Protein AF-0000000079781080 (afdb_homodimer)

Solvent-accessible surface area (backbone atoms only — not comparable to full-atom values): 24826 Å² total; per-residue (Å²): 107,71,68,55,52,48,49,44,49,48,30,52,50,50,26,52,52,24,54,78,58,66,37,38,74,61,17,39,56,26,42,51,50,39,54,51,52,29,52,76,69,72,44,72,78,51,72,66,55,50,49,50,44,52,53,24,48,47,55,54,48,49,51,46,52,55,42,41,53,50,41,64,65,45,41,84,66,42,90,42,70,68,54,30,51,50,46,48,52,53,40,52,51,41,44,52,49,47,43,52,54,32,48,50,52,49,58,70,48,65,81,53,81,76,47,95,44,72,66,15,30,50,53,28,36,52,48,14,50,37,25,43,56,41,24,74,73,38,71,86,46,59,63,34,46,50,52,16,50,50,28,37,50,52,21,50,55,50,29,68,72,66,48,58,66,57,34,56,67,50,45,51,41,48,48,53,45,21,48,41,26,38,75,71,67,66,34,52,66,63,14,51,49,48,40,50,52,50,50,52,50,20,62,76,41,37,77,68,37,61,74,65,65,52,73,61,41,60,52,52,52,49,49,41,52,50,48,51,54,52,54,53,52,52,56,56,68,74,105,107,72,67,55,52,48,47,44,51,48,30,50,49,50,26,53,52,22,54,77,59,67,37,40,75,62,17,40,57,26,42,51,51,39,52,51,52,28,52,76,69,72,45,74,80,50,72,66,53,50,49,49,44,51,55,25,49,47,54,55,49,49,51,45,51,54,42,41,52,50,41,64,64,45,42,85,67,42,90,43,71,68,53,29,51,50,45,48,53,52,39,50,51,42,45,52,50,47,44,53,53,32,49,50,52,48,58,71,48,65,81,53,82,76,48,94,45,72,66,16,30,50,52,27,36,51,48,14,51,37,26,42,56,41,24,73,74,38,71,85,46,58,64,35,47,50,53,15,50,52,27,36,51,52,20,50,54,49,30,70,73,67,48,57,67,58,35,56,68,51,44,50,40,48,49,53,45,23,47,41,26,38,75,71,66,66,34,51,67,60,14,50,50,48,40,51,53,50,50,52,51,21,62,77,42,37,78,66,38,61,74,66,64,50,72,63,41,59,53,52,52,49,52,40,51,52,49,51,54,53,53,52,50,52,56,57,69,73,104

Nearest PDB structures (foldseek):
  7nmx-assembly1_A-2  TM=9.214E-01  e=1.853E-12  Homo sapiens
  6fi5-assembly1_A  TM=9.160E-01  e=1.853E-12  Homo sapiens
  5n5t-assembly1_A-2  TM=9.197E-01  e=2.426E-12  Homo sapiens
  6rjz-assembly1_A-2  TM=9.179E-01  e=2.776E-12  Homo sapiens
  7oq8-assembly1_C  TM=9.003E-01  e=2.654E-12  Homo sapiens

Organism: Hymenolepis diminuta (NCBI:txid6216)

Sequence (478 aa):
MEQETNALTEHNELARIYEVLEMYPDMVSEVKKVVELREAAGEQMTMDERYRLSIAYKHITGRLRTTYRATVDILPKARTEQIGQLVQRVQDKLKADILANCQDVIRLLANQTVTQDEGGVFLLKLRGDYLRYQSEVDMTNEEFKEKAREAYNEATSVASEVLTPTNPVRLGLALNHSVFLYEIADDHNAACQMAHATLQEAVANLGEAKKEGQPEVCIILQLLRDNLSIWSSDSAADEMEQETNALTEHNELARIYEVLEMYPDMVSEVKKVVELREAAGEQMTMDERYRLSIAYKHITGRLRTTYRATVDILPKARTEQIGQLVQRVQDKLKADILANCQDVIRLLANQTVTQDEGGVFLLKLRGDYLRYQSEVDMTNEEFKEKAREAYNEATSVASEVLTPTNPVRLGLALNHSVFLYEIADDHNAACQMAHATLQEAVANLGEAKKEGQPEVCIILQLLRDNLSIWSSDSAADE

InterPro domains:
  IPR000308 14-3-3 protein [PIRSF000868] (8-238)
  IPR000308 14-3-3 protein [PR00305] (44-73)
  IPR000308 14-3-3 protein [PR00305] (118-140)
  IPR000308 14-3-3 protein [PR00305] (151-177)
  IPR000308 14-3-3 protein [PR00305] (178-204)
  IPR000308 14-3-3 protein [PR00305] (205-234)
  IPR000308 14-3-3 protein [PTHR18860] (13-234)
  IPR023410 14-3-3 domain [PF00244] (14-232)
  IPR023410 14-3-3 domain [SM00101] (9-239)
  IPR036815 14-3-3 domain superfamily [G3DSA:1.20.190.20] (9-239)
  IPR036815 14-3-3 domain superfamily [SSF48445] (11-234)

Secondary structure (DSSP, 8-state):
-HHHHHHHHHHHHHHHHHHHTT-HHHHHHHHHHHHHHHHHTT-PPPHHHHHHHHHHHHHHHHHHHHHHHHHHHHGGG-SSHHHHHHHHHHHHHHHHHHHHHHHHHHHHHTTS---SSHHHHHHHHHHHHHHHHHHHH-TT-HHHHHHHHHHHHHHHHHHHHHS-TT-HHHHHHHHHHHHIIIIIS--HHHHHHHHHHHHHHHHHTHHHHHTTT-HHHHHHHHHHHHHHHHHHHHHHHH-/-HHHHHHHHHHHHHHHHHHHTT-HHHHHHHHHHHHHHHHHTT-PPPHHHHHHHHHHHHHHHHHHHHHHHHHHHHGGG-SSHHHHHHHHHHHHHHHHHHHHHHHHHHHHHTTS---SSHHHHHHHHHHHHHHHHHHHH-TT-HHHHHHHHHHHHHHHHHHHHHS-TT-HHHHHHHHHHHHIIIIIS--HHHHHHHHHHHHHHHHHTHHHHHTTT-HHHHHHHHHHHHHHHHHHHHHHHH-

pLDDT: mean 92.93, std 10.43, range [43.28, 98.69]

Foldseek 3Di:
DVVLVVLLVVLLVVLVVCVVVVVLVSNLVSLLVNLVSCVVVVHADDPSSLVSNCVSLCVVLVVLLVVLVVLVVCLVVDPDPVSNVVSVVVNVVSLVVLLVSLVSLLVSLVPHDQDLELVNLLSLLSNLQSLLSNCVSVVVDCVSLVSSLVSLVVSQVSCVPHHALLPLSNLVSLLSNLCSCVPRVVNPVVSLVSLVVSLVRNVVCVVVVVVVVDPSSVVSNVSSVVVNVVSVVVVVVVD/DVVLVVLLVVLLVVLVVCVVVVVLVSNLVSLLVNLVSCVVVVHADDPSSLVSNCVSLCVVLVVLLVVLVVLVVCLVVDPDPVSNVVSVVVNVVSLVVLLVSLVSLLVSLVPHDQDLELVNLLSLLSNLQSLLSNCVSVVVDCVSLVSSLVSLVVSQVSCVPHHALLPLSNLVSLLSNLCSCVPRVVNPVVSLVSLVVSLVRNVVCVVVVVVVVDPSSVVSNVSSVVVNVVSVVVVVVVD

Structure (mmCIF, N/CA/C/O backbone):
data_AF-0000000079781080-model_v1
#
loop_
_entity.id
_entity.type
_entity.pdbx_description
1 polymer '14_3_3 domain-containing protein'
#
loop_
_atom_site.group_PDB
_atom_site.id
_atom_site.type_symbol
_atom_site.label_atom_id
_atom_site.label_alt_id
_atom_site.label_comp_id
_atom_site.label_asym_id
_atom_site.label_entity_id
_atom_site.label_seq_id
_atom_site.pdbx_PDB_ins_code
_atom_site.Cartn_x
_atom_site.Cartn_y
_atom_site.Cartn_z
_atom_site.occupancy
_atom_site.B_iso_or_equiv
_atom_site.auth_seq_id
_atom_site.auth_comp_id
_atom_site.auth_asym_id
_atom_site.auth_atom_id
_atom_site.pdbx_PDB_model_num
ATOM 1 N N . MET A 1 1 ? 27.141 12.789 22.859 1 47.06 1 MET A N 1
ATOM 2 C CA . MET A 1 1 ? 26.875 13.844 21.891 1 47.06 1 MET A CA 1
ATOM 3 C C . MET A 1 1 ? 27.188 13.375 20.484 1 47.06 1 MET A C 1
ATOM 5 O O . MET A 1 1 ? 26.375 13.531 19.562 1 47.06 1 MET A O 1
ATOM 9 N N . GLU A 1 2 ? 28.422 12.883 20.234 1 51.44 2 GLU A N 1
ATOM 10 C CA . GLU A 1 2 ? 28.875 12.391 18.922 1 51.44 2 GLU A CA 1
ATOM 11 C C . GLU A 1 2 ? 28.078 11.156 18.5 1 51.44 2 GLU A C 1
ATOM 13 O O . GLU A 1 2 ? 27.688 11.031 17.344 1 51.44 2 GLU A O 1
ATOM 18 N N . GLN A 1 3 ? 27.844 10.219 19.5 1 51.47 3 GLN A N 1
ATOM 19 C CA . GLN A 1 3 ? 27.094 9 19.234 1 51.47 3 GLN A CA 1
ATOM 20 C C . GLN A 1 3 ? 25.625 9.305 18.922 1 51.47 3 GLN A C 1
ATOM 22 O O . GLN A 1 3 ? 25.031 8.68 18.047 1 51.47 3 GLN A O 1
ATOM 27 N N . GLU A 1 4 ? 25.047 10.258 19.688 1 54.34 4 GLU A N 1
ATOM 28 C CA . GLU A 1 4 ? 23.672 10.672 19.484 1 54.34 4 GLU A CA 1
ATOM 29 C C . GLU A 1 4 ? 23.484 11.344 18.125 1 54.34 4 GLU A C 1
ATOM 31 O O . GLU A 1 4 ? 22.484 11.117 17.438 1 54.34 4 GLU A O 1
ATOM 36 N N . THR A 1 5 ? 24.484 12.211 17.766 1 64.38 5 THR A N 1
ATOM 37 C CA . THR A 1 5 ? 24.469 12.859 16.453 1 64.38 5 THR A CA 1
ATOM 38 C C . THR A 1 5 ? 24.547 11.836 15.336 1 64.38 5 THR A C 1
ATOM 40 O O . THR A 1 5 ? 23.891 11.977 14.305 1 64.38 5 THR A O 1
ATOM 43 N N . ASN A 1 6 ? 25.219 10.766 15.75 1 82.62 6 ASN A N 1
ATOM 44 C CA . ASN A 1 6 ? 25.375 9.703 14.766 1 82.62 6 ASN A CA 1
ATOM 45 C C . ASN A 1 6 ? 24.078 8.922 14.578 1 82.62 6 ASN A C 1
ATOM 47 O O . ASN A 1 6 ? 23.688 8.617 13.453 1 82.62 6 ASN A O 1
ATOM 51 N N . ALA A 1 7 ? 23.375 8.836 15.805 1 89.81 7 ALA A N 1
ATOM 52 C CA . ALA A 1 7 ? 22.109 8.109 15.742 1 89.81 7 ALA A CA 1
ATOM 53 C C . ALA A 1 7 ? 21.047 8.922 15.016 1 89.81 7 ALA A C 1
ATOM 55 O O . ALA A 1 7 ? 20.266 8.383 14.219 1 89.81 7 ALA A O 1
ATOM 56 N N . LEU A 1 8 ? 21.031 10.227 15.273 1 94.75 8 LEU A N 1
ATOM 57 C CA . LEU A 1 8 ? 20.078 11.133 14.648 1 94.75 8 LEU A CA 1
ATOM 58 C C . LEU A 1 8 ? 20.25 11.141 13.133 1 94.75 8 LEU A C 1
ATOM 60 O O . LEU A 1 8 ? 19.266 11.055 12.391 1 94.75 8 LEU A O 1
ATOM 64 N N . THR A 1 9 ? 21.438 11.188 12.742 1 94.5 9 THR A N 1
ATOM 65 C CA . THR A 1 9 ? 21.75 11.188 11.32 1 94.5 9 THR A CA 1
ATOM 66 C C . THR A 1 9 ? 21.344 9.875 10.672 1 94.5 9 THR A C 1
ATOM 68 O O . THR A 1 9 ? 20.797 9.867 9.57 1 94.5 9 THR A O 1
ATOM 71 N N . GLU A 1 10 ? 21.609 8.836 11.375 1 96.31 10 GLU A N 1
ATOM 72 C CA . GLU A 1 10 ? 21.266 7.52 10.852 1 96.31 10 GLU A CA 1
ATOM 73 C C . GLU A 1 10 ? 19.75 7.371 10.688 1 96.31 10 GLU A C 1
ATOM 75 O O . GLU A 1 10 ? 19.281 6.902 9.656 1 96.31 10 GLU A O 1
ATOM 80 N N . HIS A 1 11 ? 18.969 7.758 11.703 1 97.69 11 HIS A N 1
ATOM 81 C CA . HIS A 1 11 ? 17.516 7.652 11.641 1 97.69 11 HIS A CA 1
ATOM 82 C C . HIS A 1 11 ? 16.953 8.562 10.562 1 97.69 11 HIS A C 1
ATOM 84 O O . HIS A 1 11 ? 15.984 8.211 9.891 1 97.69 11 HIS A O 1
ATOM 90 N N . ASN A 1 12 ? 17.531 9.703 10.391 1 97.75 12 ASN A N 1
ATOM 91 C CA . ASN A 1 12 ? 17.094 10.602 9.328 1 97.75 12 ASN A CA 1
ATOM 92 C C . ASN A 1 12 ? 17.375 10 7.949 1 97.75 12 ASN A C 1
ATOM 94 O O . ASN A 1 12 ? 16.531 10.078 7.055 1 97.75 12 ASN A O 1
ATOM 98 N N . GLU A 1 13 ? 18.531 9.383 7.824 1 97.12 13 GLU A N 1
ATOM 99 C CA . GLU A 1 13 ? 18.875 8.773 6.547 1 97.12 13 GLU A CA 1
ATOM 100 C C . GLU A 1 13 ? 17.984 7.574 6.25 1 97.12 13 GLU A C 1
ATOM 102 O O . GLU A 1 13 ? 17.547 7.379 5.113 1 97.12 13 GLU A O 1
ATOM 107 N N . LEU A 1 14 ? 17.734 6.785 7.254 1 97.94 14 LEU A N 1
ATOM 108 C CA . LEU A 1 14 ? 16.828 5.656 7.078 1 97.94 14 LEU A CA 1
ATOM 109 C C . LEU A 1 14 ? 15.438 6.137 6.68 1 97.94 14 LEU A C 1
ATOM 111 O O . LEU A 1 14 ? 14.797 5.539 5.816 1 97.94 14 LEU A O 1
ATOM 115 N N . ALA A 1 15 ? 14.969 7.215 7.312 1 98.19 15 ALA A N 1
ATOM 116 C CA . ALA A 1 15 ? 13.664 7.773 6.965 1 98.19 15 ALA A CA 1
ATOM 117 C C . ALA A 1 15 ? 13.617 8.172 5.488 1 98.19 15 ALA A C 1
ATOM 119 O O . ALA A 1 15 ? 12.617 7.934 4.809 1 98.19 15 ALA A O 1
ATOM 120 N N . ARG A 1 16 ? 14.695 8.734 4.996 1 97.25 16 ARG A N 1
ATOM 121 C CA . ARG A 1 16 ? 14.773 9.133 3.592 1 97.25 16 ARG A CA 1
ATOM 122 C C . ARG A 1 16 ? 14.734 7.91 2.68 1 97.25 16 ARG A C 1
ATOM 124 O O . ARG A 1 16 ? 14.055 7.918 1.65 1 97.25 16 ARG A O 1
ATOM 131 N N . ILE A 1 17 ? 15.461 6.879 3.076 1 98 17 ILE A N 1
ATOM 132 C CA . ILE A 1 17 ? 15.5 5.641 2.303 1 98 17 ILE A CA 1
ATOM 133 C C . ILE A 1 17 ? 14.109 5.02 2.252 1 98 17 ILE A C 1
ATOM 135 O O . ILE A 1 17 ? 13.633 4.633 1.182 1 98 17 ILE A O 1
ATOM 139 N N . TYR A 1 18 ? 13.43 4.969 3.354 1 98.38 18 TYR A N 1
ATOM 140 C CA . TYR A 1 18 ? 12.102 4.383 3.422 1 98.38 18 TYR A CA 1
ATOM 141 C C . TYR A 1 18 ? 11.094 5.207 2.625 1 98.38 18 TYR A C 1
ATOM 143 O O . TYR A 1 18 ? 10.156 4.664 2.043 1 98.38 18 TYR A O 1
ATOM 151 N N . GLU A 1 19 ? 11.289 6.5 2.561 1 97.81 19 GLU A N 1
ATOM 152 C CA . GLU A 1 19 ? 10.43 7.348 1.744 1 97.81 19 GLU A CA 1
ATOM 153 C C . GLU A 1 19 ? 10.547 6.996 0.264 1 97.81 19 GLU A C 1
ATOM 155 O O . GLU A 1 19 ? 9.539 6.809 -0.419 1 97.81 19 GLU A O 1
ATOM 160 N N . VAL A 1 20 ? 11.766 6.859 -0.188 1 96.75 20 VAL A N 1
ATOM 161 C CA . VAL A 1 20 ? 12.031 6.543 -1.588 1 96.75 20 VAL A CA 1
ATOM 162 C C . VAL A 1 20 ? 11.438 5.18 -1.934 1 96.75 20 VAL A C 1
ATOM 164 O O . VAL A 1 20 ? 10.914 4.984 -3.035 1 96.75 20 VAL A O 1
ATOM 167 N N . LEU A 1 21 ? 11.469 4.281 -0.991 1 97.88 21 LEU A N 1
ATOM 168 C CA . LEU A 1 21 ? 11 2.914 -1.202 1 97.88 21 LEU A CA 1
ATOM 169 C C . LEU A 1 21 ? 9.508 2.803 -0.915 1 97.88 21 LEU A C 1
ATOM 171 O O . LEU A 1 21 ? 8.922 1.728 -1.06 1 97.88 21 LEU A O 1
ATOM 175 N N . GLU A 1 22 ? 8.922 3.883 -0.432 1 97.38 22 GLU A N 1
ATOM 176 C CA . GLU A 1 22 ? 7.504 3.967 -0.092 1 97.38 22 GLU A CA 1
ATOM 177 C C . GLU A 1 22 ? 7.145 2.986 1.02 1 97.38 22 GLU A C 1
ATOM 179 O O . GLU A 1 22 ? 6.109 2.322 0.958 1 97.38 22 GLU A O 1
ATOM 184 N N . MET A 1 23 ? 8.109 2.766 1.848 1 97.69 23 MET A N 1
ATOM 185 C CA . MET A 1 23 ? 7.902 1.966 3.053 1 97.69 23 MET A CA 1
ATOM 186 C C . MET A 1 23 ? 7.52 2.85 4.234 1 97.69 23 MET A C 1
ATOM 188 O O . MET A 1 23 ? 8.312 3.023 5.164 1 97.69 23 MET A O 1
ATOM 192 N N . TYR A 1 24 ? 6.336 3.303 4.332 1 97.69 24 TYR A N 1
ATOM 193 C CA . TYR A 1 24 ? 5.906 4.402 5.188 1 97.69 24 TYR A CA 1
ATOM 194 C C . TYR A 1 24 ? 5.777 3.949 6.637 1 97.69 24 TYR A C 1
ATOM 196 O O . TYR A 1 24 ? 6.102 4.699 7.559 1 97.69 24 TYR A O 1
ATOM 204 N N . PRO A 1 25 ? 5.297 2.699 6.926 1 96.94 25 PRO A N 1
ATOM 205 C CA . PRO A 1 25 ? 5.301 2.277 8.328 1 96.94 25 PRO A CA 1
ATOM 206 C C . PRO A 1 25 ? 6.695 2.295 8.945 1 96.94 25 PRO A C 1
ATOM 208 O O . PRO A 1 25 ? 6.863 2.732 10.086 1 96.94 25 PRO A O 1
ATOM 211 N N . ASP A 1 26 ? 7.66 1.848 8.188 1 97.94 26 ASP A N 1
ATOM 212 C CA . ASP A 1 26 ? 9.047 1.887 8.648 1 97.94 26 ASP A CA 1
ATOM 213 C C . ASP A 1 26 ? 9.539 3.324 8.789 1 97.94 26 ASP A C 1
ATOM 215 O O . ASP A 1 26 ? 10.258 3.648 9.734 1 97.94 26 ASP A O 1
ATOM 219 N N . MET A 1 27 ? 9.102 4.148 7.793 1 98.25 27 MET A N 1
ATOM 220 C CA . MET A 1 27 ? 9.461 5.562 7.836 1 98.25 27 MET A CA 1
ATOM 221 C C . MET A 1 27 ? 8.969 6.215 9.125 1 98.25 27 MET A C 1
ATOM 223 O O . MET A 1 27 ? 9.703 6.957 9.773 1 98.25 27 MET A O 1
ATOM 227 N N . VAL A 1 28 ? 7.777 5.902 9.531 1 98.19 28 VAL A N 1
ATOM 228 C CA . VAL A 1 28 ? 7.18 6.461 10.734 1 98.19 28 VAL A CA 1
ATOM 229 C C . VAL A 1 28 ? 8 6.059 11.961 1 98.19 28 VAL A C 1
ATOM 231 O O . VAL A 1 28 ? 8.266 6.883 12.836 1 98.19 28 VAL A O 1
ATOM 234 N N . SER A 1 29 ? 8.414 4.801 11.992 1 98.06 29 SER A N 1
ATOM 235 C CA . SER A 1 29 ? 9.219 4.309 13.109 1 98.06 29 SER A CA 1
ATOM 236 C C . SER A 1 29 ? 10.516 5.098 13.25 1 98.06 29 SER A C 1
ATOM 238 O O . SER A 1 29 ? 10.922 5.441 14.359 1 98.06 29 SER A O 1
ATOM 240 N N . GLU A 1 30 ? 11.102 5.371 12.102 1 98.06 30 GLU A N 1
ATOM 241 C CA . GLU A 1 30 ? 12.359 6.109 12.117 1 98.06 30 GLU A CA 1
ATOM 242 C C . GLU A 1 30 ? 12.133 7.566 12.523 1 98.06 30 GLU A C 1
ATOM 244 O O . GLU A 1 30 ? 12.922 8.125 13.297 1 98.06 30 GLU A O 1
ATOM 249 N N . VAL A 1 31 ? 11.086 8.164 12 1 97.62 31 VAL A N 1
ATOM 250 C CA . VAL A 1 31 ? 10.789 9.562 12.305 1 97.62 31 VAL A CA 1
ATOM 251 C C . VAL A 1 31 ? 10.477 9.719 13.789 1 97.62 31 VAL A C 1
ATOM 253 O O . VAL A 1 31 ? 10.859 10.711 14.406 1 97.62 31 VAL A O 1
ATOM 256 N N . LYS A 1 32 ? 9.812 8.773 14.375 1 97.25 32 LYS A N 1
ATOM 257 C CA . LYS A 1 32 ? 9.531 8.805 15.812 1 97.25 32 LYS A CA 1
ATOM 258 C C . LYS A 1 32 ? 10.828 8.828 16.625 1 97.25 32 LYS A C 1
ATOM 260 O O . LYS A 1 32 ? 10.945 9.594 17.578 1 97.25 32 LYS A O 1
ATOM 265 N N . LYS A 1 33 ? 11.75 8.023 16.219 1 97.56 33 LYS A N 1
ATOM 266 C CA . LYS A 1 33 ? 13.031 7.973 16.906 1 97.56 33 LYS A CA 1
ATOM 267 C C . LYS A 1 33 ? 13.766 9.305 16.812 1 97.56 33 LYS A C 1
ATOM 269 O O . LYS A 1 33 ? 14.406 9.742 17.766 1 97.56 33 LYS A O 1
ATOM 274 N N . VAL A 1 34 ? 13.664 9.938 15.633 1 97.5 34 VAL A N 1
ATOM 275 C CA . VAL A 1 34 ? 14.289 11.234 15.422 1 97.5 34 VAL A CA 1
ATOM 276 C C . VAL A 1 34 ? 13.695 12.258 16.391 1 97.5 34 VAL A C 1
ATOM 278 O O . VAL A 1 34 ? 14.438 12.984 17.062 1 97.5 34 VAL A O 1
ATOM 281 N N . VAL A 1 35 ? 12.391 12.297 16.516 1 96.19 35 VAL A N 1
ATOM 282 C CA . VAL A 1 35 ? 11.719 13.25 17.391 1 96.19 35 VAL A CA 1
ATOM 283 C C . VAL A 1 35 ? 12.094 12.984 18.844 1 96.19 35 VAL A C 1
ATOM 285 O O . VAL A 1 35 ? 12.367 13.914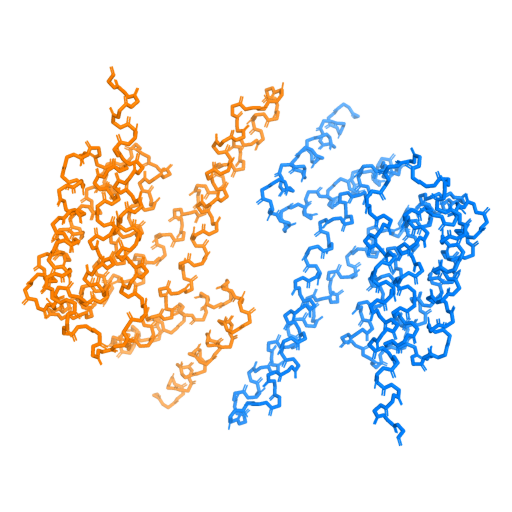 19.609 1 96.19 35 VAL A O 1
ATOM 288 N N . GLU A 1 36 ? 12.148 11.703 19.234 1 94.69 36 GLU A N 1
ATOM 289 C CA . GLU A 1 36 ? 12.508 11.32 20.594 1 94.69 36 GLU A CA 1
ATOM 290 C C . GLU A 1 36 ? 13.93 11.758 20.938 1 94.69 36 GLU A C 1
ATOM 292 O O . GLU A 1 36 ? 14.18 12.258 22.031 1 94.69 36 GLU A O 1
ATOM 297 N N . LEU A 1 37 ? 14.82 11.602 20 1 95.94 37 LEU A N 1
ATOM 298 C CA . LEU A 1 37 ? 16.203 12 20.219 1 95.94 37 LEU A CA 1
ATOM 299 C C . LEU A 1 37 ? 16.328 13.516 20.328 1 95.94 37 LEU A C 1
ATOM 301 O O . LEU A 1 37 ? 17.078 14.023 21.172 1 95.94 37 LEU A O 1
ATOM 305 N N . ARG A 1 38 ? 15.609 14.234 19.484 1 95.25 38 ARG A N 1
ATOM 306 C CA . ARG A 1 38 ? 15.586 15.695 19.578 1 95.25 38 ARG A CA 1
ATOM 307 C C . ARG A 1 38 ? 15.07 16.156 20.938 1 95.25 38 ARG A C 1
ATOM 309 O O . ARG A 1 38 ? 15.664 17.031 21.562 1 95.25 38 ARG A O 1
ATOM 316 N N . GLU A 1 39 ? 14.031 15.516 21.375 1 92.31 39 GLU A N 1
ATOM 317 C CA . GLU A 1 39 ? 13.438 15.859 22.656 1 92.31 39 GLU A CA 1
ATOM 318 C C . GLU A 1 39 ? 14.406 15.594 23.812 1 92.31 39 GLU A C 1
ATOM 320 O O . GLU A 1 39 ? 14.531 16.406 24.719 1 92.31 39 GLU A O 1
ATOM 325 N N . ALA A 1 40 ? 15.039 14.469 23.734 1 93.62 40 ALA A N 1
ATOM 326 C CA . ALA A 1 40 ? 16 14.109 24.766 1 93.62 40 ALA A CA 1
ATOM 327 C C . ALA A 1 40 ? 17.141 15.117 24.828 1 93.62 40 ALA A C 1
ATOM 329 O O . ALA A 1 40 ? 17.688 15.375 25.906 1 93.62 40 ALA A O 1
ATOM 330 N N . ALA A 1 41 ? 17.422 15.75 23.688 1 93.81 41 ALA A N 1
ATOM 331 C CA . ALA A 1 41 ? 18.5 16.719 23.609 1 93.81 41 ALA A CA 1
ATOM 332 C C . ALA A 1 41 ? 17.984 18.141 23.859 1 93.81 41 ALA A C 1
ATOM 334 O O . ALA A 1 41 ? 18.766 19.094 23.844 1 93.81 41 ALA A O 1
ATOM 335 N N . GLY A 1 42 ? 16.688 18.234 24.062 1 92.56 42 GLY A N 1
ATOM 336 C CA . GLY A 1 42 ? 16.094 19.531 24.266 1 92.56 42 GLY A CA 1
ATOM 337 C C . GLY A 1 42 ? 16.078 20.391 23.016 1 92.56 42 GLY A C 1
ATOM 338 O O . GLY A 1 42 ? 16.172 21.625 23.094 1 92.56 42 GLY A O 1
ATOM 339 N N . GLU A 1 43 ? 16.094 19.766 21.922 1 93.81 43 GLU A N 1
ATOM 340 C CA . GLU A 1 43 ? 16.141 20.453 20.641 1 93.81 43 GLU A CA 1
ATOM 341 C C . GLU A 1 43 ? 14.812 20.328 19.906 1 93.81 43 GLU A C 1
ATOM 343 O O . GLU A 1 43 ? 14.047 19.391 20.141 1 93.81 43 GLU A O 1
ATOM 348 N N . GLN A 1 44 ? 14.609 21.25 19 1 93.94 44 GLN A N 1
ATOM 349 C CA . GLN A 1 44 ? 13.438 21.219 18.125 1 93.94 44 GLN A CA 1
ATOM 350 C C . GLN A 1 44 ? 13.75 20.5 16.812 1 93.94 44 GLN A C 1
ATOM 352 O O . GLN A 1 44 ? 14.914 20.375 16.438 1 93.94 44 GLN A O 1
ATOM 357 N N . MET A 1 45 ? 12.672 19.984 16.219 1 94.38 45 MET A N 1
ATOM 358 C CA . MET A 1 45 ? 12.844 19.375 14.898 1 94.38 45 MET A CA 1
ATOM 359 C C . MET A 1 45 ? 13.305 20.391 13.875 1 94.38 45 MET A C 1
ATOM 361 O O . MET A 1 45 ? 12.875 21.547 13.906 1 94.38 45 MET A O 1
ATOM 365 N N . THR A 1 46 ? 14.188 19.969 12.984 1 93.62 46 THR A N 1
ATOM 366 C CA . THR A 1 46 ? 14.516 20.812 11.844 1 93.62 46 THR A CA 1
ATOM 367 C C . THR A 1 46 ? 13.359 20.859 10.852 1 93.62 46 THR A C 1
ATOM 369 O O . THR A 1 46 ? 12.398 20.094 10.969 1 93.62 46 THR A O 1
ATOM 372 N N . MET A 1 47 ? 13.398 21.719 9.883 1 91.75 47 MET A N 1
ATOM 373 C CA . MET A 1 47 ? 12.375 21.828 8.852 1 91.75 47 MET A CA 1
ATOM 374 C C . MET A 1 47 ? 12.242 20.531 8.078 1 91.75 47 MET A C 1
ATOM 376 O O . MET A 1 47 ? 11.133 20.078 7.797 1 91.75 47 MET A O 1
ATOM 380 N N . ASP A 1 48 ? 13.328 19.969 7.816 1 94.62 48 ASP A N 1
ATOM 381 C CA . ASP A 1 48 ? 13.359 18.734 7.059 1 94.62 48 ASP A CA 1
ATOM 382 C C . ASP A 1 48 ? 12.719 17.594 7.848 1 94.62 48 ASP A C 1
ATOM 384 O O . ASP A 1 48 ? 11.969 16.781 7.289 1 94.62 48 ASP A O 1
ATOM 388 N N . GLU A 1 49 ? 13.023 17.531 9.117 1 96 49 GLU A N 1
ATOM 389 C CA . GLU A 1 49 ? 12.469 16.5 9.977 1 96 49 GLU A CA 1
ATOM 390 C C . GLU A 1 49 ? 10.961 16.641 10.125 1 96 49 GLU A C 1
ATOM 392 O O . GLU A 1 49 ? 10.227 15.656 10.109 1 96 49 GLU A O 1
ATOM 397 N N . ARG A 1 50 ? 10.492 17.891 10.219 1 94.12 50 ARG A N 1
ATOM 398 C CA . ARG A 1 50 ? 9.062 18.172 10.273 1 94.12 50 ARG A CA 1
ATOM 399 C C . ARG A 1 50 ? 8.375 17.719 8.992 1 94.12 50 ARG A C 1
ATOM 401 O O . ARG A 1 50 ? 7.301 17.109 9.039 1 94.12 50 ARG A O 1
ATOM 408 N N . TYR A 1 51 ? 9.008 18.016 7.945 1 93.19 51 TYR A N 1
ATOM 409 C CA . TYR A 1 51 ? 8.477 17.625 6.641 1 93.19 51 TYR A CA 1
ATOM 410 C C . TYR A 1 51 ? 8.375 16.125 6.516 1 93.19 51 TYR A C 1
ATOM 412 O O . TYR A 1 51 ? 7.352 15.594 6.059 1 93.19 51 TYR A O 1
ATOM 420 N N . ARG A 1 52 ? 9.352 15.383 6.977 1 96.31 52 ARG A N 1
ATOM 421 C CA . ARG A 1 52 ? 9.352 13.93 6.879 1 96.31 52 ARG A CA 1
ATOM 422 C C . ARG A 1 52 ? 8.289 13.32 7.785 1 96.31 52 ARG A C 1
ATOM 424 O O . ARG A 1 52 ? 7.656 12.32 7.426 1 96.31 52 ARG A O 1
ATOM 431 N N . LEU A 1 53 ? 8.188 13.922 8.953 1 97.06 53 LEU A N 1
ATOM 432 C CA . LEU A 1 53 ? 7.125 13.477 9.859 1 97.06 53 LEU A CA 1
ATOM 433 C C . LEU A 1 53 ? 5.758 13.617 9.195 1 97.06 53 LEU A C 1
ATOM 435 O O . LEU A 1 53 ? 4.961 12.68 9.211 1 97.06 53 LEU A O 1
ATOM 439 N N . SER A 1 54 ? 5.551 14.766 8.602 1 96.81 54 SER A N 1
ATOM 440 C CA . SER A 1 54 ? 4.273 15.047 7.961 1 96.81 54 SER A CA 1
ATOM 441 C C . SER A 1 54 ? 4.008 14.078 6.812 1 96.81 54 SER A C 1
ATOM 443 O O . SER A 1 54 ? 2.898 13.555 6.68 1 96.81 54 SER A O 1
ATOM 445 N N . ILE A 1 55 ? 5.004 13.781 6 1 97 55 ILE A N 1
ATOM 446 C CA . ILE A 1 55 ? 4.867 12.906 4.844 1 97 55 ILE A CA 1
ATOM 447 C C . ILE A 1 55 ? 4.582 11.477 5.309 1 97 55 ILE A C 1
ATOM 449 O O . ILE A 1 55 ? 3.701 10.812 4.766 1 97 55 ILE A O 1
ATOM 453 N N . ALA A 1 56 ? 5.328 10.977 6.289 1 97.38 56 ALA A N 1
ATOM 454 C CA . ALA A 1 56 ? 5.188 9.602 6.777 1 97.38 56 ALA A CA 1
ATOM 455 C C . ALA A 1 56 ? 3.777 9.352 7.301 1 97.38 56 ALA A C 1
ATOM 457 O O . ALA A 1 56 ? 3.115 8.398 6.883 1 97.38 56 ALA A O 1
ATOM 458 N N . TYR A 1 57 ? 3.332 10.25 8.109 1 97.81 57 TYR A N 1
ATOM 459 C CA . TYR A 1 57 ? 2.033 10.039 8.742 1 97.81 57 TYR A CA 1
ATOM 460 C C . TYR A 1 57 ? 0.901 10.312 7.758 1 97.81 57 TYR A C 1
ATOM 462 O O . TYR A 1 57 ? -0.171 9.711 7.852 1 97.81 57 TYR A O 1
ATOM 470 N N . LYS A 1 58 ? 1.101 11.25 6.812 1 97.62 58 LYS A N 1
ATOM 471 C CA . LYS A 1 58 ? 0.09 11.531 5.797 1 97.62 58 LYS A CA 1
ATOM 472 C C . LYS A 1 58 ? -0.284 10.266 5.027 1 97.62 58 LYS A C 1
ATOM 474 O O . LYS A 1 58 ? -1.468 9.977 4.832 1 97.62 58 LYS A O 1
ATOM 479 N N . HIS A 1 59 ? 0.677 9.484 4.676 1 97.12 59 HIS A N 1
ATOM 480 C CA . HIS A 1 59 ? 0.431 8.297 3.867 1 97.12 59 HIS A CA 1
ATOM 481 C C . HIS A 1 59 ? -0.259 7.211 4.684 1 97.12 59 HIS A C 1
ATOM 483 O O . HIS A 1 59 ? -1.193 6.562 4.199 1 97.12 59 HIS A O 1
ATOM 489 N N . ILE A 1 60 ? 0.188 7.043 5.895 1 97.44 60 ILE A N 1
ATOM 490 C CA . ILE A 1 60 ? -0.408 6.012 6.742 1 97.44 60 ILE A CA 1
ATOM 491 C C . ILE A 1 60 ? -1.854 6.383 7.062 1 97.44 60 ILE A C 1
ATOM 493 O O . ILE A 1 60 ? -2.768 5.578 6.867 1 97.44 60 ILE A O 1
ATOM 497 N N . THR A 1 61 ? -2.041 7.594 7.504 1 98 61 THR A N 1
ATOM 498 C CA . THR A 1 61 ? -3.373 8.039 7.898 1 98 61 THR A CA 1
ATOM 499 C C . THR A 1 61 ? -4.301 8.109 6.688 1 98 61 THR A C 1
ATOM 501 O O . THR A 1 61 ? -5.477 7.75 6.777 1 98 61 THR A O 1
ATOM 504 N N . GLY A 1 62 ? -3.746 8.617 5.602 1 97.75 62 GLY A N 1
ATOM 505 C CA . GLY A 1 62 ? -4.535 8.68 4.383 1 97.75 62 GLY A CA 1
ATOM 506 C C . GLY A 1 62 ? -5.086 7.336 3.953 1 97.75 62 GLY A C 1
ATOM 507 O O . GLY A 1 62 ? -6.258 7.227 3.586 1 97.75 62 GLY A O 1
ATOM 508 N N . ARG A 1 63 ? -4.301 6.324 4.016 1 97.19 63 ARG A N 1
ATOM 509 C CA . ARG A 1 63 ? -4.738 4.984 3.645 1 97.19 63 ARG A CA 1
ATOM 510 C C . ARG A 1 63 ? -5.805 4.473 4.605 1 97.19 63 ARG A C 1
ATOM 512 O O . ARG A 1 63 ? -6.805 3.891 4.18 1 97.19 63 ARG A O 1
ATOM 519 N N . LEU A 1 64 ? -5.582 4.664 5.863 1 98 64 LEU A N 1
ATOM 520 C CA . LEU A 1 64 ? -6.547 4.238 6.871 1 98 64 LEU A CA 1
ATOM 521 C C . LEU A 1 64 ? -7.895 4.91 6.648 1 98 64 LEU A C 1
ATOM 523 O O . LEU A 1 64 ? -8.938 4.246 6.672 1 98 64 LEU A O 1
ATOM 527 N N . ARG A 1 65 ? -7.871 6.191 6.395 1 97.88 65 ARG A N 1
ATOM 528 C CA . ARG A 1 65 ? -9.094 6.957 6.211 1 97.88 65 ARG A CA 1
ATOM 529 C C . ARG A 1 65 ? -9.836 6.523 4.945 1 97.88 65 ARG A C 1
ATOM 531 O O . ARG A 1 65 ? -11.055 6.359 4.957 1 97.88 65 ARG A O 1
ATOM 538 N N . THR A 1 66 ? -9.094 6.316 3.859 1 97.94 66 THR A N 1
ATOM 539 C CA . THR A 1 66 ? -9.688 5.859 2.607 1 97.94 66 THR A CA 1
ATOM 540 C C . THR A 1 66 ? -10.367 4.508 2.795 1 97.94 66 THR A C 1
ATOM 542 O O . THR A 1 66 ? -11.492 4.305 2.33 1 97.94 66 THR A O 1
ATOM 545 N N . THR A 1 67 ? -9.695 3.621 3.473 1 98.38 67 THR A N 1
ATOM 546 C CA . THR A 1 67 ? -10.25 2.293 3.715 1 98.38 67 THR A CA 1
ATOM 547 C C . THR A 1 67 ? -11.469 2.373 4.621 1 98.38 67 THR A C 1
ATOM 549 O O . THR A 1 67 ? -12.461 1.672 4.402 1 98.38 67 THR A O 1
ATOM 552 N N . TYR A 1 68 ? -11.414 3.203 5.66 1 98.06 68 TYR A N 1
ATOM 553 C CA . TYR A 1 68 ? -12.547 3.408 6.555 1 98.06 68 TYR A CA 1
ATOM 554 C C . TYR A 1 68 ? -13.773 3.881 5.781 1 98.06 68 TYR A C 1
ATOM 556 O O . TYR A 1 68 ? -14.867 3.344 5.957 1 98.06 68 TYR A O 1
ATOM 564 N N . ARG A 1 69 ? -13.602 4.859 4.875 1 97.19 69 ARG A N 1
ATOM 565 C CA . ARG A 1 69 ? -14.703 5.375 4.074 1 97.19 69 ARG A CA 1
ATOM 566 C C . ARG A 1 69 ? -15.289 4.289 3.178 1 97.19 69 ARG A C 1
ATOM 568 O O . ARG A 1 69 ? -16.5 4.238 2.963 1 97.19 69 ARG A O 1
ATOM 575 N N . ALA A 1 70 ? -14.398 3.436 2.658 1 97.88 70 ALA A N 1
ATOM 576 C CA . ALA A 1 70 ? -14.875 2.316 1.846 1 97.88 70 ALA A CA 1
ATOM 577 C C . ALA A 1 70 ? -15.781 1.396 2.656 1 97.88 70 ALA A C 1
ATOM 579 O O . ALA A 1 70 ? -16.781 0.884 2.137 1 97.88 70 ALA A O 1
ATOM 580 N N . THR A 1 71 ? -15.445 1.175 3.92 1 98 71 THR A N 1
ATOM 581 C CA . THR A 1 71 ? -16.297 0.333 4.762 1 98 71 THR A CA 1
ATOM 582 C C . THR A 1 71 ? -17.656 0.977 4.98 1 98 71 THR A C 1
ATOM 584 O O . THR A 1 71 ? -18.672 0.282 5.043 1 98 71 THR A O 1
ATOM 587 N N . VAL A 1 72 ? -17.641 2.303 5.152 1 95.94 72 VAL A N 1
ATOM 588 C CA . VAL A 1 72 ? -18.891 3.035 5.332 1 95.94 72 VAL A CA 1
ATOM 589 C C . VAL A 1 72 ? -19.797 2.834 4.109 1 95.94 72 VAL A C 1
ATOM 591 O O . VAL A 1 72 ? -21 2.672 4.242 1 95.94 72 VAL A O 1
ATOM 594 N N . ASP A 1 73 ? -19.203 2.771 2.941 1 95.94 73 ASP A N 1
ATOM 595 C CA . ASP A 1 73 ? -19.922 2.609 1.688 1 95.94 73 ASP A CA 1
ATOM 596 C C . ASP A 1 73 ? -20.453 1.183 1.536 1 95.94 73 ASP A C 1
ATOM 598 O O . ASP A 1 73 ? -21.531 0.967 0.995 1 95.94 73 ASP A O 1
ATOM 602 N N . ILE A 1 74 ? -19.734 0.192 2.027 1 96.12 74 ILE A N 1
ATOM 603 C CA . ILE A 1 74 ? -20.062 -1.198 1.733 1 96.12 74 ILE A CA 1
ATOM 604 C C . ILE A 1 74 ? -21 -1.744 2.805 1 96.12 74 ILE A C 1
ATOM 606 O O . ILE A 1 74 ? -21.766 -2.684 2.555 1 96.12 74 ILE A O 1
ATOM 610 N N . LEU A 1 75 ? -20.984 -1.181 3.98 1 96.88 75 LEU A N 1
ATOM 611 C CA . LEU A 1 75 ? -21.734 -1.706 5.113 1 96.88 75 LEU A CA 1
ATOM 612 C C . LEU A 1 75 ? -23.219 -1.785 4.793 1 96.88 75 LEU A C 1
ATOM 614 O O . LEU A 1 75 ? -23.844 -2.834 4.973 1 96.88 75 LEU A O 1
ATOM 618 N N . PRO A 1 76 ? -23.844 -0.685 4.184 1 96.12 76 PRO A N 1
ATOM 619 C CA . PRO A 1 76 ? -25.281 -0.752 3.877 1 96.12 76 PRO A CA 1
ATOM 620 C C . PRO A 1 76 ? -25.594 -1.727 2.746 1 96.12 76 PRO A C 1
ATOM 622 O O . PRO A 1 76 ? -26.75 -2.121 2.572 1 96.12 76 PRO A O 1
ATOM 625 N N . LYS A 1 77 ? -24.609 -2.213 1.97 1 95.5 77 LYS A N 1
ATOM 626 C CA . LYS A 1 77 ? -24.812 -3.09 0.817 1 95.5 77 LYS A CA 1
ATOM 627 C C . LYS A 1 77 ? -24.578 -4.551 1.194 1 95.5 77 LYS A C 1
ATOM 629 O O . LYS A 1 77 ? -24.609 -5.43 0.332 1 95.5 77 LYS A O 1
ATOM 634 N N . ALA A 1 78 ? -24.312 -4.801 2.48 1 94.75 78 ALA A N 1
ATOM 635 C CA . ALA A 1 78 ? -24.078 -6.172 2.926 1 94.75 78 ALA A CA 1
ATOM 636 C C . ALA A 1 78 ? -25.281 -7.059 2.627 1 94.75 78 ALA A C 1
ATOM 638 O O . ALA A 1 78 ? -26.422 -6.691 2.926 1 94.75 78 ALA A O 1
ATOM 639 N N . ARG A 1 79 ? -25.062 -8.25 2.098 1 92.44 79 ARG A N 1
ATOM 640 C CA . ARG A 1 79 ? -26.125 -9.148 1.643 1 92.44 79 ARG A CA 1
ATOM 641 C C . ARG A 1 79 ? -26.828 -9.805 2.824 1 92.44 79 ARG A C 1
ATOM 643 O O . ARG A 1 79 ? -28 -10.148 2.734 1 92.44 79 ARG A O 1
ATOM 650 N N . THR A 1 80 ? -26.078 -10.094 3.908 1 94.56 80 THR A N 1
ATOM 651 C CA . THR A 1 80 ? -26.625 -10.75 5.094 1 94.56 80 THR A CA 1
ATOM 652 C C . THR A 1 80 ? -26.234 -9.992 6.359 1 94.56 80 THR A C 1
ATOM 654 O O . THR A 1 80 ? -25.297 -9.188 6.344 1 94.56 80 THR A O 1
ATOM 657 N N . GLU A 1 81 ? -26.953 -10.25 7.375 1 94.69 81 GLU A N 1
ATOM 658 C CA . GLU A 1 81 ? -26.656 -9.633 8.664 1 94.69 81 GLU A CA 1
ATOM 659 C C . GLU A 1 81 ? -25.281 -10.047 9.172 1 94.69 81 GLU A C 1
ATOM 661 O O . GLU A 1 81 ? -24.562 -9.242 9.773 1 94.69 81 GLU A O 1
ATOM 666 N N . GLN A 1 82 ? -24.953 -11.227 8.93 1 94.19 82 GLN A N 1
ATOM 667 C CA . GLN A 1 82 ? -23.656 -11.742 9.367 1 94.19 82 GLN A CA 1
ATOM 668 C C . GLN A 1 82 ? -22.516 -11.008 8.688 1 94.19 82 GLN A C 1
ATOM 670 O O . GLN A 1 82 ? -21.531 -10.633 9.336 1 94.19 82 GLN A O 1
ATOM 675 N N . ILE A 1 83 ? -22.656 -10.797 7.395 1 95.75 83 ILE A N 1
ATOM 676 C CA . ILE A 1 83 ? -21.641 -10.07 6.648 1 95.75 83 ILE A CA 1
ATOM 677 C C . ILE A 1 83 ? -21.562 -8.625 7.141 1 95.75 83 ILE A C 1
ATOM 679 O O . ILE A 1 83 ? -20.484 -8.062 7.27 1 95.75 83 ILE A O 1
ATOM 683 N N . GLY A 1 84 ? -22.703 -8.039 7.41 1 97.44 84 GLY A N 1
ATOM 684 C CA . GLY A 1 84 ? -22.75 -6.699 7.969 1 97.44 84 GLY A CA 1
ATOM 685 C C . GLY A 1 84 ? -22 -6.582 9.289 1 97.44 84 GLY A C 1
ATOM 686 O O . GLY A 1 84 ? -21.297 -5.602 9.516 1 97.44 84 GLY A O 1
ATOM 687 N N . GLN A 1 85 ? -22.141 -7.578 10.078 1 97.69 85 GLN A N 1
ATOM 688 C CA . GLN A 1 85 ? -21.438 -7.586 11.367 1 97.69 85 GLN A CA 1
ATOM 689 C C . GLN A 1 85 ? -19.938 -7.68 11.18 1 97.69 85 GLN A C 1
ATOM 691 O O . GLN A 1 85 ? -19.172 -7.066 11.922 1 97.69 85 GLN A O 1
ATOM 696 N N . LEU A 1 86 ? -19.516 -8.414 10.227 1 97.94 86 LEU A N 1
ATOM 697 C CA . LEU A 1 86 ? -18.094 -8.531 9.945 1 97.94 86 LEU A CA 1
ATOM 698 C C . LEU A 1 86 ? -17.531 -7.215 9.43 1 97.94 86 LEU A C 1
ATOM 700 O O . LEU A 1 86 ? -16.438 -6.801 9.836 1 97.94 86 LEU A O 1
ATOM 704 N N . VAL A 1 87 ? -18.219 -6.582 8.523 1 98.19 87 VAL A N 1
ATOM 705 C CA . VAL A 1 87 ? -17.797 -5.285 8.016 1 98.19 87 VAL A CA 1
ATOM 706 C C . VAL A 1 87 ? -17.688 -4.281 9.164 1 98.19 87 VAL A C 1
ATOM 708 O O . VAL A 1 87 ? -16.734 -3.502 9.234 1 98.19 87 VAL A O 1
ATOM 711 N N . GLN A 1 88 ? -18.641 -4.328 10.055 1 98.12 88 GLN A N 1
ATOM 712 C CA . GLN A 1 88 ? -18.625 -3.441 11.211 1 98.12 88 GLN A CA 1
ATOM 713 C C . GLN A 1 88 ? -17.391 -3.686 12.078 1 98.12 88 GLN A C 1
ATOM 715 O O . GLN A 1 88 ? -16.797 -2.74 12.586 1 98.12 88 GLN A O 1
ATOM 720 N N . ARG A 1 89 ? -17.062 -4.883 12.289 1 97.94 89 ARG A N 1
ATOM 721 C CA . ARG A 1 89 ? -15.875 -5.234 13.055 1 97.94 89 ARG A CA 1
ATOM 722 C C . ARG A 1 89 ? -14.617 -4.645 12.422 1 97.94 89 ARG A C 1
ATOM 724 O O . ARG A 1 89 ? -13.75 -4.113 13.117 1 97.94 89 ARG A O 1
ATOM 731 N N . VAL A 1 90 ? -14.539 -4.785 11.086 1 98.44 90 VAL A N 1
ATOM 732 C CA . VAL A 1 90 ? -13.406 -4.23 10.359 1 98.44 90 VAL A CA 1
ATOM 733 C C . VAL A 1 90 ? -13.391 -2.711 10.5 1 98.44 90 VAL A C 1
ATOM 735 O O . VAL A 1 90 ? -12.336 -2.111 10.719 1 98.44 90 VAL A O 1
ATOM 738 N N . GLN A 1 91 ? -14.547 -2.094 10.383 1 98.06 91 GLN A N 1
ATOM 739 C CA . GLN A 1 91 ? -14.703 -0.649 10.531 1 98.06 91 GLN A CA 1
ATOM 740 C C . GLN A 1 91 ? -14.227 -0.183 11.906 1 98.06 91 GLN A C 1
ATOM 742 O O . GLN A 1 91 ? -13.523 0.823 12.016 1 98.06 91 GLN A O 1
ATOM 747 N N . ASP A 1 92 ? -14.586 -0.934 12.906 1 97.94 92 ASP A N 1
ATOM 748 C CA . ASP A 1 92 ? -14.195 -0.59 14.273 1 97.94 92 ASP A CA 1
ATOM 749 C C . ASP A 1 92 ? -12.688 -0.681 14.453 1 97.94 92 ASP A C 1
ATOM 751 O O . ASP A 1 92 ? -12.086 0.152 15.133 1 97.94 92 ASP A O 1
ATOM 755 N N . LYS A 1 93 ? -12.156 -1.665 13.883 1 97.94 93 LYS A N 1
ATOM 756 C CA . LYS A 1 93 ? -10.703 -1.808 13.938 1 97.94 93 LYS A CA 1
ATOM 757 C C . LYS A 1 93 ? -10.008 -0.635 13.25 1 97.94 93 LYS A C 1
ATOM 759 O O . LYS A 1 93 ? -9.047 -0.077 13.781 1 97.94 93 LYS A O 1
ATOM 764 N N . LEU A 1 94 ? -10.484 -0.273 12.086 1 98.25 94 LEU A N 1
ATOM 765 C CA . LEU A 1 94 ? -9.922 0.84 11.328 1 98.25 94 LEU A CA 1
ATOM 766 C C . LEU A 1 94 ? -10.062 2.148 12.102 1 98.25 94 LEU A C 1
ATOM 768 O O . LEU A 1 94 ? -9.141 2.963 12.125 1 98.25 94 LEU A O 1
ATOM 772 N N . LYS A 1 95 ? -11.203 2.348 12.734 1 97.81 95 LYS A N 1
ATOM 773 C CA . LYS A 1 95 ? -11.438 3.523 13.57 1 97.81 95 LYS A CA 1
ATOM 774 C C . LYS A 1 95 ? -10.398 3.615 14.688 1 97.81 95 LYS A C 1
ATOM 776 O O . LYS A 1 95 ? -9.805 4.672 14.898 1 97.81 95 LYS A O 1
ATOM 781 N N . ALA A 1 96 ? -10.18 2.535 15.344 1 98.06 96 ALA A N 1
ATOM 782 C CA . ALA A 1 96 ? -9.203 2.492 16.422 1 98.06 96 ALA A CA 1
ATOM 783 C C . ALA A 1 96 ? -7.801 2.811 15.914 1 98.06 96 ALA A C 1
ATOM 785 O O . ALA A 1 96 ? -7.043 3.533 16.578 1 98.06 96 ALA A O 1
ATOM 786 N N . ASP A 1 97 ? -7.48 2.236 14.758 1 98.06 97 ASP A N 1
ATOM 787 C CA . ASP A 1 97 ? -6.164 2.477 14.172 1 98.06 97 ASP A CA 1
ATOM 788 C C . ASP A 1 97 ? -5.992 3.949 13.797 1 98.06 97 ASP A C 1
ATOM 790 O O . ASP A 1 97 ? -4.922 4.523 14.016 1 98.06 97 ASP A O 1
ATOM 794 N N . ILE A 1 98 ? -7 4.574 13.195 1 98.5 98 ILE A N 1
ATOM 795 C CA . ILE A 1 98 ? -6.957 5.984 12.828 1 98.5 98 ILE A CA 1
ATOM 796 C C . ILE A 1 98 ? -6.738 6.836 14.078 1 98.5 98 ILE A C 1
ATOM 798 O O . ILE A 1 98 ? -5.863 7.703 14.094 1 98.5 98 ILE A O 1
ATOM 802 N N . LEU A 1 99 ? -7.488 6.574 15.109 1 98 99 LEU A N 1
ATOM 803 C CA . LEU A 1 99 ? -7.395 7.348 16.344 1 98 99 LEU A CA 1
ATOM 804 C C . LEU A 1 99 ? -6.008 7.207 16.969 1 98 99 LEU A C 1
ATOM 806 O O . LEU A 1 99 ? -5.406 8.203 17.375 1 98 99 LEU A O 1
ATOM 810 N N . ALA A 1 100 ? -5.52 5.992 17 1 97.88 100 ALA A N 1
ATOM 811 C CA . ALA A 1 100 ? -4.195 5.75 17.578 1 97.88 100 ALA A CA 1
ATOM 812 C C . ALA A 1 100 ? -3.117 6.492 16.797 1 97.88 100 ALA A C 1
ATOM 814 O O . ALA A 1 100 ? -2.219 7.098 17.375 1 97.88 100 ALA A O 1
ATOM 815 N N . ASN A 1 101 ? -3.203 6.426 15.453 1 97.88 101 ASN A N 1
ATOM 816 C CA . ASN A 1 101 ? -2.23 7.098 14.594 1 97.88 101 ASN A CA 1
ATOM 817 C C . ASN A 1 101 ? -2.275 8.609 14.773 1 97.88 101 ASN A C 1
ATOM 819 O O . ASN A 1 101 ? -1.231 9.258 14.859 1 97.88 101 ASN A O 1
ATOM 823 N N . CYS A 1 102 ? -3.467 9.188 14.828 1 98 102 CYS A N 1
ATOM 824 C CA . CYS A 1 102 ? -3.637 10.625 15.016 1 98 102 CYS A CA 1
ATOM 825 C C . CYS A 1 102 ? -3.104 11.062 16.375 1 98 102 CYS A C 1
ATOM 827 O O . CYS A 1 102 ? -2.441 12.102 16.484 1 98 102 CYS A O 1
ATOM 829 N N . GLN A 1 103 ? -3.377 10.266 17.359 1 96.81 103 GLN A N 1
ATOM 830 C CA . GLN A 1 103 ? -2.885 10.594 18.703 1 96.81 103 GLN A CA 1
ATOM 831 C C . GLN A 1 103 ? -1.359 10.562 18.75 1 96.81 103 GLN A C 1
ATOM 833 O O . GLN A 1 103 ? -0.739 11.367 19.453 1 96.81 103 GLN A O 1
ATOM 838 N N . ASP A 1 104 ? -0.816 9.641 18.078 1 97.06 104 ASP A N 1
ATOM 839 C CA . ASP A 1 104 ? 0.639 9.562 17.984 1 97.06 104 ASP A CA 1
ATOM 840 C C . ASP A 1 104 ? 1.229 10.859 17.422 1 97.06 104 ASP A C 1
ATOM 842 O O . ASP A 1 104 ? 2.182 11.398 17.984 1 97.06 104 ASP A O 1
ATOM 846 N N . VAL A 1 105 ? 0.667 11.383 16.375 1 97 105 VAL A N 1
ATOM 847 C CA . VAL A 1 105 ? 1.146 12.602 15.734 1 97 105 VAL A CA 1
ATOM 848 C C . VAL A 1 105 ? 1.001 13.781 16.703 1 97 105 VAL A C 1
ATOM 850 O O . VAL A 1 105 ? 1.934 14.57 16.875 1 97 105 VAL A O 1
ATOM 853 N N . ILE A 1 106 ? -0.127 13.867 17.359 1 96.12 106 ILE A N 1
ATOM 854 C CA . ILE A 1 106 ? -0.4 14.961 18.281 1 96.12 106 ILE A CA 1
ATOM 855 C C . ILE A 1 106 ? 0.605 14.938 19.422 1 96.12 106 ILE A C 1
ATOM 857 O O . ILE A 1 106 ? 1.117 15.984 19.828 1 96.12 106 ILE A O 1
ATOM 861 N N . ARG A 1 107 ? 0.885 13.766 19.891 1 95.25 107 ARG A N 1
ATOM 862 C CA . ARG A 1 107 ? 1.859 13.609 20.969 1 95.25 107 ARG A CA 1
ATOM 863 C C . ARG A 1 107 ? 3.248 14.047 20.516 1 95.25 107 ARG A C 1
ATOM 865 O O . ARG A 1 107 ? 3.967 14.719 21.266 1 95.25 107 ARG A O 1
ATOM 872 N N . LEU A 1 108 ? 3.641 13.664 19.297 1 95.38 108 LEU A N 1
ATOM 873 C CA . LEU A 1 108 ? 4.961 14 18.766 1 95.38 108 LEU A CA 1
ATOM 874 C C . LEU A 1 108 ? 5.105 15.508 18.578 1 95.38 108 LEU A C 1
ATOM 876 O O . LEU A 1 108 ? 6.215 16.047 18.656 1 95.38 108 LEU A O 1
ATOM 880 N N . LEU A 1 109 ? 3.986 16.203 18.406 1 94.31 109 LEU A N 1
ATOM 881 C CA . LEU A 1 109 ? 4.008 17.641 18.156 1 94.31 109 LEU A CA 1
ATOM 882 C C . LEU A 1 109 ? 3.889 18.406 19.453 1 94.31 109 LEU A C 1
ATOM 884 O O . LEU A 1 109 ? 4.141 19.625 19.5 1 94.31 109 LEU A O 1
ATOM 888 N N . ALA A 1 110 ? 3.568 17.766 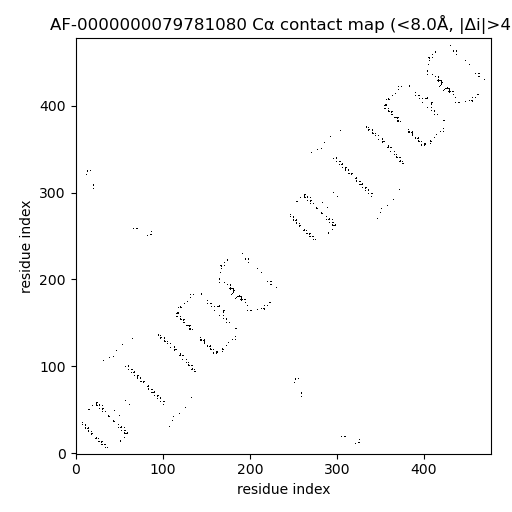20.531 1 91.56 110 ALA A N 1
ATOM 889 C CA . ALA A 1 110 ? 3.186 18.406 21.781 1 91.56 110 ALA A CA 1
ATOM 890 C C . ALA A 1 110 ? 4.332 19.25 22.344 1 91.56 110 ALA A C 1
ATOM 892 O O . ALA A 1 110 ? 4.105 20.297 22.938 1 91.56 110 ALA A O 1
ATOM 893 N N . ASN A 1 111 ? 5.559 18.844 22.062 1 90.19 111 ASN A N 1
ATOM 894 C CA . ASN A 1 111 ? 6.688 19.547 22.672 1 90.19 111 ASN A CA 1
ATOM 895 C C . ASN A 1 111 ? 7.363 20.484 21.672 1 90.19 111 ASN A C 1
ATOM 897 O O . ASN A 1 111 ? 8.43 21.031 21.953 1 90.19 111 ASN A O 1
ATOM 901 N N . GLN A 1 112 ? 6.77 20.594 20.578 1 92.06 112 GLN A N 1
ATOM 902 C CA . GLN A 1 112 ? 7.32 21.516 19.594 1 92.06 112 GLN A CA 1
ATOM 903 C C . GLN A 1 112 ? 6.836 22.938 19.844 1 92.06 112 GLN A C 1
ATOM 905 O O . GLN A 1 112 ? 5.672 23.156 20.172 1 92.06 112 GLN A O 1
ATOM 910 N N . THR A 1 113 ? 7.684 23.875 19.703 1 91.94 113 THR A N 1
ATOM 911 C CA . THR A 1 113 ? 7.359 25.281 19.938 1 91.94 113 THR A CA 1
ATOM 912 C C . THR A 1 113 ? 6.684 25.891 18.719 1 91.94 113 THR A C 1
ATOM 914 O O . THR A 1 113 ? 7.207 25.797 17.609 1 91.94 113 THR A O 1
ATOM 917 N N . VAL A 1 114 ? 5.582 26.531 18.938 1 93.25 114 VAL A N 1
ATOM 918 C CA . VAL A 1 114 ? 4.859 27.219 17.875 1 93.25 114 VAL A CA 1
ATOM 919 C C . VAL A 1 114 ? 5.383 28.656 17.75 1 93.25 114 VAL A C 1
ATOM 921 O O . VAL A 1 114 ? 5.141 29.5 18.609 1 93.25 114 VAL A O 1
ATOM 924 N N . THR A 1 115 ? 6.105 28.828 16.688 1 93.5 115 THR A N 1
ATOM 925 C CA . THR A 1 115 ? 6.664 30.156 16.422 1 93.5 115 THR A CA 1
ATOM 926 C C . THR A 1 115 ? 5.723 30.969 15.539 1 93.5 115 THR A C 1
ATOM 928 O O . THR A 1 115 ? 4.781 30.422 14.961 1 93.5 115 THR A O 1
ATOM 931 N N . GLN A 1 116 ? 5.984 32.281 15.492 1 94.81 116 GLN A N 1
ATOM 932 C CA . GLN A 1 116 ? 5.199 33.188 14.648 1 94.81 116 GLN A CA 1
ATOM 933 C C . GLN A 1 116 ? 5.805 33.281 13.25 1 94.81 116 GLN A C 1
ATOM 935 O O . GLN A 1 116 ? 6.207 34.375 12.82 1 94.81 116 GLN 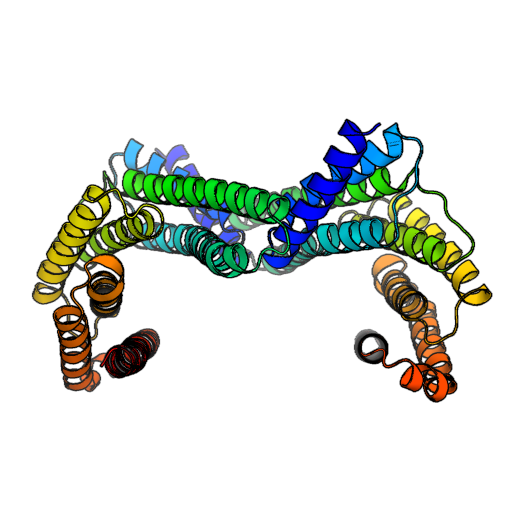A O 1
ATOM 940 N N . ASP A 1 117 ? 5.977 32.188 12.578 1 95.69 117 ASP A N 1
ATOM 941 C CA . ASP A 1 117 ? 6.527 32.062 11.227 1 95.69 117 ASP A CA 1
ATOM 942 C C . ASP A 1 117 ? 5.918 30.875 10.484 1 95.69 117 ASP A C 1
ATOM 944 O O . ASP A 1 117 ? 4.914 30.312 10.922 1 95.69 117 ASP A O 1
ATOM 948 N N . GLU A 1 118 ? 6.422 30.578 9.383 1 95.44 118 GLU A N 1
ATOM 949 C CA . GLU A 1 118 ? 5.902 29.5 8.539 1 95.44 118 GLU A CA 1
ATOM 950 C C . GLU A 1 118 ? 5.926 28.172 9.273 1 95.44 118 GLU A C 1
ATOM 952 O O . GLU A 1 118 ? 5.008 27.359 9.133 1 95.44 118 GLU A O 1
ATOM 957 N N . GLY A 1 119 ? 6.957 28.016 10.086 1 94.12 119 GLY A N 1
ATOM 958 C CA . GLY A 1 119 ? 7.07 26.797 10.867 1 94.12 119 GLY A CA 1
ATOM 959 C C . GLY A 1 119 ? 5.953 26.625 11.875 1 94.12 119 GLY A C 1
ATOM 960 O O . GLY A 1 119 ? 5.414 25.531 12.039 1 94.12 119 GLY A O 1
ATOM 961 N N . GLY A 1 120 ? 5.641 27.672 12.516 1 95.38 120 GLY A N 1
ATOM 962 C CA . GLY A 1 120 ? 4.539 27.625 13.461 1 95.38 120 GLY A CA 1
ATOM 963 C C . GLY A 1 120 ? 3.199 27.359 12.805 1 95.38 120 GLY A C 1
ATOM 964 O O . GLY A 1 120 ? 2.389 26.594 13.328 1 95.38 120 GLY A O 1
ATOM 965 N N . VAL A 1 121 ? 2.98 28 11.688 1 97.56 121 VAL A N 1
ATOM 966 C CA . VAL A 1 121 ? 1.747 27.781 10.938 1 97.56 121 VAL A CA 1
ATOM 967 C C . VAL A 1 121 ? 1.648 26.312 10.531 1 97.56 121 VAL A C 1
ATOM 969 O O . VAL A 1 121 ? 0.586 25.688 10.648 1 97.56 121 VAL A O 1
ATOM 972 N N . PHE A 1 122 ? 2.803 25.797 10.094 1 96.75 122 PHE A N 1
ATOM 973 C CA . PHE A 1 122 ? 2.877 24.406 9.672 1 96.75 122 PHE A CA 1
ATOM 974 C C . PHE A 1 122 ? 2.498 23.469 10.812 1 96.75 122 PHE A C 1
ATOM 976 O O . PHE A 1 122 ? 1.703 22.547 10.625 1 96.75 122 PHE A O 1
ATOM 983 N N . LEU A 1 123 ? 2.988 23.703 11.953 1 96.38 123 LEU A N 1
ATOM 984 C CA . LEU A 1 123 ? 2.746 22.844 13.117 1 96.38 123 LEU A CA 1
ATOM 985 C C . LEU A 1 123 ? 1.283 22.922 13.547 1 96.38 123 LEU A C 1
ATOM 987 O O . LEU A 1 123 ? 0.673 21.891 13.844 1 96.38 123 LEU A O 1
ATOM 991 N N . LEU A 1 124 ? 0.736 24.078 13.578 1 97.19 124 LEU A N 1
ATOM 992 C CA . LEU A 1 124 ? -0.657 24.266 13.969 1 97.19 124 LEU A CA 1
ATOM 993 C C . LEU A 1 124 ? -1.598 23.609 12.961 1 97.19 124 LEU A C 1
ATOM 995 O O . LEU A 1 124 ? -2.592 23 13.344 1 97.19 124 LEU A O 1
ATOM 999 N N . LYS A 1 125 ? -1.279 23.797 11.664 1 98.06 125 LYS A N 1
ATOM 1000 C CA . LYS A 1 125 ? -2.062 23.156 10.609 1 98.06 125 LYS A CA 1
ATOM 1001 C C . LYS A 1 125 ? -2.08 21.641 10.797 1 98.06 125 LYS A C 1
ATOM 1003 O O . LYS A 1 125 ? -3.137 21 10.695 1 98.06 125 LYS A O 1
ATOM 1008 N N . LEU A 1 126 ? -0.929 21.094 11.047 1 97.69 126 LEU A N 1
ATOM 1009 C CA . LEU A 1 126 ? -0.806 19.656 11.242 1 97.69 126 LEU A CA 1
ATOM 1010 C C . LEU A 1 126 ? -1.651 19.188 12.422 1 97.69 126 LEU A C 1
ATOM 1012 O O . LEU A 1 126 ? -2.336 18.172 12.336 1 97.69 126 LEU A O 1
ATOM 1016 N N . ARG A 1 127 ? -1.564 19.938 13.508 1 97.25 127 ARG A N 1
ATOM 1017 C CA . ARG A 1 127 ? -2.375 19.625 14.68 1 97.25 127 ARG A CA 1
ATOM 1018 C C . ARG A 1 127 ? -3.861 19.641 14.336 1 97.25 127 ARG A C 1
ATOM 1020 O O . ARG A 1 127 ? -4.598 18.734 14.703 1 97.25 127 ARG A O 1
ATOM 1027 N N . GLY A 1 128 ? -4.312 20.688 13.68 1 98.12 128 GLY A N 1
ATOM 1028 C CA . GLY A 1 128 ? -5.699 20.781 13.242 1 98.12 128 GLY A CA 1
ATOM 1029 C C . GLY A 1 128 ? -6.121 19.609 12.359 1 98.12 128 GLY A C 1
ATOM 1030 O O . GLY A 1 128 ? -7.203 19.047 12.539 1 98.12 128 GLY A O 1
ATOM 1031 N N . ASP A 1 129 ? -5.25 19.234 11.414 1 98.38 129 ASP A N 1
ATOM 1032 C CA . ASP A 1 129 ? -5.539 18.141 10.477 1 98.38 129 ASP A CA 1
ATOM 1033 C C . ASP A 1 129 ? -5.812 16.844 11.219 1 98.38 129 ASP A C 1
ATOM 1035 O O . ASP A 1 129 ? -6.82 16.172 10.961 1 98.38 129 ASP A O 1
ATOM 1039 N N . TYR A 1 130 ? -4.984 16.469 12.117 1 98.44 130 TYR A N 1
ATOM 1040 C CA . TYR A 1 130 ? -5.086 15.156 12.734 1 98.44 130 TYR A CA 1
ATOM 1041 C C . TYR A 1 130 ? -6.188 15.133 13.789 1 98.44 130 TYR A C 1
ATOM 1043 O O . TYR A 1 130 ? -6.766 14.078 14.062 1 98.44 130 TYR A O 1
ATOM 1051 N N . LEU A 1 131 ? -6.523 16.312 14.352 1 97.75 131 LEU A N 1
ATOM 1052 C CA . LEU A 1 131 ? -7.715 16.422 15.188 1 97.75 131 LEU A CA 1
ATOM 1053 C C . LEU A 1 131 ? -8.984 16.312 14.336 1 97.75 131 LEU A C 1
ATOM 1055 O O . LEU A 1 131 ? -9.953 15.672 14.75 1 97.75 131 LEU A O 1
ATOM 1059 N N . ARG A 1 132 ? -8.938 16.922 13.203 1 97.81 132 ARG A N 1
ATOM 1060 C CA . ARG A 1 132 ? -10.047 16.797 12.258 1 97.81 132 ARG A CA 1
ATOM 1061 C C . ARG A 1 132 ? -10.273 15.344 11.859 1 97.81 132 ARG A C 1
ATOM 1063 O O . ARG A 1 132 ? -11.406 14.875 11.812 1 97.81 132 ARG A O 1
ATOM 1070 N N . TYR A 1 133 ? -9.164 14.586 11.547 1 98.12 133 TYR A N 1
ATOM 1071 C CA . TYR A 1 133 ? -9.273 13.18 11.156 1 98.12 133 TYR A CA 1
ATOM 1072 C C . TYR A 1 133 ? -9.914 12.359 12.266 1 98.12 133 TYR A C 1
ATOM 1074 O O . TYR A 1 133 ? -10.719 11.461 12 1 98.12 133 TYR A O 1
ATOM 1082 N N . GLN A 1 134 ? -9.555 12.703 13.508 1 97.69 134 GLN A N 1
ATOM 1083 C CA . GLN A 1 134 ? -10.172 12.016 14.641 1 97.69 134 GLN A CA 1
ATOM 1084 C C . GLN A 1 134 ? -11.672 12.281 14.688 1 97.69 134 GLN A C 1
ATOM 1086 O O . GLN A 1 134 ? -12.469 11.375 14.945 1 97.69 134 GLN A O 1
ATOM 1091 N N . SER A 1 135 ? -12.094 13.484 14.383 1 96.38 135 SER A N 1
ATOM 1092 C CA . SER A 1 135 ? -13.5 13.875 14.43 1 96.38 135 SER A CA 1
ATOM 1093 C C . SER A 1 135 ? -14.305 13.188 13.328 1 96.38 135 SER A C 1
ATOM 1095 O O . SER A 1 135 ? -15.5 12.953 13.484 1 96.38 135 SER A O 1
ATOM 1097 N N . GLU A 1 136 ? -13.688 12.867 12.211 1 94.75 136 GLU A N 1
ATOM 1098 C CA . GLU A 1 136 ? -14.336 12.203 11.094 1 94.75 136 GLU A CA 1
ATOM 1099 C C . GLU A 1 136 ? -14.836 10.812 11.492 1 94.75 136 GLU A C 1
ATOM 1101 O O . GLU A 1 136 ? -15.875 10.359 11.008 1 94.75 136 GLU A O 1
ATOM 1106 N N . VAL A 1 137 ? -14.086 10.109 12.383 1 95.62 137 VAL A N 1
ATOM 1107 C CA . VAL A 1 137 ? -14.422 8.719 12.68 1 95.62 137 VAL A CA 1
ATOM 1108 C C . VAL A 1 137 ? -15.117 8.625 14.031 1 95.62 137 VAL A C 1
ATOM 1110 O O . VAL A 1 137 ? -15.742 7.613 14.344 1 95.62 137 VAL A O 1
ATOM 1113 N N . ASP A 1 138 ? -14.977 9.633 14.836 1 92.75 138 ASP A N 1
ATOM 1114 C CA . ASP A 1 138 ? -15.672 9.727 16.125 1 92.75 138 ASP A CA 1
ATOM 1115 C C . ASP A 1 138 ? -16.469 11.031 16.219 1 92.75 138 ASP A C 1
ATOM 1117 O O . ASP A 1 138 ? -16.062 11.961 16.922 1 92.75 138 ASP A O 1
ATOM 1121 N N . MET A 1 139 ? -17.594 11.07 15.719 1 84 139 MET A N 1
ATOM 1122 C CA . MET A 1 139 ? -18.406 12.273 15.586 1 84 139 MET A CA 1
ATOM 1123 C C . MET A 1 139 ? -19.047 12.641 16.922 1 84 139 MET A C 1
ATOM 1125 O O . MET A 1 139 ? -19.5 13.773 17.109 1 84 139 MET A O 1
ATOM 1129 N N . THR A 1 140 ? -19.078 11.719 17.797 1 86.44 140 THR A N 1
ATOM 1130 C CA . THR A 1 140 ? -19.75 11.961 19.062 1 86.44 140 THR A CA 1
ATOM 1131 C C . THR A 1 140 ? -18.844 12.758 20.016 1 86.44 140 THR A C 1
ATOM 1133 O O . THR A 1 140 ? -19.328 13.344 20.984 1 86.44 140 THR A O 1
ATOM 1136 N N . ASN A 1 141 ? -17.594 12.758 19.719 1 88.62 141 ASN A N 1
ATOM 1137 C CA . ASN A 1 141 ? -16.641 13.492 20.547 1 88.62 141 ASN A CA 1
ATOM 1138 C C . ASN A 1 141 ? -16.484 14.93 20.078 1 88.62 141 ASN A C 1
ATOM 1140 O O . ASN A 1 141 ? -15.727 15.203 19.141 1 88.62 141 ASN A O 1
ATOM 1144 N N . GLU A 1 142 ? -16.969 15.859 20.734 1 93.06 142 GLU A N 1
ATOM 1145 C CA . GLU A 1 142 ? -16.953 17.266 20.344 1 93.06 142 GLU A CA 1
ATOM 1146 C C . GLU A 1 142 ? -15.609 17.906 20.656 1 93.06 142 GLU A C 1
ATOM 1148 O O . GLU A 1 142 ? -15.281 18.969 20.094 1 93.06 142 GLU A O 1
ATOM 1153 N N . GLU A 1 143 ? -14.961 17.25 21.531 1 95.25 143 GLU A N 1
ATOM 1154 C CA . GLU A 1 143 ? -13.672 17.812 21.922 1 95.25 143 GLU A CA 1
ATOM 1155 C C . GLU A 1 143 ? -12.711 17.844 20.734 1 95.25 143 GLU A C 1
ATOM 1157 O O . GLU A 1 143 ? -11.969 18.812 20.547 1 95.25 143 GLU A O 1
ATOM 1162 N N . PHE A 1 144 ? -12.68 16.766 19.906 1 96.38 144 PHE A N 1
ATOM 1163 C CA . PHE A 1 144 ? -11.828 16.734 18.719 1 96.38 144 PHE A CA 1
ATOM 1164 C C . PHE A 1 144 ? -12.164 17.891 17.781 1 96.38 144 PHE A C 1
ATOM 1166 O O . PHE A 1 144 ? -11.273 18.578 17.281 1 96.38 144 PHE A O 1
ATOM 1173 N N . LYS A 1 145 ? -13.406 18.109 17.578 1 96.44 145 LYS A N 1
ATOM 1174 C CA . LYS A 1 145 ? -13.898 19.172 16.703 1 96.44 145 LYS A CA 1
ATOM 1175 C C . LYS A 1 145 ? -13.484 20.547 17.219 1 96.44 145 LYS A C 1
ATOM 1177 O O . LYS A 1 145 ? -12.977 21.375 16.453 1 96.44 145 LYS A O 1
ATOM 1182 N N . GLU A 1 146 ? -13.672 20.766 18.453 1 97.38 146 GLU A N 1
ATOM 1183 C CA . GLU A 1 146 ? -13.367 22.062 19.047 1 97.38 146 GLU A CA 1
ATOM 1184 C C . GLU A 1 146 ? -11.867 22.344 19.016 1 97.38 146 GLU A C 1
ATOM 1186 O O . GLU A 1 146 ? -11.453 23.469 18.703 1 97.38 146 GLU A O 1
ATOM 1191 N N . LYS A 1 147 ? -11.125 21.344 19.391 1 97.06 147 LYS A N 1
ATOM 1192 C CA . LYS A 1 147 ? -9.672 21.516 19.375 1 97.06 147 LYS A CA 1
ATOM 1193 C C . LYS A 1 147 ? -9.148 21.734 17.969 1 97.06 147 LYS A C 1
ATOM 1195 O O . LYS A 1 147 ? -8.188 22.484 17.75 1 97.06 147 LYS A O 1
ATOM 1200 N N . ALA A 1 148 ? -9.734 21.016 16.984 1 97.88 148 ALA A N 1
ATOM 1201 C CA . ALA A 1 148 ? -9.375 21.25 15.586 1 97.88 148 ALA A CA 1
ATOM 1202 C C . ALA A 1 148 ? -9.68 22.688 15.172 1 97.88 148 ALA A C 1
ATOM 1204 O O . ALA A 1 148 ? -8.836 23.344 14.555 1 97.88 148 ALA A O 1
ATOM 1205 N N . ARG A 1 149 ? -10.844 23.188 15.555 1 97.94 149 ARG A N 1
ATOM 1206 C CA . ARG A 1 149 ? -11.258 24.547 15.258 1 97.94 149 ARG A CA 1
ATOM 1207 C C . ARG A 1 149 ? -10.258 25.562 15.82 1 97.94 149 ARG A C 1
ATOM 1209 O O . ARG A 1 149 ? -9.859 26.5 15.133 1 97.94 149 ARG A O 1
ATOM 1216 N N . GLU A 1 150 ? -9.93 25.312 17.031 1 98.12 150 GLU A N 1
ATOM 1217 C CA . GLU A 1 150 ? -8.992 26.203 17.688 1 98.12 150 GLU A CA 1
ATOM 1218 C C . GLU A 1 150 ? -7.645 26.219 16.984 1 98.12 150 GLU A C 1
ATOM 1220 O O . GLU A 1 150 ? -7.074 27.297 16.75 1 98.12 150 GLU A O 1
ATOM 1225 N N . ALA A 1 151 ? -7.156 25.062 16.656 1 97.94 151 ALA A N 1
ATOM 1226 C CA . ALA A 1 151 ? -5.859 24.953 16 1 97.94 151 ALA A CA 1
ATOM 1227 C C . ALA A 1 151 ? -5.883 25.641 14.633 1 97.94 151 ALA A C 1
ATOM 1229 O O . ALA A 1 151 ? -4.969 26.391 14.297 1 97.94 151 ALA A O 1
ATOM 1230 N N . TYR A 1 152 ? -6.922 25.406 13.828 1 98.69 152 TYR A N 1
ATOM 1231 C CA . TYR A 1 152 ? -7.055 26.016 12.508 1 98.69 152 TYR A CA 1
ATOM 1232 C C . TYR A 1 152 ? -7.176 27.531 12.602 1 98.69 152 TYR A C 1
ATOM 1234 O O . TYR A 1 152 ? -6.57 28.25 11.82 1 98.69 152 TYR A O 1
ATOM 1242 N N . ASN A 1 153 ? -7.957 28 13.578 1 98.38 153 ASN A N 1
ATOM 1243 C CA . ASN A 1 153 ? -8.133 29.438 13.766 1 98.38 153 ASN A CA 1
ATOM 1244 C C . ASN A 1 153 ? -6.816 30.125 14.117 1 98.38 153 ASN A C 1
ATOM 1246 O O . ASN A 1 153 ? -6.484 31.172 13.555 1 98.38 153 ASN A O 1
ATOM 1250 N N . GLU A 1 154 ? -6.152 29.516 15.055 1 98.06 154 GLU A N 1
ATOM 1251 C CA . GLU A 1 154 ? -4.859 30.078 15.445 1 98.06 154 GLU A CA 1
ATOM 1252 C C . GLU A 1 154 ? -3.891 30.078 14.266 1 98.06 154 GLU A C 1
ATOM 1254 O O . GLU A 1 154 ? -3.207 31.078 14.023 1 98.06 154 GLU A O 1
ATOM 1259 N N . ALA A 1 155 ? -3.789 28.969 13.547 1 98.56 155 ALA A N 1
ATOM 1260 C CA . ALA A 1 155 ? -2.922 28.875 12.375 1 98.56 155 ALA A CA 1
ATOM 1261 C C . ALA A 1 155 ? -3.275 29.953 11.344 1 98.56 155 ALA A C 1
ATOM 1263 O O . ALA A 1 155 ? -2.389 30.594 10.781 1 98.56 155 ALA A O 1
ATOM 1264 N N . THR A 1 156 ? -4.578 30.109 11.109 1 98.31 156 THR A N 1
ATOM 1265 C CA . THR A 1 156 ? -5.059 31.062 10.133 1 98.31 156 THR A CA 1
ATOM 1266 C C . THR A 1 156 ? -4.68 32.5 10.539 1 98.31 156 THR A C 1
ATOM 1268 O O . THR A 1 156 ? -4.262 33.281 9.703 1 98.31 156 THR A O 1
ATOM 1271 N N . SER A 1 157 ? -4.832 32.781 11.805 1 97.62 157 SER A N 1
ATOM 1272 C CA . SER A 1 157 ? -4.484 34.094 12.32 1 97.62 157 SER A CA 1
ATOM 1273 C C . SER A 1 157 ? -3 34.375 12.117 1 97.62 157 SER A C 1
ATOM 1275 O O . SER A 1 157 ? -2.637 35.438 11.586 1 97.62 157 SER A O 1
ATOM 1277 N N . VAL A 1 158 ? -2.168 33.469 12.469 1 97.62 158 VAL A N 1
ATOM 1278 C CA . VAL A 1 158 ? -0.728 33.656 12.328 1 97.62 158 VAL A CA 1
ATOM 1279 C C . VAL A 1 158 ? -0.365 33.719 10.844 1 97.62 158 VAL A C 1
ATOM 1281 O O . VAL A 1 158 ? 0.411 34.594 10.438 1 97.62 158 VAL A O 1
ATOM 1284 N N . ALA A 1 159 ? -0.907 32.875 10.016 1 98.12 159 ALA A N 1
ATOM 1285 C CA . ALA A 1 159 ? -0.6 32.844 8.586 1 98.12 159 ALA A CA 1
ATOM 1286 C C . ALA A 1 159 ? -0.947 34.156 7.906 1 98.12 159 ALA A C 1
ATOM 1288 O O . ALA A 1 159 ? -0.199 34.625 7.051 1 98.12 159 ALA A O 1
ATOM 1289 N N . SER A 1 160 ? -2.066 34.719 8.305 1 96.38 160 SER A N 1
ATOM 1290 C CA . SER A 1 160 ? -2.525 35.969 7.684 1 96.38 160 SER A CA 1
ATOM 1291 C C . SER A 1 160 ? -1.582 37.125 8 1 96.38 160 SER A C 1
ATOM 1293 O O . SER A 1 160 ? -1.489 38.094 7.23 1 96.38 160 SER A O 1
ATOM 1295 N N . GLU A 1 161 ? -0.891 36.969 9.078 1 96.38 161 GLU A N 1
ATOM 1296 C CA . GLU A 1 161 ? -0.009 38.031 9.523 1 96.38 161 GLU A CA 1
ATOM 1297 C C . GLU A 1 161 ? 1.391 37.875 8.938 1 96.38 161 GLU A C 1
ATOM 1299 O O . GLU A 1 161 ? 2.045 38.875 8.609 1 96.38 161 GLU A O 1
ATOM 1304 N N . VAL A 1 162 ? 1.833 36.656 8.711 1 96.75 162 VAL A N 1
ATOM 1305 C CA . VAL A 1 162 ? 3.27 36.531 8.516 1 96.75 162 VAL A CA 1
ATOM 1306 C C . VAL A 1 162 ? 3.539 35.938 7.133 1 96.75 162 VAL A C 1
ATOM 1308 O O . VAL A 1 162 ? 4.672 35.938 6.648 1 96.75 162 VAL A O 1
ATOM 1311 N N . LEU A 1 163 ? 2.566 35.375 6.438 1 95.88 163 LEU A N 1
ATOM 1312 C CA . LEU A 1 163 ? 2.807 34.688 5.168 1 95.88 163 LEU A CA 1
ATOM 1313 C C . LEU A 1 163 ? 2.086 35.406 4.031 1 95.88 163 LEU A C 1
ATOM 1315 O O . LEU A 1 163 ? 1.038 36.031 4.242 1 95.88 163 LEU A O 1
ATOM 1319 N N . THR A 1 164 ? 2.643 35.312 2.848 1 93.25 164 THR A N 1
ATOM 1320 C CA . THR A 1 164 ? 2.02 35.906 1.669 1 93.25 164 THR A CA 1
ATOM 1321 C C . THR A 1 164 ? 0.803 35.094 1.235 1 93.25 164 THR A C 1
ATOM 1323 O O . THR A 1 164 ? 0.701 33.906 1.548 1 93.25 164 THR A O 1
ATOM 1326 N N . PRO A 1 165 ? -0.082 35.625 0.482 1 93.81 165 PRO A N 1
ATOM 1327 C CA . PRO A 1 165 ? -1.311 34.969 0.052 1 93.81 165 PRO A CA 1
ATOM 1328 C C . PRO A 1 165 ? -1.04 33.781 -0.867 1 93.81 165 PRO A C 1
ATOM 1330 O O . PRO A 1 165 ? -1.917 32.938 -1.061 1 93.81 165 PRO A O 1
ATOM 1333 N N . THR A 1 166 ? 0.067 33.688 -1.455 1 93.25 166 THR A N 1
ATOM 1334 C CA . THR A 1 166 ? 0.356 32.594 -2.387 1 93.25 166 THR A CA 1
ATOM 1335 C C . THR A 1 166 ? 1.316 31.594 -1.761 1 93.25 166 THR A C 1
ATOM 1337 O O . THR A 1 166 ? 1.794 30.672 -2.438 1 93.25 166 THR A O 1
ATOM 1340 N N . ASN A 1 167 ? 1.648 31.797 -0.477 1 93.69 167 ASN A N 1
ATOM 1341 C CA . ASN A 1 167 ? 2.475 30.812 0.215 1 93.69 167 ASN A CA 1
ATOM 1342 C C . ASN A 1 167 ? 1.79 29.453 0.276 1 93.69 167 ASN A C 1
ATOM 1344 O O . ASN A 1 167 ? 0.639 29.344 0.703 1 93.69 167 ASN A O 1
ATOM 1348 N N . PRO A 1 168 ? 2.467 28.438 -0.095 1 93.69 168 PRO A N 1
ATOM 1349 C CA . PRO A 1 168 ? 1.819 27.125 -0.164 1 93.69 168 PRO A CA 1
ATOM 1350 C C . PRO A 1 168 ? 1.311 26.641 1.193 1 93.69 168 PRO A C 1
ATOM 1352 O O . PRO A 1 168 ? 0.287 25.953 1.267 1 93.69 168 PRO A O 1
ATOM 1355 N N . VAL A 1 169 ? 1.975 26.922 2.27 1 95.44 169 VAL A N 1
ATOM 1356 C CA . VAL A 1 169 ? 1.551 26.5 3.602 1 95.44 169 VAL A CA 1
ATOM 1357 C C . VAL A 1 169 ? 0.258 27.219 3.982 1 95.44 169 VAL A C 1
ATOM 1359 O O . VAL A 1 169 ? -0.665 26.609 4.523 1 95.44 169 VAL A O 1
ATOM 1362 N N . ARG A 1 170 ? 0.215 28.516 3.709 1 96.81 170 ARG A N 1
ATOM 1363 C CA . ARG A 1 170 ? -0.984 29.312 3.975 1 96.81 170 ARG A CA 1
ATOM 1364 C C . ARG A 1 170 ? -2.158 28.812 3.137 1 96.81 170 ARG A C 1
ATOM 1366 O O . ARG A 1 170 ? -3.27 28.656 3.646 1 96.81 170 ARG A O 1
ATOM 1373 N N . LEU A 1 171 ? -1.876 28.562 1.876 1 96.81 171 LEU A N 1
ATOM 1374 C CA . LEU A 1 171 ? -2.924 28.094 0.979 1 96.81 171 LEU A CA 1
ATOM 1375 C C . LEU A 1 171 ? -3.414 26.703 1.398 1 96.81 171 LEU A C 1
ATOM 1377 O O . LEU A 1 171 ? -4.617 26.438 1.396 1 96.81 171 LEU A O 1
ATOM 1381 N N . GLY A 1 172 ? -2.465 25.844 1.749 1 97.38 172 GLY A N 1
ATOM 1382 C CA . GLY A 1 172 ? -2.84 24.531 2.232 1 97.38 172 GLY A CA 1
ATOM 1383 C C . GLY A 1 172 ? -3.67 24.562 3.502 1 97.38 172 GLY A C 1
ATOM 1384 O O . GLY A 1 172 ? -4.59 23.766 3.676 1 97.38 172 GLY A O 1
ATOM 1385 N N . LEU A 1 173 ? -3.346 25.453 4.367 1 98.5 173 LEU A N 1
ATOM 1386 C CA . LEU A 1 173 ? -4.113 25.656 5.59 1 98.5 173 LEU A CA 1
ATOM 1387 C C . LEU A 1 173 ? -5.543 26.078 5.266 1 98.5 173 LEU A C 1
ATOM 1389 O O . LEU A 1 173 ? -6.5 25.516 5.809 1 98.5 173 LEU A O 1
ATOM 1393 N N . ALA A 1 174 ? -5.672 27.031 4.387 1 98.44 174 ALA A N 1
ATOM 1394 C CA . ALA A 1 174 ? -7 27.516 4.016 1 98.44 174 ALA A CA 1
ATOM 1395 C C . ALA A 1 174 ? -7.84 26.406 3.4 1 98.44 174 ALA A C 1
ATOM 1397 O O . ALA A 1 174 ? -9.039 26.297 3.678 1 98.44 174 ALA A O 1
ATOM 1398 N N . LEU A 1 175 ? -7.191 25.609 2.572 1 98.31 175 LEU A N 1
ATOM 1399 C CA . LEU A 1 175 ? -7.875 24.469 1.962 1 98.31 175 LEU A CA 1
ATOM 1400 C C . LEU A 1 175 ? -8.422 23.531 3.027 1 98.31 175 LEU A C 1
ATOM 1402 O O . LEU A 1 175 ? -9.617 23.234 3.047 1 98.31 175 LEU A O 1
ATOM 1406 N N . ASN A 1 176 ? -7.574 23.109 3.928 1 98.31 176 ASN A N 1
ATOM 1407 C CA . ASN A 1 176 ? -7.961 22.141 4.949 1 98.31 176 ASN A CA 1
ATOM 1408 C C . ASN A 1 176 ? -8.953 22.734 5.941 1 98.31 176 ASN A C 1
ATOM 1410 O O . ASN A 1 176 ? -9.875 22.062 6.387 1 98.31 176 ASN A O 1
ATOM 1414 N N . HIS A 1 177 ? -8.734 23.969 6.273 1 98.69 177 HIS A N 1
ATOM 1415 C CA . HIS A 1 177 ? -9.656 24.656 7.172 1 98.69 177 HIS A CA 1
ATOM 1416 C C . HIS A 1 177 ? -11.047 24.766 6.57 1 98.69 177 HIS A C 1
ATOM 1418 O O . HIS A 1 177 ? -12.047 24.516 7.254 1 98.69 177 HIS A O 1
ATOM 1424 N N . SER A 1 178 ? -11.117 25.078 5.301 1 98.44 178 SER A N 1
ATOM 1425 C CA . SER A 1 178 ? -12.414 25.156 4.637 1 98.44 178 SER A CA 1
ATOM 1426 C C . SER A 1 178 ? -13.109 23.797 4.617 1 98.44 178 SER A C 1
ATOM 1428 O O . SER A 1 178 ? -14.328 23.719 4.781 1 98.44 178 SER A O 1
ATOM 1430 N N . VAL A 1 179 ? -12.391 22.75 4.406 1 97.94 179 VAL A N 1
ATOM 1431 C CA . VAL A 1 179 ? -12.961 21.406 4.422 1 97.94 179 VAL A CA 1
ATOM 1432 C C . VAL A 1 179 ? -13.484 21.078 5.82 1 97.94 179 VAL A C 1
ATOM 1434 O O . VAL A 1 179 ? -14.562 20.516 5.969 1 97.94 179 VAL A O 1
ATOM 1437 N N . PHE A 1 180 ? -12.75 21.422 6.84 1 98.25 180 PHE A N 1
ATOM 1438 C CA . PHE A 1 180 ? -13.188 21.219 8.219 1 98.25 180 PHE A CA 1
ATOM 1439 C C . PHE A 1 180 ? -14.516 21.922 8.461 1 98.25 180 PHE A C 1
ATOM 1441 O O . PHE A 1 180 ? -15.445 21.328 9.031 1 98.25 180 PHE A O 1
ATOM 1448 N N . LEU A 1 181 ? -14.586 23.172 8.047 1 98 181 LEU A N 1
ATOM 1449 C CA . LEU A 1 181 ? -15.789 23.969 8.242 1 98 181 LEU A CA 1
ATOM 1450 C C . LEU A 1 181 ? -16.984 23.328 7.559 1 98 181 LEU A C 1
ATOM 1452 O O . LEU A 1 181 ? -18.078 23.25 8.133 1 98 181 LEU A O 1
ATOM 1456 N N . TYR A 1 182 ? -16.766 22.766 6.426 1 97.12 182 TYR A N 1
ATOM 1457 C CA . TYR A 1 182 ? -17.875 22.219 5.645 1 97.12 182 TYR A CA 1
ATOM 1458 C C . TYR A 1 182 ? -18.281 20.844 6.16 1 97.12 182 TYR A C 1
ATOM 1460 O O . TYR A 1 182 ? -19.453 20.594 6.422 1 97.12 182 TYR A O 1
ATOM 1468 N N . GLU A 1 183 ? -17.297 19.984 6.328 1 94.56 183 GLU A N 1
ATOM 1469 C CA . GLU A 1 183 ? -17.562 18.562 6.523 1 94.56 183 GLU A CA 1
ATOM 1470 C C . GLU A 1 183 ? -17.734 18.234 8 1 94.56 183 GLU A C 1
ATOM 1472 O O . GLU A 1 183 ? -18.406 17.266 8.352 1 94.56 183 GLU A O 1
ATOM 1477 N N . ILE A 1 184 ? -17.125 19 8.859 1 95.94 184 ILE A N 1
ATOM 1478 C CA . ILE A 1 184 ? -17.078 18.609 10.266 1 95.94 184 ILE A CA 1
ATOM 1479 C C . ILE A 1 184 ? -17.906 19.609 11.094 1 95.94 184 ILE A C 1
ATOM 1481 O O . ILE A 1 184 ? -18.781 19.203 11.867 1 95.94 184 ILE A O 1
ATOM 1485 N N . ALA A 1 185 ? -17.656 20.922 10.875 1 95.19 185 ALA A N 1
ATOM 1486 C CA . ALA A 1 185 ? -18.297 21.953 11.688 1 95.19 185 ALA A CA 1
ATOM 1487 C C . ALA A 1 185 ? -19.688 22.281 11.156 1 95.19 185 ALA A C 1
ATOM 1489 O O . ALA A 1 185 ? -20.438 23.031 11.789 1 95.19 185 ALA A O 1
ATOM 1490 N N . ASP A 1 186 ? -20.062 21.812 9.984 1 93.94 186 ASP A N 1
ATOM 1491 C CA . ASP A 1 186 ? -21.359 22.047 9.352 1 93.94 186 ASP A CA 1
ATOM 1492 C C . ASP A 1 186 ? -21.594 23.547 9.125 1 93.94 186 ASP A C 1
ATOM 1494 O O . ASP A 1 186 ? -22.703 24.031 9.312 1 93.94 186 ASP A O 1
ATOM 1498 N N . ASP A 1 187 ? -20.594 24.266 8.961 1 96.19 187 ASP A N 1
ATOM 1499 C CA . ASP A 1 187 ? -20.656 25.672 8.586 1 96.19 187 ASP A CA 1
ATOM 1500 C C . ASP A 1 187 ? -20.344 25.859 7.105 1 96.19 187 ASP A C 1
ATOM 1502 O O . ASP A 1 187 ? -19.281 26.375 6.746 1 96.19 187 ASP A O 1
ATOM 1506 N N . HIS A 1 188 ? -21.25 25.547 6.293 1 96.56 188 HIS A N 1
ATOM 1507 C CA . HIS A 1 188 ? -21.094 25.516 4.844 1 96.56 188 HIS A CA 1
ATOM 1508 C C . HIS A 1 188 ? -20.812 26.906 4.281 1 96.56 188 HIS A C 1
ATOM 1510 O O . HIS A 1 188 ? -19.969 27.062 3.389 1 96.56 188 HIS A O 1
ATOM 1516 N N . ASN A 1 189 ? -21.484 27.875 4.859 1 96.5 189 ASN A N 1
ATOM 1517 C CA . ASN A 1 189 ? -21.312 29.25 4.383 1 96.5 189 ASN A CA 1
ATOM 1518 C C . ASN A 1 189 ? -19.891 29.734 4.637 1 96.5 189 ASN A C 1
ATOM 1520 O O . ASN A 1 189 ? -19.25 30.281 3.736 1 96.5 189 ASN A O 1
ATOM 1524 N N . ALA A 1 190 ? -19.453 29.547 5.84 1 97.38 190 ALA A N 1
ATOM 1525 C CA . ALA A 1 190 ? -18.094 29.969 6.18 1 97.38 190 ALA A CA 1
ATOM 1526 C C . ALA A 1 190 ? -17.062 29.234 5.332 1 97.38 190 ALA A C 1
ATOM 1528 O O . ALA A 1 190 ? -16.031 29.812 4.949 1 97.38 190 ALA A O 1
ATOM 1529 N N . ALA A 1 191 ? -17.266 27.969 5.055 1 97.94 191 ALA A N 1
ATOM 1530 C CA . ALA A 1 191 ? -16.359 27.156 4.223 1 97.94 191 ALA A CA 1
ATOM 1531 C C . ALA A 1 191 ? -16.25 27.75 2.822 1 97.94 191 ALA A C 1
ATOM 1533 O O . ALA A 1 191 ? -15.141 27.969 2.328 1 97.94 191 ALA A O 1
ATOM 1534 N N . CYS A 1 192 ? -17.391 28.031 2.246 1 97.19 192 CYS A N 1
ATOM 1535 C CA . CYS A 1 192 ? -17.422 28.578 0.892 1 97.19 192 CYS A CA 1
ATOM 1536 C C . CYS A 1 192 ? -16.781 29.953 0.849 1 97.19 192 CYS A C 1
ATOM 1538 O O . CYS A 1 192 ? -16.031 30.281 -0.074 1 97.19 192 CYS A O 1
ATOM 1540 N N . GLN A 1 193 ? -17.109 30.75 1.824 1 97.31 193 GLN A N 1
ATOM 1541 C CA . GLN A 1 193 ? -16.531 32.094 1.895 1 97.31 193 GLN A CA 1
ATOM 1542 C C . GLN A 1 193 ? -15.016 32.031 1.996 1 97.31 193 GLN A C 1
ATOM 1544 O O . GLN A 1 193 ? -14.312 32.781 1.307 1 97.31 193 GLN A O 1
ATOM 1549 N N . MET A 1 194 ? -14.531 31.188 2.838 1 97.75 194 MET A N 1
ATOM 1550 C CA . MET A 1 194 ? -13.086 31.031 3.014 1 97.75 194 MET A CA 1
ATOM 1551 C C . MET A 1 194 ? -12.422 30.578 1.718 1 97.75 194 MET A C 1
ATOM 1553 O O . MET A 1 194 ? -11.398 31.125 1.313 1 97.75 194 MET A O 1
ATOM 1557 N N . ALA A 1 195 ? -12.961 29.594 1.071 1 97.75 195 ALA A N 1
ATOM 1558 C CA . ALA A 1 195 ? -12.406 29.094 -0.182 1 97.75 195 ALA A CA 1
ATOM 1559 C C . ALA A 1 195 ? -12.398 30.172 -1.256 1 97.75 195 ALA A C 1
ATOM 1561 O O . ALA A 1 195 ? -11.391 30.375 -1.93 1 97.75 195 ALA A O 1
ATOM 1562 N N . HIS A 1 196 ? -13.492 30.922 -1.359 1 97 196 HIS A N 1
ATOM 1563 C CA . HIS A 1 196 ? -13.602 32 -2.342 1 97 196 HIS A CA 1
ATOM 1564 C C . HIS A 1 196 ? -12.586 33.094 -2.062 1 97 196 HIS A C 1
ATOM 1566 O O . HIS A 1 196 ? -11.914 33.562 -2.979 1 97 196 HIS A O 1
ATOM 1572 N N . ALA A 1 197 ? -12.609 33.531 -0.817 1 97.5 197 ALA A N 1
ATOM 1573 C CA . ALA A 1 197 ? -11.695 34.594 -0.437 1 97.5 197 ALA A CA 1
ATOM 1574 C C . ALA A 1 197 ? -10.25 34.219 -0.691 1 97.5 197 ALA A C 1
ATOM 1576 O O . ALA A 1 197 ? -9.445 35.031 -1.159 1 97.5 197 ALA A O 1
ATOM 1577 N N . THR A 1 198 ? -9.906 32.969 -0.375 1 97.44 198 THR A N 1
ATOM 1578 C CA . THR A 1 198 ? -8.555 32.469 -0.585 1 97.44 198 THR A CA 1
ATOM 1579 C C . THR A 1 198 ? -8.203 32.469 -2.07 1 97.44 198 THR A C 1
ATOM 1581 O O . THR A 1 198 ? -7.121 32.938 -2.453 1 97.44 198 THR A O 1
ATOM 1584 N N . LEU A 1 199 ? -9.086 32 -2.932 1 96.44 199 LEU A N 1
ATOM 1585 C CA . LEU A 1 199 ? -8.883 31.969 -4.375 1 96.44 199 LEU A CA 1
ATOM 1586 C C . LEU A 1 199 ? -8.68 33.375 -4.93 1 96.44 199 LEU A C 1
ATOM 1588 O O . LEU A 1 199 ? -7.734 33.625 -5.684 1 96.44 199 LEU A O 1
ATOM 1592 N N . GLN A 1 200 ? -9.523 34.25 -4.492 1 95.81 200 GLN A N 1
ATOM 1593 C CA . GLN A 1 200 ? -9.477 35.625 -4.98 1 95.81 200 GLN A CA 1
ATOM 1594 C C . GLN A 1 200 ? -8.164 36.281 -4.594 1 95.81 200 GLN A C 1
ATOM 1596 O O . GLN A 1 200 ? -7.508 36.906 -5.43 1 95.81 200 GLN A O 1
ATOM 1601 N N . GLU A 1 201 ? -7.809 36.125 -3.363 1 95.06 201 GLU A N 1
ATOM 1602 C CA . GLU A 1 201 ? -6.586 36.75 -2.877 1 95.06 201 GLU A CA 1
ATOM 1603 C C . GLU A 1 201 ? -5.352 36.188 -3.555 1 95.06 201 GLU A C 1
ATOM 1605 O O . GLU A 1 201 ? -4.426 36.906 -3.914 1 95.06 201 GLU A O 1
ATOM 1610 N N . ALA A 1 202 ? -5.305 34.906 -3.701 1 93.88 202 ALA A N 1
ATOM 1611 C CA . ALA A 1 202 ? -4.16 34.25 -4.324 1 93.88 202 ALA A CA 1
ATOM 1612 C C . ALA A 1 202 ? -4.031 34.625 -5.793 1 93.88 202 ALA A C 1
ATOM 1614 O O . ALA A 1 202 ? -2.932 34.938 -6.27 1 93.88 202 ALA A O 1
ATOM 1615 N N . VAL A 1 203 ? -5.176 34.656 -6.48 1 90.69 203 VAL A N 1
ATOM 1616 C CA . VAL A 1 203 ? -5.184 34.969 -7.902 1 90.69 203 VAL A CA 1
ATOM 1617 C C . VAL A 1 203 ? -4.734 36.438 -8.094 1 90.69 203 VAL A C 1
ATOM 1619 O O . VAL A 1 203 ? -3.99 36.719 -9.031 1 90.69 203 VAL A O 1
ATOM 1622 N N . ALA A 1 204 ? -5.121 37.281 -7.18 1 91.12 204 ALA A N 1
ATOM 1623 C CA . ALA A 1 204 ? -4.75 38.688 -7.242 1 91.12 204 ALA A CA 1
ATOM 1624 C C . ALA A 1 204 ? -3.254 38.875 -7.023 1 91.12 204 ALA A C 1
ATOM 1626 O O . ALA A 1 204 ? -2.686 39.906 -7.406 1 91.12 204 ALA A O 1
ATOM 1627 N N . ASN A 1 205 ? -2.631 37.844 -6.488 1 87.56 205 ASN A N 1
ATOM 1628 C CA . ASN A 1 205 ? -1.218 37.969 -6.141 1 87.56 205 ASN A CA 1
ATOM 1629 C C . ASN A 1 205 ? -0.367 36.938 -6.879 1 87.56 205 ASN A C 1
ATOM 1631 O O . ASN A 1 205 ? 0.733 36.594 -6.438 1 87.56 205 ASN A O 1
ATOM 1635 N N . LEU A 1 206 ? -0.86 36.281 -7.977 1 82.06 206 LEU A N 1
ATOM 1636 C CA . LEU A 1 206 ? -0.198 35.188 -8.688 1 82.06 206 LEU A CA 1
ATOM 1637 C C . LEU A 1 206 ? 1.077 35.688 -9.367 1 82.06 206 LEU A C 1
ATOM 1639 O O . LEU A 1 206 ? 2.029 34.938 -9.531 1 82.06 206 LEU A O 1
ATOM 1643 N N . GLY A 1 207 ? 0.996 36.875 -9.812 1 74.19 207 GLY A N 1
ATOM 1644 C CA . GLY A 1 207 ? 2.186 37.406 -10.43 1 74.19 207 GLY A CA 1
ATOM 1645 C C . GLY A 1 207 ? 3.426 37.281 -9.57 1 74.19 207 GLY A C 1
ATOM 1646 O O . GLY A 1 207 ? 4.5 36.938 -10.07 1 74.19 207 GLY A O 1
ATOM 1647 N N . GLU A 1 208 ? 3.277 37.469 -8.352 1 64 208 GLU A N 1
ATOM 1648 C CA . GLU A 1 208 ? 4.383 37.344 -7.406 1 64 208 GLU A CA 1
ATOM 1649 C C . GLU A 1 208 ? 4.805 35.875 -7.219 1 64 208 GLU A C 1
ATOM 1651 O O . GLU A 1 208 ? 5.992 35.594 -7.07 1 64 208 GLU A O 1
ATOM 1656 N N . ALA A 1 209 ? 3.928 34.906 -7.211 1 65.44 209 ALA A N 1
ATOM 1657 C CA . ALA A 1 209 ? 4.129 33.5 -6.98 1 65.44 209 ALA A CA 1
ATOM 1658 C C . ALA A 1 209 ? 4.852 32.844 -8.156 1 65.44 209 ALA A C 1
ATOM 1660 O O . ALA A 1 209 ? 5.664 31.938 -7.965 1 65.44 209 ALA A O 1
ATOM 1661 N N . LYS A 1 210 ? 4.398 33.156 -9.359 1 64 210 LYS A N 1
ATOM 1662 C CA . LYS A 1 210 ? 5.051 32.594 -10.547 1 64 210 LYS A CA 1
ATOM 1663 C C . LYS A 1 210 ? 6.562 32.781 -10.477 1 64 210 LYS A C 1
ATOM 1665 O O . LYS A 1 210 ? 7.324 31.953 -10.945 1 64 210 LYS A O 1
ATOM 1670 N N . LYS A 1 211 ? 6.828 33.688 -9.984 1 59.91 211 LYS A N 1
ATOM 1671 C CA . LYS A 1 211 ? 8.258 33.969 -9.867 1 59.91 211 LYS A CA 1
ATOM 1672 C C . LYS A 1 211 ? 8.938 32.938 -8.969 1 59.91 211 LYS A C 1
ATOM 1674 O O . LYS A 1 211 ? 10.117 32.625 -9.156 1 59.91 211 LYS A O 1
ATOM 1679 N N . GLU A 1 212 ? 8.094 32.438 -8.148 1 57.31 212 GLU A N 1
ATOM 1680 C CA . GLU A 1 212 ? 8.68 31.562 -7.141 1 57.31 212 GLU A CA 1
ATOM 1681 C C . GLU A 1 212 ? 8.578 30.109 -7.57 1 57.31 212 GLU A C 1
ATOM 1683 O O . GLU A 1 212 ? 9.195 29.234 -6.961 1 57.31 212 GLU A O 1
ATOM 1688 N N . GLY A 1 213 ? 7.914 29.891 -8.758 1 59.31 213 GLY A N 1
ATOM 1689 C CA . GLY A 1 213 ? 7.945 28.562 -9.352 1 59.31 213 GLY A CA 1
ATOM 1690 C C . GLY A 1 213 ? 7.324 27.5 -8.461 1 59.31 213 GLY A C 1
ATOM 1691 O O . GLY A 1 213 ? 7.91 26.438 -8.25 1 59.31 213 GLY A O 1
ATOM 1692 N N . GLN A 1 214 ? 6.215 27.797 -7.883 1 67.75 214 GLN A N 1
ATOM 1693 C CA . GLN A 1 214 ? 5.707 26.812 -6.941 1 67.75 214 GLN A CA 1
ATOM 1694 C C . GLN A 1 214 ? 4.547 26.016 -7.547 1 67.75 214 GLN A C 1
ATOM 1696 O O . GLN A 1 214 ? 3.391 26.438 -7.449 1 67.75 214 GLN A O 1
ATOM 1701 N N . PRO A 1 215 ? 4.91 24.891 -8.273 1 75.06 215 PRO A N 1
ATOM 1702 C CA . PRO A 1 215 ? 3.865 24.094 -8.922 1 75.06 215 PRO A CA 1
ATOM 1703 C C . PRO A 1 215 ? 2.781 23.641 -7.945 1 75.06 215 PRO A C 1
ATOM 1705 O O . PRO A 1 215 ? 1.638 23.406 -8.352 1 75.06 215 PRO A O 1
ATOM 1708 N N . GLU A 1 216 ? 3.041 23.625 -6.703 1 86.5 216 GLU A N 1
ATOM 1709 C CA . GLU A 1 216 ? 2.08 23.156 -5.715 1 86.5 216 GLU A CA 1
ATOM 1710 C C . GLU A 1 216 ? 0.929 24.141 -5.547 1 86.5 216 GLU A C 1
ATOM 1712 O O . GLU A 1 216 ? -0.189 23.75 -5.203 1 86.5 216 GLU A O 1
ATOM 1717 N N . VAL A 1 217 ? 1.224 25.438 -5.746 1 89.44 217 VAL A N 1
ATOM 1718 C CA . VAL A 1 217 ? 0.226 26.484 -5.574 1 89.44 217 VAL A CA 1
ATOM 1719 C C . VAL A 1 217 ? -0.943 26.25 -6.527 1 89.44 217 VAL A C 1
ATOM 1721 O O . VAL A 1 217 ? -2.105 26.281 -6.113 1 89.44 217 VAL A O 1
ATOM 1724 N N . CYS A 1 218 ? -0.663 25.906 -7.723 1 88.06 218 CYS A N 1
ATOM 1725 C CA . CYS A 1 218 ? -1.703 25.672 -8.719 1 88.06 218 CYS A CA 1
ATOM 1726 C C . CYS A 1 218 ? -2.559 24.469 -8.344 1 88.06 218 CYS A C 1
ATOM 1728 O O . CYS A 1 218 ? -3.773 24.469 -8.555 1 88.06 218 CYS A O 1
ATOM 1730 N N . ILE A 1 219 ? -1.92 23.531 -7.855 1 92.81 219 ILE A N 1
ATOM 1731 C CA . ILE A 1 219 ? -2.637 22.328 -7.465 1 92.81 219 ILE A CA 1
ATOM 1732 C C . ILE A 1 219 ? -3.607 22.641 -6.328 1 92.81 219 ILE A C 1
ATOM 1734 O O . ILE A 1 219 ? -4.77 22.234 -6.367 1 92.81 219 ILE A O 1
ATOM 1738 N N . ILE A 1 220 ? -3.156 23.438 -5.348 1 95.25 220 ILE A N 1
ATOM 1739 C CA . ILE A 1 220 ? -3.98 23.766 -4.191 1 95.25 220 ILE A CA 1
ATOM 1740 C C . ILE A 1 220 ? -5.168 24.609 -4.633 1 95.25 220 ILE A C 1
ATOM 1742 O O . ILE A 1 220 ? -6.297 24.391 -4.188 1 95.25 220 ILE A O 1
ATOM 1746 N N . LEU A 1 221 ? -4.859 25.578 -5.484 1 94.62 221 LEU A N 1
ATOM 1747 C CA . LEU A 1 221 ? -5.926 26.438 -5.984 1 94.62 221 LEU A CA 1
ATOM 1748 C C . LEU A 1 221 ? -6.969 25.625 -6.746 1 94.62 221 LEU A C 1
ATOM 1750 O O . LEU A 1 221 ? -8.172 25.875 -6.605 1 94.62 221 LEU A O 1
ATOM 1754 N N . GLN A 1 222 ? -6.523 24.703 -7.508 1 95.12 222 GLN A N 1
ATOM 1755 C CA . GLN A 1 222 ? -7.449 23.844 -8.242 1 95.12 222 GLN A CA 1
ATOM 1756 C C . GLN A 1 222 ? -8.305 23.016 -7.281 1 95.12 222 GLN A C 1
ATOM 1758 O O . GLN A 1 222 ? -9.5 22.828 -7.516 1 95.12 222 GLN A O 1
ATOM 1763 N N . LEU A 1 223 ? -7.703 22.578 -6.25 1 96.56 223 LEU A N 1
ATOM 1764 C CA . LEU A 1 223 ? -8.438 21.797 -5.258 1 96.56 223 LEU A CA 1
ATOM 1765 C C . LEU A 1 223 ? -9.516 22.656 -4.594 1 96.56 223 LEU A C 1
ATOM 1767 O O . LEU A 1 223 ? -10.625 22.172 -4.344 1 96.56 223 LEU A O 1
ATOM 1771 N N . LEU A 1 224 ? -9.188 23.875 -4.309 1 97.12 224 LEU A N 1
ATOM 1772 C CA . LEU A 1 224 ? -10.156 24.797 -3.734 1 97.12 224 LEU A CA 1
ATOM 1773 C C . LEU A 1 224 ? -11.336 25 -4.68 1 97.12 224 LEU A C 1
ATOM 1775 O O . LEU A 1 224 ? -12.492 24.984 -4.25 1 97.12 224 LEU A O 1
ATOM 1779 N N . ARG A 1 225 ? -11.023 25.141 -5.941 1 96.44 225 ARG A N 1
ATOM 1780 C CA . ARG A 1 225 ? -12.062 25.297 -6.949 1 96.44 225 ARG A CA 1
ATOM 1781 C C . ARG A 1 225 ? -12.938 24.062 -7.047 1 96.44 225 ARG A C 1
ATOM 1783 O O . ARG A 1 225 ? -14.164 24.156 -7.156 1 96.44 225 ARG A O 1
ATOM 1790 N N . ASP A 1 226 ? -12.336 22.953 -7.09 1 96.38 226 ASP A N 1
ATOM 1791 C CA . ASP A 1 226 ? -13.07 21.688 -7.16 1 96.38 226 ASP A CA 1
ATOM 1792 C C . ASP A 1 226 ? -14.023 21.547 -5.98 1 96.38 226 ASP A C 1
ATOM 1794 O O . ASP A 1 226 ? -15.172 21.125 -6.148 1 96.38 226 ASP A O 1
ATOM 1798 N N . ASN A 1 227 ? -13.531 21.875 -4.801 1 96.19 227 ASN A N 1
ATOM 1799 C CA . ASN A 1 227 ? -14.383 21.781 -3.621 1 96.19 227 ASN A CA 1
ATOM 1800 C C . ASN A 1 227 ? -15.602 22.703 -3.74 1 96.19 227 ASN A C 1
ATOM 1802 O O . ASN A 1 227 ? -16.719 22.297 -3.426 1 96.19 227 ASN A O 1
ATOM 1806 N N . LEU A 1 228 ? -15.336 23.875 -4.184 1 95.94 228 LEU A N 1
ATOM 1807 C CA . LEU A 1 228 ? -16.422 24.828 -4.34 1 95.94 228 LEU A CA 1
ATOM 1808 C C . LEU A 1 228 ? -17.469 24.312 -5.32 1 95.94 228 LEU A C 1
ATOM 1810 O O . LEU A 1 228 ? -18.672 24.484 -5.102 1 95.94 228 LEU A O 1
ATOM 1814 N N . SER A 1 229 ? -17.031 23.641 -6.344 1 94.75 229 SER A N 1
ATOM 1815 C CA . SER A 1 229 ? -17.938 23.062 -7.332 1 94.75 229 SER A CA 1
ATOM 1816 C C . SER A 1 229 ? -18.781 21.938 -6.723 1 94.75 229 SER A C 1
ATOM 1818 O O . SER A 1 229 ? -20 21.891 -6.934 1 94.75 229 SER A O 1
ATOM 1820 N N . ILE A 1 230 ? -18.188 21.141 -5.938 1 93.75 230 ILE A N 1
ATOM 1821 C CA . ILE A 1 230 ? -18.875 20.016 -5.297 1 93.75 230 ILE A CA 1
ATOM 1822 C C . ILE A 1 230 ? -19.875 20.547 -4.27 1 93.75 230 ILE A C 1
ATOM 1824 O O . ILE A 1 230 ? -21.016 20.062 -4.207 1 93.75 230 ILE A O 1
ATOM 1828 N N . TRP A 1 231 ? -19.469 21.531 -3.48 1 93.31 231 TRP A N 1
ATOM 1829 C CA . TRP A 1 231 ? -20.297 22.062 -2.4 1 93.31 231 TRP A CA 1
ATOM 1830 C C . TRP A 1 231 ? -21.516 22.812 -2.953 1 93.31 231 TRP A C 1
ATOM 1832 O O . TRP A 1 231 ? -22.578 22.812 -2.34 1 93.31 231 TRP A O 1
ATOM 1842 N N . SER A 1 232 ? -21.281 23.453 -4.07 1 87.81 232 SER A N 1
ATOM 1843 C CA . SER A 1 232 ? -22.391 24.141 -4.719 1 87.81 232 SER A CA 1
ATOM 1844 C C . SER A 1 232 ? -23.422 23.156 -5.242 1 87.81 232 SER A C 1
ATOM 1846 O O . SER A 1 232 ? -24.625 23.422 -5.203 1 87.81 232 SER A O 1
ATOM 1848 N N . SER A 1 233 ? -22.984 22.031 -5.781 1 81.44 233 SER A N 1
ATOM 1849 C CA . SER A 1 233 ? -23.891 21 -6.273 1 81.44 233 SER A CA 1
ATOM 1850 C C . SER A 1 233 ? -24.641 20.344 -5.125 1 81.44 233 SER A C 1
ATOM 1852 O O . SER A 1 233 ? -25.812 19.984 -5.27 1 81.44 233 SER A O 1
ATOM 1854 N N . ASP A 1 234 ? -24.031 20.156 -3.988 1 75.31 234 ASP A N 1
ATOM 1855 C CA . ASP A 1 234 ? -24.656 19.562 -2.811 1 75.31 234 ASP A CA 1
ATOM 1856 C C . ASP A 1 234 ? -25.766 20.469 -2.262 1 75.31 234 ASP A C 1
ATOM 1858 O O . ASP A 1 234 ? -26.797 20 -1.817 1 75.31 234 ASP A O 1
ATOM 1862 N N . SER A 1 235 ? -25.406 21.781 -2.244 1 67.75 235 SER A N 1
ATOM 1863 C CA . SER A 1 235 ? -26.391 22.734 -1.766 1 67.75 235 SER A CA 1
ATOM 1864 C C . SER A 1 235 ? -27.594 22.797 -2.699 1 67.75 235 SER A C 1
ATOM 1866 O O . SER A 1 235 ? -28.734 23.016 -2.252 1 67.75 235 SER A O 1
ATOM 1868 N N . ALA A 1 236 ? -27.266 22.531 -4.004 1 60.5 236 ALA A N 1
ATOM 1869 C CA . ALA A 1 236 ? -28.359 22.516 -4.969 1 60.5 236 ALA A CA 1
ATOM 1870 C C . ALA A 1 236 ? -29.188 21.25 -4.828 1 60.5 236 ALA A C 1
ATOM 1872 O O . ALA A 1 236 ? -30.406 21.281 -5.023 1 60.5 236 ALA A O 1
ATOM 1873 N N . ALA A 1 237 ? -28.578 20.312 -4.41 1 58.22 237 ALA A N 1
ATOM 1874 C CA . ALA A 1 237 ? -29.312 19.062 -4.301 1 58.22 237 ALA A CA 1
ATOM 1875 C C . ALA A 1 237 ? -30.172 19.031 -3.043 1 58.22 237 ALA A C 1
ATOM 1877 O O . ALA A 1 237 ? -31.188 18.344 -2.996 1 58.22 237 ALA A O 1
ATOM 1878 N N . ASP A 1 238 ? -30 19.734 -2.068 1 53.81 238 ASP A N 1
ATOM 1879 C CA . ASP A 1 238 ? -30.75 19.828 -0.817 1 53.81 238 ASP A CA 1
ATOM 1880 C C . ASP A 1 238 ? -31.859 20.875 -0.91 1 53.81 238 ASP A C 1
ATOM 1882 O O . ASP A 1 238 ? -32.844 20.812 -0.167 1 53.81 238 ASP A O 1
ATOM 1886 N N . GLU A 1 239 ? -31.812 21.766 -1.77 1 43.28 239 GLU A N 1
ATOM 1887 C CA . GLU A 1 239 ? -32.938 22.656 -2.025 1 43.28 239 GLU A CA 1
ATOM 1888 C C . GLU A 1 239 ? -33.906 22.031 -3.023 1 43.28 239 GLU A C 1
ATOM 1890 O O . GLU A 1 239 ? -35.125 22.188 -2.889 1 43.28 239 GLU A O 1
ATOM 1895 N N . MET B 1 1 ? -18.578 -29.516 14.273 1 46.97 1 MET B N 1
ATOM 1896 C CA . MET B 1 1 ? -18.844 -29.5 12.844 1 46.97 1 MET B CA 1
ATOM 1897 C C . MET B 1 1 ? -19.578 -28.234 12.43 1 46.97 1 MET B C 1
ATOM 1899 O O . MET B 1 1 ? -19.172 -27.562 11.477 1 46.97 1 MET B O 1
ATOM 1903 N N . GLU B 1 2 ? -20.734 -27.906 13.07 1 51.22 2 GLU B N 1
ATOM 1904 C CA . GLU B 1 2 ? -21.531 -26.719 12.781 1 51.22 2 GLU B CA 1
ATOM 1905 C C . GLU B 1 2 ? -20.766 -25.438 13.125 1 51.22 2 GLU B C 1
ATOM 1907 O O . GLU B 1 2 ? -20.797 -24.469 12.367 1 51.22 2 GLU B O 1
ATOM 1912 N N . GLN B 1 3 ? -20.031 -25.484 14.297 1 51.31 3 GLN B N 1
ATOM 1913 C CA . GLN B 1 3 ? -19.25 -24.328 14.734 1 51.31 3 GLN B CA 1
ATOM 1914 C C . GLN B 1 3 ? -18.062 -24.078 13.805 1 51.31 3 GLN B C 1
ATOM 1916 O O . GLN B 1 3 ? -17.719 -22.938 13.508 1 51.31 3 GLN B O 1
ATOM 1921 N N . GLU B 1 4 ? -17.391 -25.188 13.398 1 54.44 4 GLU B N 1
ATOM 1922 C CA . GLU B 1 4 ? -16.25 -25.109 12.484 1 54.44 4 GLU B CA 1
ATOM 1923 C C . GLU B 1 4 ? -16.672 -24.578 11.117 1 54.44 4 GLU B C 1
ATOM 1925 O O . GLU B 1 4 ? -15.969 -23.766 10.516 1 54.44 4 GLU B O 1
ATOM 1930 N N . THR B 1 5 ? -17.859 -25.062 10.641 1 64.31 5 THR B N 1
ATOM 1931 C CA . THR B 1 5 ? -18.406 -24.578 9.375 1 64.31 5 THR B CA 1
ATOM 1932 C C . THR B 1 5 ? -18.719 -23.078 9.453 1 64.31 5 THR B C 1
ATOM 1934 O O . THR B 1 5 ? -18.484 -22.344 8.492 1 64.31 5 THR B O 1
ATOM 1937 N N . ASN B 1 6 ? -19.016 -22.766 10.703 1 83.12 6 ASN B N 1
ATOM 1938 C CA . ASN B 1 6 ? -19.344 -21.359 10.914 1 83.12 6 ASN B CA 1
ATOM 1939 C C . ASN B 1 6 ? -18.078 -20.484 10.898 1 83.12 6 ASN B C 1
ATOM 1941 O O . ASN B 1 6 ? -18.078 -19.406 10.289 1 83.12 6 ASN B O 1
ATOM 1945 N N . ALA B 1 7 ? -17 -21.188 11.453 1 90 7 ALA B N 1
ATOM 1946 C CA . ALA B 1 7 ? -15.742 -20.438 11.484 1 90 7 ALA B CA 1
ATOM 1947 C C . ALA B 1 7 ? -15.141 -20.312 10.086 1 90 7 ALA B C 1
ATOM 1949 O O . ALA B 1 7 ? -14.633 -19.266 9.711 1 90 7 ALA B O 1
ATOM 1950 N N . LEU B 1 8 ? -15.242 -21.391 9.32 1 94.75 8 LEU B N 1
ATOM 1951 C CA . LEU B 1 8 ? -14.727 -21.422 7.957 1 94.75 8 LEU B CA 1
ATOM 1952 C C . LEU B 1 8 ? -15.43 -20.375 7.094 1 94.75 8 LEU B C 1
ATOM 1954 O O . LEU B 1 8 ? -14.773 -19.625 6.355 1 94.75 8 LEU B O 1
ATOM 1958 N N . THR B 1 9 ? -16.672 -20.328 7.242 1 94.5 9 THR B N 1
ATOM 1959 C CA . THR B 1 9 ? -17.469 -19.359 6.484 1 94.5 9 THR B CA 1
ATOM 1960 C C . THR B 1 9 ? -17.109 -17.938 6.879 1 94.5 9 THR B C 1
ATOM 1962 O O . THR B 1 9 ? -17 -17.062 6.023 1 94.5 9 THR B O 1
ATOM 1965 N N . GLU B 1 10 ? -16.938 -17.766 8.141 1 96.31 10 GLU B N 1
ATOM 1966 C CA . GLU B 1 10 ? -16.609 -16.438 8.633 1 96.31 10 GLU B CA 1
ATOM 1967 C C . GLU B 1 10 ? -15.25 -15.977 8.109 1 96.31 10 GLU B C 1
ATOM 1969 O O . GLU B 1 10 ? -15.109 -14.844 7.645 1 96.31 10 GLU B O 1
ATOM 1974 N N . HIS B 1 11 ? -14.227 -16.844 8.172 1 97.81 11 HIS B N 1
ATOM 1975 C CA . HIS B 1 11 ? -12.898 -16.5 7.691 1 97.81 11 HIS B CA 1
ATOM 1976 C C . HIS B 1 11 ? -12.898 -16.266 6.184 1 97.81 11 HIS B C 1
ATOM 1978 O O . HIS B 1 11 ? -12.188 -15.391 5.684 1 97.81 11 HIS B O 1
ATOM 1984 N N . ASN B 1 12 ? -13.672 -17.016 5.48 1 97.75 12 ASN B N 1
ATOM 1985 C CA . ASN B 1 12 ? -13.797 -16.812 4.039 1 97.75 12 ASN B CA 1
ATOM 1986 C C . ASN B 1 12 ? -14.438 -15.461 3.727 1 97.75 12 ASN B C 1
ATOM 1988 O O . ASN B 1 12 ? -13.992 -14.75 2.83 1 97.75 12 ASN B O 1
ATOM 1992 N N . GLU B 1 13 ? -15.453 -15.133 4.496 1 97.12 13 GLU B N 1
ATOM 1993 C CA . GLU B 1 13 ? -16.125 -13.859 4.277 1 97.12 13 GLU B CA 1
ATOM 1994 C C . GLU B 1 13 ? -15.219 -12.688 4.633 1 97.12 13 GLU B C 1
ATOM 1996 O O . GLU B 1 13 ? -15.203 -11.672 3.93 1 97.12 13 GLU B O 1
ATOM 2001 N N . LEU B 1 14 ? -14.516 -12.812 5.715 1 97.94 14 LEU B N 1
ATOM 2002 C CA . LEU B 1 14 ? -13.562 -11.773 6.09 1 97.94 14 LEU B CA 1
ATOM 2003 C C . LEU B 1 14 ? -12.5 -11.602 5.012 1 97.94 14 LEU B C 1
ATOM 2005 O O . LEU B 1 14 ? -12.117 -10.477 4.684 1 97.94 14 LEU B O 1
ATOM 2009 N N . ALA B 1 15 ? -12.016 -12.719 4.461 1 98.19 15 ALA B N 1
ATOM 2010 C CA . ALA B 1 15 ? -11.031 -12.648 3.387 1 98.19 15 ALA B CA 1
ATOM 2011 C C . ALA B 1 15 ? -11.57 -11.867 2.195 1 98.19 15 ALA B C 1
ATOM 2013 O O . ALA B 1 15 ? -10.852 -11.062 1.592 1 98.19 15 ALA B O 1
ATOM 2014 N N . ARG B 1 16 ? -12.828 -12.07 1.878 1 97.31 16 ARG B N 1
ATOM 2015 C CA . ARG B 1 16 ? -13.461 -11.352 0.775 1 97.31 16 ARG B CA 1
ATOM 2016 C C . ARG B 1 16 ? -13.555 -9.859 1.074 1 97.31 16 ARG B C 1
ATOM 2018 O O . ARG B 1 16 ? -13.289 -9.031 0.203 1 97.31 16 ARG B O 1
ATOM 2025 N N . ILE B 1 17 ? -13.93 -9.547 2.311 1 98.06 17 ILE B N 1
ATOM 2026 C CA . ILE B 1 17 ? -14.047 -8.156 2.736 1 98.06 17 ILE B CA 1
ATOM 2027 C C . ILE B 1 17 ? -12.68 -7.473 2.65 1 98.06 17 ILE B C 1
ATOM 2029 O O . ILE B 1 17 ? -12.562 -6.371 2.107 1 98.06 17 ILE B O 1
ATOM 2033 N N . TYR B 1 18 ? -11.656 -8.109 3.104 1 98.38 18 TYR B N 1
ATOM 2034 C CA . TYR B 1 18 ? -10.312 -7.551 3.088 1 98.38 18 TYR B CA 1
ATOM 2035 C C . TYR B 1 18 ? -9.797 -7.391 1.66 1 98.38 18 TYR B C 1
ATOM 2037 O O . TYR B 1 18 ? -9.055 -6.457 1.36 1 98.38 18 TYR B O 1
ATOM 2045 N N . GLU B 1 19 ? -10.195 -8.266 0.776 1 97.88 19 GLU B N 1
ATOM 2046 C CA . GLU B 1 19 ? -9.828 -8.133 -0.629 1 97.88 19 GLU B CA 1
ATOM 2047 C C . GLU B 1 19 ? -10.406 -6.859 -1.237 1 97.88 19 GLU B C 1
ATOM 2049 O O . GLU B 1 19 ? -9.695 -6.086 -1.88 1 97.88 19 GLU B O 1
ATOM 2054 N N . VAL B 1 20 ? -11.68 -6.633 -0.977 1 96.75 20 VAL B N 1
ATOM 2055 C CA . VAL B 1 20 ? -12.375 -5.465 -1.509 1 96.75 20 VAL B CA 1
ATOM 2056 C C . VAL B 1 20 ? -11.734 -4.191 -0.961 1 96.75 20 VAL B C 1
ATOM 2058 O O . VAL B 1 20 ? -11.617 -3.193 -1.675 1 96.75 20 VAL B O 1
ATOM 2061 N N . LEU B 1 21 ? -11.289 -4.25 0.264 1 97.88 21 LEU B N 1
ATOM 2062 C CA . LEU B 1 21 ? -10.719 -3.092 0.939 1 97.88 21 LEU B CA 1
ATOM 2063 C C . LEU B 1 21 ? -9.227 -2.982 0.662 1 97.88 21 LEU B C 1
ATOM 2065 O O . LEU B 1 21 ? -8.562 -2.051 1.133 1 97.88 21 LEU B O 1
ATOM 2069 N N . GLU B 1 22 ? -8.688 -3.973 -0.022 1 97.44 22 GLU B N 1
ATOM 2070 C CA . GLU B 1 22 ? -7.27 -4.047 -0.377 1 97.44 22 GLU B CA 1
ATOM 2071 C C . GLU B 1 22 ? -6.391 -4.109 0.868 1 97.44 22 GLU B C 1
ATOM 2073 O O . GLU B 1 22 ? -5.355 -3.443 0.936 1 97.44 22 GLU B O 1
ATOM 2078 N N . MET B 1 23 ? -6.945 -4.699 1.865 1 97.75 23 MET B N 1
ATOM 2079 C CA . MET B 1 23 ? -6.203 -4.973 3.092 1 97.75 23 MET B CA 1
ATOM 2080 C C . MET B 1 23 ? -5.566 -6.359 3.045 1 97.75 23 MET B C 1
ATOM 2082 O O . MET B 1 23 ? -5.992 -7.266 3.762 1 97.75 23 MET B O 1
ATOM 2086 N N . TYR B 1 24 ? -4.504 -6.539 2.365 1 97.75 24 TYR B N 1
ATOM 2087 C CA . TYR B 1 24 ? -3.975 -7.836 1.95 1 97.75 24 TYR B CA 1
ATOM 2088 C C . TYR B 1 24 ? -3.27 -8.531 3.107 1 97.75 24 TYR B C 1
ATOM 2090 O O . TYR B 1 24 ? -3.357 -9.758 3.25 1 97.75 24 TYR B O 1
ATOM 2098 N N . PRO B 1 25 ? -2.533 -7.801 4 1 97 25 PRO B N 1
ATOM 2099 C CA . PRO B 1 25 ? -1.975 -8.508 5.156 1 97 25 PRO B CA 1
ATOM 2100 C C . PRO B 1 25 ? -3.045 -9.188 6.008 1 97 25 PRO B C 1
ATOM 2102 O O . PRO B 1 25 ? -2.863 -10.32 6.449 1 97 25 PRO B O 1
ATOM 2105 N N . ASP B 1 26 ? -4.137 -8.492 6.219 1 97.94 26 ASP B N 1
ATOM 2106 C CA . ASP B 1 26 ? -5.25 -9.07 6.961 1 97.94 26 ASP B CA 1
ATOM 2107 C C . ASP B 1 26 ? -5.879 -10.234 6.195 1 97.94 26 ASP B C 1
ATOM 2109 O O . ASP B 1 26 ? -6.254 -11.242 6.793 1 97.94 26 ASP B O 1
ATOM 2113 N N . MET B 1 27 ? -5.961 -10.016 4.848 1 98.31 27 MET B N 1
ATOM 2114 C CA . MET B 1 27 ? -6.5 -11.078 3.998 1 98.31 27 MET B CA 1
ATOM 2115 C C . MET B 1 27 ? -5.688 -12.359 4.141 1 98.31 27 MET B C 1
ATOM 2117 O O . MET B 1 27 ? -6.25 -13.445 4.266 1 98.31 27 MET B O 1
ATOM 2121 N N . VAL B 1 28 ? -4.391 -12.25 4.18 1 98.25 28 VAL B N 1
ATOM 2122 C CA . VAL B 1 28 ? -3.496 -13.391 4.305 1 98.25 28 VAL B CA 1
ATOM 2123 C C . VAL B 1 28 ? -3.76 -14.117 5.621 1 98.25 28 VAL B C 1
ATOM 2125 O O . VAL B 1 28 ? -3.818 -15.344 5.664 1 98.25 28 VAL B O 1
ATOM 2128 N N . SER B 1 29 ? -3.922 -13.336 6.695 1 98.12 29 SER B N 1
ATOM 2129 C CA . SER B 1 29 ? -4.188 -13.922 8.008 1 98.12 29 SER B CA 1
ATOM 2130 C C . SER B 1 29 ? -5.457 -14.766 7.984 1 98.12 29 SER B C 1
ATOM 2132 O O . SER B 1 29 ? -5.492 -15.859 8.555 1 98.12 29 SER B O 1
ATOM 2134 N N . GLU B 1 30 ? -6.449 -14.234 7.305 1 98.06 30 GLU B N 1
ATOM 2135 C CA . GLU B 1 30 ? -7.715 -14.953 7.238 1 98.06 30 GLU B CA 1
ATOM 2136 C C . GLU B 1 30 ? -7.594 -16.203 6.375 1 98.06 30 GLU B C 1
ATOM 2138 O O . GLU B 1 30 ? -8.125 -17.266 6.723 1 98.06 30 GLU B O 1
ATOM 2143 N N . VAL B 1 31 ? -6.91 -16.094 5.254 1 97.69 31 VAL B N 1
ATOM 2144 C CA . VAL B 1 31 ? -6.758 -17.219 4.336 1 97.69 31 VAL B CA 1
ATOM 2145 C C . VAL B 1 31 ? -5.965 -18.328 5.016 1 97.69 31 VAL B C 1
ATOM 2147 O O . VAL B 1 31 ? -6.254 -19.516 4.828 1 97.69 31 VAL B O 1
ATOM 2150 N N . LYS B 1 32 ? -4.992 -18 5.809 1 97.25 32 LYS B N 1
ATOM 2151 C CA . LYS B 1 32 ? -4.227 -18.984 6.559 1 97.25 32 LYS B CA 1
ATOM 2152 C C . LYS B 1 32 ? -5.133 -19.781 7.496 1 97.25 32 LYS B C 1
ATOM 2154 O O . LYS B 1 32 ? -5.027 -21.016 7.574 1 97.25 32 LYS B O 1
ATOM 2159 N N . LYS B 1 33 ? -6.008 -19.078 8.156 1 97.62 33 LYS B N 1
ATOM 2160 C CA . LYS B 1 33 ? -6.938 -19.75 9.07 1 97.62 33 LYS B CA 1
ATOM 2161 C C . LYS B 1 33 ? -7.859 -20.703 8.32 1 97.62 33 LYS B C 1
ATOM 2163 O O . LYS B 1 33 ? -8.18 -21.781 8.812 1 97.62 33 LYS B O 1
ATOM 2168 N N . VAL B 1 34 ? -8.281 -20.281 7.121 1 97.56 34 VAL B N 1
ATOM 2169 C CA . VAL B 1 34 ? -9.133 -21.125 6.289 1 97.56 34 VAL B CA 1
ATOM 2170 C C . VAL B 1 34 ? -8.406 -22.422 5.953 1 97.56 34 VAL B C 1
ATOM 2172 O O . VAL B 1 34 ? -8.969 -23.516 6.098 1 97.56 34 VAL B O 1
ATOM 2175 N N . VAL B 1 35 ? -7.164 -22.328 5.523 1 96.25 35 VAL B N 1
ATOM 2176 C CA . VAL B 1 35 ? -6.387 -23.5 5.129 1 96.25 35 VAL B CA 1
ATOM 2177 C C . VAL B 1 35 ? -6.176 -24.406 6.34 1 96.25 35 VAL B C 1
ATOM 2179 O O . VAL B 1 35 ? -6.301 -25.625 6.234 1 96.25 35 VAL B O 1
ATOM 2182 N N . GLU B 1 36 ? -5.891 -23.812 7.504 1 94.69 36 GLU B N 1
ATOM 2183 C CA . GLU B 1 36 ? -5.676 -24.578 8.727 1 94.69 36 GLU B CA 1
ATOM 2184 C C . GLU B 1 36 ? -6.93 -25.344 9.133 1 94.69 36 GLU B C 1
ATOM 2186 O O . GLU B 1 36 ? -6.855 -26.5 9.531 1 94.69 36 GLU B O 1
ATOM 2191 N N . LEU B 1 37 ? -8.062 -24.719 8.992 1 96.06 37 LEU B N 1
ATOM 2192 C CA . LEU B 1 37 ? -9.328 -25.359 9.336 1 96.06 37 LEU B CA 1
ATOM 2193 C C . LEU B 1 37 ? -9.633 -26.5 8.367 1 96.06 37 LEU B C 1
ATOM 2195 O O . LEU B 1 37 ? -10.109 -27.562 8.789 1 96.06 37 LEU B O 1
ATOM 2199 N N . ARG B 1 38 ? -9.398 -26.281 7.094 1 95.31 38 ARG B N 1
ATOM 2200 C CA . ARG B 1 38 ? -9.57 -27.344 6.105 1 95.31 38 ARG B CA 1
ATOM 2201 C C . ARG B 1 38 ? -8.688 -28.547 6.422 1 95.31 38 ARG B C 1
ATOM 2203 O O . ARG B 1 38 ? -9.141 -29.688 6.398 1 95.31 38 ARG B O 1
ATOM 2210 N N . GLU B 1 39 ? -7.465 -28.25 6.766 1 92.38 39 GLU B N 1
ATOM 2211 C CA . GLU B 1 39 ? -6.512 -29.312 7.09 1 92.38 39 GLU B CA 1
ATOM 2212 C C . GLU B 1 39 ? -6.957 -30.094 8.32 1 92.38 39 GLU B C 1
ATOM 2214 O O . GLU B 1 39 ? -6.879 -31.328 8.344 1 92.38 39 GLU B O 1
ATOM 2219 N N . ALA B 1 40 ? -7.391 -29.375 9.305 1 93.69 40 ALA B N 1
ATOM 2220 C CA . ALA B 1 40 ? -7.855 -30 10.531 1 93.69 40 ALA B CA 1
ATOM 2221 C C . ALA B 1 40 ? -9.047 -30.922 10.266 1 93.69 40 ALA B C 1
ATOM 2223 O O . ALA B 1 40 ? -9.211 -31.938 10.922 1 93.69 40 ALA B O 1
ATOM 2224 N N . ALA B 1 41 ? -9.797 -30.594 9.219 1 93.88 41 ALA B N 1
ATOM 2225 C CA . ALA B 1 41 ? -10.977 -31.375 8.867 1 93.88 41 ALA B CA 1
ATOM 2226 C C . ALA B 1 41 ? -10.633 -32.438 7.832 1 93.88 41 ALA B C 1
ATOM 2228 O O . ALA B 1 41 ? -11.508 -33.219 7.414 1 93.88 41 ALA B O 1
ATOM 2229 N N . GLY B 1 42 ? -9.383 -32.438 7.426 1 92.62 42 GLY B N 1
ATOM 2230 C CA . GLY B 1 42 ? -8.969 -33.406 6.41 1 92.62 42 GLY B CA 1
ATOM 2231 C C . GLY B 1 42 ? -9.539 -33.094 5.039 1 92.62 42 GLY B C 1
ATOM 2232 O O . GLY B 1 42 ? -9.789 -34 4.246 1 92.62 42 GLY B O 1
ATOM 2233 N N . GLU B 1 43 ? -9.836 -31.891 4.82 1 93.88 43 GLU B N 1
ATOM 2234 C CA . GLU B 1 43 ? -10.438 -31.469 3.561 1 93.88 43 GLU B CA 1
ATOM 2235 C C . GLU B 1 43 ? -9.461 -30.641 2.729 1 93.88 43 GLU B C 1
ATOM 2237 O O . GLU B 1 43 ? -8.523 -30.047 3.27 1 93.88 43 GLU B O 1
ATOM 2242 N N . GLN B 1 44 ? -9.742 -30.594 1.452 1 94 44 GLN B N 1
ATOM 2243 C CA . GLN B 1 44 ? -8.977 -29.766 0.525 1 94 44 GLN B CA 1
ATOM 2244 C C . GLN B 1 44 ? -9.609 -28.391 0.365 1 94 44 GLN B C 1
ATOM 2246 O O . GLN B 1 44 ? -10.797 -28.219 0.625 1 94 44 GLN B O 1
ATOM 2251 N N . MET B 1 45 ? -8.75 -27.438 -0.021 1 94.38 45 MET B N 1
ATOM 2252 C CA . MET B 1 45 ? -9.273 -26.109 -0.316 1 94.38 45 MET B CA 1
ATOM 2253 C C . MET B 1 45 ? -10.227 -26.156 -1.507 1 94.38 45 MET B C 1
ATOM 2255 O O . MET B 1 45 ? -10.008 -26.906 -2.457 1 94.38 45 MET B O 1
ATOM 2259 N N . THR B 1 46 ? -11.281 -25.359 -1.423 1 93.69 46 THR B N 1
ATOM 2260 C CA . THR B 1 46 ? -12.125 -25.188 -2.598 1 93.69 46 THR B CA 1
ATOM 2261 C C . THR B 1 46 ? -11.414 -24.328 -3.646 1 93.69 46 THR B C 1
ATOM 2263 O O . THR B 1 46 ? -10.375 -23.734 -3.369 1 93.69 46 THR B O 1
ATOM 2266 N N . MET B 1 47 ? -11.938 -24.25 -4.836 1 91.81 47 MET B N 1
ATOM 2267 C CA . MET B 1 47 ? -11.375 -23.438 -5.906 1 91.81 47 MET B CA 1
ATOM 2268 C C . MET B 1 47 ? -11.328 -21.969 -5.5 1 91.81 47 MET B C 1
ATOM 2270 O O . MET B 1 47 ? -10.328 -21.281 -5.742 1 91.81 47 MET B O 1
ATOM 2274 N N . ASP B 1 48 ? -12.328 -21.578 -4.879 1 94.69 48 ASP B N 1
ATOM 2275 C CA . ASP B 1 48 ? -12.43 -20.188 -4.449 1 94.69 48 ASP B CA 1
ATOM 2276 C C . ASP B 1 48 ? -11.375 -19.859 -3.387 1 94.69 48 ASP B C 1
ATOM 2278 O O . ASP B 1 48 ? -10.766 -18.797 -3.414 1 94.69 48 ASP B O 1
ATOM 2282 N N . GLU B 1 49 ? -11.203 -20.766 -2.471 1 96 49 GLU B N 1
ATOM 2283 C CA . GLU B 1 49 ? -10.227 -20.594 -1.404 1 96 49 GLU B CA 1
ATOM 2284 C C . GLU B 1 49 ? -8.805 -20.562 -1.96 1 96 49 GLU B C 1
ATOM 2286 O O . GLU B 1 49 ? -7.98 -19.75 -1.527 1 96 49 GLU B O 1
ATOM 2291 N N . ARG B 1 50 ? -8.547 -21.406 -2.961 1 94.12 50 ARG B N 1
ATOM 2292 C CA . ARG B 1 50 ? -7.25 -21.406 -3.631 1 94.12 50 ARG B CA 1
ATOM 2293 C C . ARG B 1 50 ? -7 -20.078 -4.34 1 94.12 50 ARG B C 1
ATOM 2295 O O . ARG B 1 50 ? -5.902 -19.516 -4.254 1 94.12 50 ARG B O 1
ATOM 2302 N N . TYR B 1 51 ? -8 -19.625 -4.945 1 93.31 51 TYR B N 1
ATOM 2303 C CA . TYR B 1 51 ? -7.914 -18.359 -5.656 1 93.31 51 TYR B CA 1
ATOM 2304 C C . TYR B 1 51 ? -7.625 -17.219 -4.695 1 93.31 51 TYR B C 1
ATOM 2306 O O . TYR B 1 51 ? -6.77 -16.359 -4.969 1 93.31 51 TYR B O 1
ATOM 2314 N N . ARG B 1 52 ? -8.25 -17.188 -3.551 1 96.38 52 ARG B N 1
ATOM 2315 C CA . ARG B 1 52 ? -8.055 -16.125 -2.574 1 96.38 52 ARG B CA 1
ATOM 2316 C C . ARG B 1 52 ? -6.656 -16.188 -1.966 1 96.38 52 ARG B C 1
ATOM 2318 O O . ARG B 1 52 ? -6.047 -15.148 -1.699 1 96.38 52 ARG B O 1
ATOM 2325 N N . LEU B 1 53 ? -6.242 -17.422 -1.719 1 97.12 53 LEU B N 1
ATOM 2326 C CA . LEU B 1 53 ? -4.875 -17.594 -1.234 1 97.12 53 LEU B CA 1
ATOM 2327 C C . LEU B 1 53 ? -3.873 -17 -2.221 1 97.12 53 LEU B C 1
ATOM 2329 O O . LEU B 1 53 ? -2.984 -16.234 -1.831 1 97.12 53 LEU B O 1
ATOM 2333 N N . SER B 1 54 ? -4.074 -17.328 -3.471 1 96.88 54 SER B N 1
ATOM 2334 C CA . SER B 1 54 ? -3.166 -16.859 -4.512 1 96.88 54 SER B CA 1
ATOM 2335 C C . SER B 1 54 ? -3.178 -15.336 -4.617 1 96.88 54 SER B C 1
ATOM 2337 O O . SER B 1 54 ? -2.123 -14.711 -4.719 1 96.88 54 SER B O 1
ATOM 2339 N N . ILE B 1 55 ? -4.336 -14.719 -4.543 1 97.06 55 ILE B N 1
ATOM 2340 C CA . ILE B 1 55 ? -4.484 -13.273 -4.672 1 97.06 55 ILE B CA 1
ATOM 2341 C C . ILE B 1 55 ? -3.828 -12.578 -3.479 1 97.06 55 ILE B C 1
ATOM 2343 O O . ILE B 1 55 ? -3.104 -11.594 -3.646 1 97.06 55 ILE B O 1
ATOM 2347 N N . ALA B 1 56 ? -4.086 -13.047 -2.256 1 97.44 56 ALA B N 1
ATOM 2348 C CA . ALA B 1 56 ? -3.564 -12.438 -1.037 1 97.44 56 ALA B CA 1
ATOM 2349 C C . ALA B 1 56 ? -2.039 -12.414 -1.042 1 97.44 56 ALA B C 1
ATOM 2351 O O . ALA B 1 56 ? -1.429 -11.359 -0.851 1 97.44 56 ALA B O 1
ATOM 2352 N N . TYR B 1 57 ? -1.485 -13.531 -1.348 1 97.81 57 TYR B N 1
ATOM 2353 C CA . TYR B 1 57 ? -0.032 -13.633 -1.278 1 97.81 57 TYR B CA 1
ATOM 2354 C C . TYR B 1 57 ? 0.619 -12.945 -2.473 1 97.81 57 TYR B C 1
ATOM 2356 O O . TYR B 1 57 ? 1.737 -12.438 -2.371 1 97.81 57 TYR B O 1
ATOM 2364 N N . LYS B 1 58 ? -0.044 -12.945 -3.635 1 97.69 58 LYS B N 1
ATOM 2365 C CA . LYS B 1 58 ? 0.479 -12.258 -4.812 1 97.69 58 LYS B CA 1
ATOM 2366 C C . LYS B 1 58 ? 0.75 -10.789 -4.516 1 97.69 58 LYS B C 1
ATOM 2368 O O . LYS B 1 58 ? 1.816 -10.266 -4.848 1 97.69 58 LYS B O 1
ATOM 2373 N N . HIS B 1 59 ? -0.139 -10.148 -3.824 1 97.19 59 HIS B N 1
ATOM 2374 C CA . HIS B 1 59 ? -0.015 -8.719 -3.557 1 97.19 59 HIS B CA 1
ATOM 2375 C C . HIS B 1 59 ? 1.082 -8.445 -2.531 1 97.19 59 HIS B C 1
ATOM 2377 O O . HIS B 1 59 ? 1.868 -7.512 -2.693 1 97.19 59 HIS B O 1
ATOM 2383 N N . ILE B 1 60 ? 1.127 -9.273 -1.53 1 97.5 60 ILE B N 1
ATOM 2384 C CA . ILE B 1 60 ? 2.137 -9.07 -0.496 1 97.5 60 ILE B CA 1
ATOM 2385 C C . ILE B 1 60 ? 3.525 -9.328 -1.076 1 97.5 60 ILE B C 1
ATOM 2387 O O . ILE B 1 60 ? 4.426 -8.492 -0.945 1 97.5 60 ILE B O 1
ATOM 2391 N N . THR B 1 61 ? 3.664 -10.438 -1.736 1 98 61 THR B N 1
ATOM 2392 C CA . THR B 1 61 ? 4.965 -10.812 -2.285 1 98 61 THR B CA 1
ATOM 2393 C C . THR B 1 61 ? 5.375 -9.859 -3.4 1 98 61 THR B C 1
ATOM 2395 O O . THR B 1 61 ? 6.547 -9.492 -3.51 1 98 61 THR B O 1
ATOM 2398 N N . GLY B 1 62 ? 4.398 -9.516 -4.219 1 97.75 62 GLY B N 1
ATOM 2399 C CA . GLY B 1 62 ? 4.68 -8.57 -5.289 1 97.75 62 GLY B CA 1
ATOM 2400 C C . GLY B 1 62 ? 5.246 -7.254 -4.789 1 97.75 62 GLY B C 1
ATOM 2401 O O . GLY B 1 62 ? 6.207 -6.73 -5.355 1 97.75 62 GLY B O 1
ATOM 2402 N N . ARG B 1 63 ? 4.699 -6.734 -3.75 1 97.25 63 ARG B N 1
ATOM 2403 C CA . ARG B 1 63 ? 5.18 -5.484 -3.174 1 97.25 63 ARG B CA 1
ATOM 2404 C C . ARG B 1 63 ? 6.586 -5.645 -2.604 1 97.25 63 ARG B C 1
ATOM 2406 O O . ARG B 1 63 ? 7.445 -4.785 -2.805 1 97.25 63 ARG B O 1
ATOM 2413 N N . LEU B 1 64 ? 6.797 -6.707 -1.91 1 98.06 64 LEU B N 1
ATOM 2414 C CA . LEU B 1 64 ? 8.109 -6.977 -1.337 1 98.06 64 LEU B CA 1
ATOM 2415 C C . LEU B 1 64 ? 9.172 -7.07 -2.428 1 98.06 64 LEU B C 1
ATOM 2417 O O . LEU B 1 64 ? 10.242 -6.473 -2.311 1 98.06 64 LEU B O 1
ATOM 2421 N N . ARG B 1 65 ? 8.859 -7.766 -3.48 1 97.88 65 ARG B N 1
ATOM 2422 C CA . ARG B 1 65 ? 9.812 -7.969 -4.57 1 97.88 65 ARG B CA 1
ATOM 2423 C C . ARG B 1 65 ? 10.109 -6.656 -5.289 1 97.88 65 ARG B C 1
ATOM 2425 O O . ARG B 1 65 ? 11.266 -6.363 -5.602 1 97.88 65 ARG B O 1
ATOM 2432 N N . THR B 1 66 ? 9.07 -5.859 -5.535 1 97.94 66 THR B N 1
ATOM 2433 C CA . THR B 1 66 ? 9.25 -4.562 -6.184 1 97.94 66 THR B CA 1
ATOM 2434 C C . THR B 1 66 ? 10.156 -3.664 -5.352 1 97.94 66 THR B C 1
ATOM 2436 O O . THR B 1 66 ? 11.062 -3.02 -5.887 1 97.94 66 THR B O 1
ATOM 2439 N N . THR B 1 67 ? 9.914 -3.646 -4.074 1 98.38 67 THR B N 1
ATOM 2440 C CA . THR B 1 67 ? 10.711 -2.82 -3.178 1 98.38 67 THR B CA 1
ATOM 2441 C C . THR B 1 67 ? 12.148 -3.33 -3.115 1 98.38 67 THR B C 1
ATOM 2443 O O . THR B 1 67 ? 13.094 -2.539 -3.104 1 98.38 67 THR B O 1
ATOM 2446 N N . TYR B 1 68 ? 12.336 -4.648 -3.059 1 98.06 68 TYR B N 1
ATOM 2447 C CA . TYR B 1 68 ? 13.664 -5.25 -3.061 1 98.06 68 TYR B CA 1
ATOM 2448 C C . TYR B 1 68 ? 14.445 -4.836 -4.301 1 98.06 68 TYR B C 1
ATOM 2450 O O . TYR B 1 68 ? 15.602 -4.426 -4.203 1 98.06 68 TYR B O 1
ATOM 2458 N N . ARG B 1 69 ? 13.82 -4.875 -5.48 1 97.25 69 ARG B N 1
ATOM 2459 C CA . ARG B 1 69 ? 14.477 -4.488 -6.727 1 97.25 69 ARG B CA 1
ATOM 2460 C C . ARG B 1 69 ? 14.859 -3.014 -6.707 1 97.25 69 ARG B C 1
ATOM 2462 O O . ARG B 1 69 ? 15.914 -2.637 -7.234 1 97.25 69 ARG B O 1
ATOM 2469 N N . ALA B 1 70 ? 13.992 -2.207 -6.09 1 97.81 70 ALA B N 1
ATOM 2470 C CA . ALA B 1 70 ? 14.32 -0.789 -5.953 1 97.81 70 ALA B CA 1
ATOM 2471 C C . ALA B 1 70 ? 15.586 -0.592 -5.133 1 97.81 70 ALA B C 1
ATOM 2473 O O . ALA B 1 70 ? 16.406 0.281 -5.438 1 97.81 70 ALA B O 1
ATOM 2474 N N . THR B 1 71 ? 15.758 -1.395 -4.098 1 98 71 THR B N 1
ATOM 2475 C CA . THR B 1 71 ? 16.969 -1.285 -3.287 1 98 71 THR B CA 1
ATOM 2476 C C . THR B 1 71 ? 18.203 -1.672 -4.098 1 98 71 THR B C 1
ATOM 2478 O O . THR B 1 71 ? 19.266 -1.086 -3.926 1 98 71 THR B O 1
ATOM 2481 N N . VAL B 1 72 ? 18.047 -2.697 -4.93 1 95.94 72 VAL B N 1
ATOM 2482 C CA . VAL B 1 72 ? 19.141 -3.135 -5.789 1 95.94 72 VAL B CA 1
ATOM 2483 C C . VAL B 1 72 ? 19.562 -1.992 -6.707 1 95.94 72 VAL B C 1
ATOM 2485 O O . VAL B 1 72 ? 20.75 -1.792 -6.945 1 95.94 72 VAL B O 1
ATOM 2488 N N . ASP B 1 73 ? 18.625 -1.212 -7.152 1 96 73 ASP B N 1
ATOM 2489 C CA . ASP B 1 73 ? 18.875 -0.097 -8.055 1 96 73 ASP B CA 1
ATOM 2490 C C . ASP B 1 73 ? 19.531 1.071 -7.32 1 96 73 ASP B C 1
ATOM 2492 O O . ASP B 1 73 ? 20.375 1.771 -7.883 1 96 73 ASP B O 1
ATOM 2496 N N . ILE B 1 74 ? 19.188 1.296 -6.066 1 96.12 74 ILE B N 1
ATOM 2497 C CA . ILE B 1 74 ? 19.594 2.508 -5.367 1 96.12 74 ILE B CA 1
ATOM 2498 C C . ILE B 1 74 ? 20.938 2.266 -4.668 1 96.12 74 ILE B C 1
ATOM 2500 O O . ILE B 1 74 ? 21.688 3.207 -4.426 1 96.12 74 ILE B O 1
ATOM 2504 N N . LEU B 1 75 ? 21.25 1.046 -4.34 1 96.94 75 LEU B N 1
ATOM 2505 C CA . LEU B 1 75 ? 22.438 0.715 -3.545 1 96.94 75 LEU B CA 1
ATOM 2506 C C . LEU B 1 75 ? 23.703 1.227 -4.215 1 96.94 75 LEU B C 1
ATOM 2508 O O . LEU B 1 75 ? 24.516 1.912 -3.582 1 96.94 75 LEU B O 1
ATOM 2512 N N . PRO B 1 76 ? 23.875 0.992 -5.59 1 96.12 76 PRO B N 1
ATOM 2513 C CA . PRO B 1 76 ? 25.109 1.475 -6.238 1 96.12 76 PRO B CA 1
ATOM 2514 C C . PRO B 1 76 ? 25.156 2.998 -6.348 1 96.12 76 PRO B C 1
ATOM 2516 O O . PRO B 1 76 ? 26.219 3.57 -6.586 1 96.12 76 PRO B O 1
ATOM 2519 N N . LYS B 1 77 ? 24.062 3.738 -6.129 1 95.5 77 LYS B N 1
ATOM 2520 C CA . LYS B 1 77 ? 23.969 5.188 -6.277 1 95.5 77 LYS B CA 1
ATOM 2521 C C . LYS B 1 77 ? 24.109 5.891 -4.934 1 95.5 77 LYS B C 1
ATOM 2523 O O . LYS B 1 77 ? 23.984 7.113 -4.844 1 95.5 77 LYS B O 1
ATOM 2528 N N . ALA B 1 78 ? 24.359 5.098 -3.877 1 94.81 78 ALA B N 1
ATOM 2529 C CA . ALA B 1 78 ? 24.516 5.691 -2.551 1 94.81 78 ALA B CA 1
ATOM 2530 C C . ALA B 1 78 ? 25.656 6.699 -2.529 1 94.81 78 ALA B C 1
ATOM 2532 O O . ALA B 1 78 ? 26.75 6.414 -3.014 1 94.81 78 ALA B O 1
ATOM 2533 N N . ARG B 1 79 ? 25.453 7.875 -1.937 1 92.44 79 ARG B N 1
ATOM 2534 C CA . ARG B 1 79 ? 26.406 8.984 -1.947 1 92.44 79 ARG B CA 1
ATOM 2535 C C . ARG B 1 79 ? 27.562 8.711 -1.01 1 92.44 79 ARG B C 1
ATOM 2537 O O . ARG B 1 79 ? 28.672 9.195 -1.233 1 92.44 79 ARG B O 1
ATOM 2544 N N . THR B 1 80 ? 27.312 8.016 0.119 1 94.56 80 THR B N 1
ATOM 2545 C CA . THR B 1 80 ? 28.328 7.711 1.108 1 94.56 80 THR B CA 1
ATOM 2546 C C . THR B 1 80 ? 28.297 6.23 1.478 1 94.56 80 THR B C 1
ATOM 2548 O O . THR B 1 80 ? 27.312 5.543 1.23 1 94.56 80 THR B O 1
ATOM 2551 N N . GLU B 1 81 ? 29.375 5.793 2.014 1 94.69 81 GLU B N 1
ATOM 2552 C CA . GLU B 1 81 ? 29.453 4.406 2.459 1 94.69 81 GLU B CA 1
ATOM 2553 C C . GLU B 1 81 ? 28.438 4.113 3.555 1 94.69 81 GLU B C 1
ATOM 2555 O O . GLU B 1 81 ? 27.875 3.021 3.605 1 94.69 81 GLU B O 1
ATOM 2560 N N . GLN B 1 82 ? 28.234 5.047 4.371 1 94.19 82 GLN B N 1
ATOM 2561 C CA . GLN B 1 82 ? 27.281 4.895 5.465 1 94.19 82 GLN B CA 1
ATOM 2562 C C . GLN B 1 82 ? 25.859 4.691 4.934 1 94.19 82 GLN B C 1
ATOM 2564 O O . GLN B 1 82 ? 25.125 3.82 5.41 1 94.19 82 GLN B O 1
ATOM 2569 N N . ILE B 1 83 ? 25.5 5.484 3.949 1 95.81 83 ILE B N 1
ATOM 2570 C CA . ILE B 1 83 ? 24.188 5.355 3.342 1 95.81 83 ILE B CA 1
ATOM 2571 C C . ILE B 1 83 ? 24.062 4.004 2.643 1 95.81 83 ILE B C 1
ATOM 2573 O O . ILE B 1 83 ? 23.016 3.354 2.707 1 95.81 83 ILE B O 1
ATOM 2577 N N . GLY B 1 84 ? 25.125 3.59 1.98 1 97.44 84 GLY B N 1
ATOM 2578 C CA . GLY B 1 84 ? 25.141 2.277 1.356 1 97.44 84 GLY B CA 1
ATOM 2579 C C . GLY B 1 84 ? 24.906 1.145 2.338 1 97.44 84 GLY B C 1
ATOM 2580 O O . GLY B 1 84 ? 24.188 0.196 2.037 1 97.44 84 GLY B O 1
ATOM 2581 N N . GLN B 1 85 ? 25.469 1.273 3.482 1 97.75 85 GLN B N 1
ATOM 2582 C CA . GLN B 1 85 ? 25.297 0.26 4.516 1 97.75 85 GLN B CA 1
ATOM 2583 C C . GLN B 1 85 ? 23.844 0.223 5.004 1 97.75 85 GLN B C 1
ATOM 2585 O O . GLN B 1 85 ? 23.312 -0.849 5.293 1 97.75 85 GLN B O 1
ATOM 2590 N N . LEU B 1 86 ? 23.25 1.344 5.098 1 97.94 86 LEU B N 1
ATOM 2591 C CA . LEU B 1 86 ? 21.844 1.403 5.52 1 97.94 86 LEU B CA 1
ATOM 2592 C C . LEU B 1 86 ? 20.938 0.778 4.473 1 97.94 86 LEU B C 1
ATOM 2594 O O . LEU B 1 86 ? 20.016 0.033 4.809 1 97.94 86 LEU B O 1
ATOM 2598 N N . VAL B 1 87 ? 21.156 1.098 3.225 1 98.25 87 VAL B N 1
ATOM 2599 C CA . VAL B 1 87 ? 20.375 0.505 2.146 1 98.25 87 VAL B CA 1
ATOM 2600 C C . VAL B 1 87 ? 20.531 -1.014 2.168 1 98.25 87 VAL B C 1
ATOM 2602 O O . VAL B 1 87 ? 19.562 -1.748 1.995 1 98.25 87 VAL B O 1
ATOM 2605 N N . GLN B 1 88 ? 21.734 -1.475 2.396 1 98.12 88 GLN B N 1
ATOM 2606 C CA . GLN B 1 88 ? 21.984 -2.908 2.477 1 98.12 88 GLN B CA 1
ATOM 2607 C C . GLN B 1 88 ? 21.203 -3.549 3.613 1 98.12 88 GLN B C 1
ATOM 2609 O O . GLN B 1 88 ? 20.672 -4.652 3.465 1 98.12 88 GLN B O 1
ATOM 2614 N N . ARG B 1 89 ? 21.156 -2.926 4.715 1 97.94 89 ARG B N 1
ATOM 2615 C CA . ARG B 1 89 ? 20.391 -3.416 5.855 1 97.94 89 ARG B CA 1
ATOM 2616 C C . ARG B 1 89 ? 18.906 -3.561 5.496 1 97.94 89 ARG B C 1
ATOM 2618 O O . ARG B 1 89 ? 18.281 -4.559 5.848 1 97.94 89 ARG B O 1
ATOM 2625 N N . VAL B 1 90 ? 18.391 -2.527 4.809 1 98.44 90 VAL B N 1
ATOM 2626 C CA . VAL B 1 90 ? 17 -2.568 4.375 1 98.44 90 VAL B CA 1
ATOM 2627 C C . VAL B 1 90 ? 16.797 -3.715 3.389 1 98.44 90 VAL B C 1
ATOM 2629 O O . VAL B 1 90 ? 15.805 -4.449 3.473 1 98.44 90 VAL B O 1
ATOM 2632 N N . GLN B 1 91 ? 17.719 -3.869 2.469 1 98.06 91 GLN B N 1
ATOM 2633 C CA . GLN B 1 91 ? 17.688 -4.941 1.479 1 98.06 91 GLN B CA 1
ATOM 2634 C C . GLN B 1 91 ? 17.656 -6.309 2.152 1 98.06 91 GLN B C 1
ATOM 2636 O O . GLN B 1 91 ? 16.891 -7.188 1.757 1 98.06 91 GLN B O 1
ATOM 2641 N N . ASP B 1 92 ? 18.469 -6.457 3.164 1 97.94 92 ASP B N 1
ATOM 2642 C CA . ASP B 1 92 ? 18.547 -7.723 3.889 1 97.94 92 ASP B CA 1
ATOM 2643 C C . ASP B 1 92 ? 17.234 -8.023 4.598 1 97.94 92 ASP B C 1
ATOM 2645 O O . ASP B 1 92 ? 16.781 -9.18 4.633 1 97.94 92 ASP B O 1
ATOM 2649 N N . LYS B 1 93 ? 16.703 -7.027 5.141 1 97.94 93 LYS B N 1
ATOM 2650 C CA . LYS B 1 93 ? 15.398 -7.199 5.793 1 97.94 93 LYS B CA 1
ATOM 2651 C C . LYS B 1 93 ? 14.336 -7.621 4.785 1 97.94 93 LYS B C 1
ATOM 2653 O O . LYS B 1 93 ? 13.547 -8.539 5.055 1 97.94 93 LYS B O 1
ATOM 2658 N N . LEU B 1 94 ? 14.297 -6.969 3.65 1 98.25 94 LEU B N 1
ATOM 2659 C CA . LEU B 1 94 ? 13.336 -7.285 2.604 1 98.25 94 LEU B CA 1
ATOM 2660 C C . LEU B 1 94 ? 13.531 -8.711 2.096 1 98.25 94 LEU B C 1
ATOM 2662 O O . LEU B 1 94 ? 12.562 -9.43 1.861 1 98.25 94 LEU B O 1
ATOM 2666 N N . LYS B 1 95 ? 14.781 -9.117 1.928 1 97.81 95 LYS B N 1
ATOM 2667 C CA . LYS B 1 95 ? 15.102 -10.484 1.517 1 97.81 95 LYS B CA 1
ATOM 2668 C C . LYS B 1 95 ? 14.531 -11.5 2.5 1 97.81 95 LYS B C 1
ATOM 2670 O O . LYS B 1 95 ? 13.891 -12.469 2.094 1 97.81 95 LYS B O 1
ATOM 2675 N N . ALA B 1 96 ? 14.734 -11.258 3.744 1 98.06 96 ALA B N 1
ATOM 2676 C CA . ALA B 1 96 ? 14.227 -12.156 4.781 1 98.06 96 ALA B CA 1
ATOM 2677 C C . ALA B 1 96 ? 12.703 -12.234 4.742 1 98.06 96 ALA B C 1
ATOM 2679 O O . ALA B 1 96 ? 12.125 -13.312 4.895 1 98.06 96 ALA B O 1
ATOM 2680 N N . ASP B 1 97 ? 12.086 -11.062 4.562 1 98.06 97 ASP B N 1
ATOM 2681 C CA . ASP B 1 97 ? 10.633 -11.023 4.5 1 98.06 97 ASP B CA 1
ATOM 2682 C C . ASP B 1 97 ? 10.109 -11.797 3.293 1 98.06 97 ASP B C 1
ATOM 2684 O O . ASP B 1 97 ? 9.109 -12.516 3.391 1 98.06 97 ASP B O 1
ATOM 2688 N N . ILE B 1 98 ? 10.727 -11.633 2.123 1 98.5 98 ILE B N 1
ATOM 2689 C CA . ILE B 1 98 ? 10.336 -12.344 0.913 1 98.5 98 ILE B CA 1
ATOM 2690 C C . ILE B 1 98 ? 10.438 -13.852 1.145 1 98.5 98 ILE B C 1
ATOM 2692 O O . ILE B 1 98 ? 9.508 -14.602 0.85 1 98.5 98 ILE B O 1
ATOM 2696 N N . LEU B 1 99 ? 11.547 -14.281 1.681 1 98 99 LEU B N 1
ATOM 2697 C CA . LEU B 1 99 ? 11.773 -15.703 1.918 1 98 99 LEU B CA 1
ATOM 2698 C C . LEU B 1 99 ? 10.734 -16.266 2.885 1 98 99 LEU B C 1
ATOM 2700 O O . LEU B 1 99 ? 10.18 -17.344 2.645 1 98 99 LEU B O 1
ATOM 2704 N N . ALA B 1 100 ? 10.492 -15.547 3.953 1 97.94 100 ALA B N 1
ATOM 2705 C CA . ALA B 1 100 ? 9.508 -15.992 4.938 1 97.94 100 ALA B CA 1
ATOM 2706 C C . ALA B 1 100 ? 8.125 -16.109 4.316 1 97.94 100 ALA B C 1
ATOM 2708 O O . ALA B 1 100 ? 7.41 -17.094 4.562 1 97.94 100 ALA B O 1
ATOM 2709 N N . ASN B 1 101 ? 7.734 -15.102 3.523 1 97.88 101 ASN B N 1
ATOM 2710 C CA . ASN B 1 101 ? 6.43 -15.102 2.869 1 97.88 101 ASN B CA 1
ATOM 2711 C C . ASN B 1 101 ? 6.297 -16.266 1.887 1 97.88 101 ASN B C 1
ATOM 2713 O O . ASN B 1 101 ? 5.266 -16.938 1.849 1 97.88 101 ASN B O 1
ATOM 2717 N N . CYS B 1 102 ? 7.324 -16.516 1.092 1 98.06 102 CYS B N 1
ATOM 2718 C CA . CYS B 1 102 ? 7.32 -17.609 0.123 1 98.06 102 CYS B CA 1
ATOM 2719 C C . CYS B 1 102 ? 7.238 -18.953 0.824 1 98.06 102 CYS B C 1
ATOM 2721 O O . CYS B 1 102 ? 6.504 -19.844 0.389 1 98.06 102 CYS B O 1
ATOM 2723 N N . GLN B 1 103 ? 7.973 -19.062 1.888 1 96.88 103 GLN B N 1
ATOM 2724 C CA . GLN B 1 103 ? 7.945 -20.312 2.643 1 96.88 103 GLN B CA 1
ATOM 2725 C C . GLN B 1 103 ? 6.559 -20.562 3.232 1 96.88 103 GLN B C 1
ATOM 2727 O O . GLN B 1 103 ? 6.109 -21.719 3.309 1 96.88 103 GLN B O 1
ATOM 2732 N N . ASP B 1 104 ? 5.957 -19.547 3.672 1 97.06 104 ASP B N 1
ATOM 2733 C CA . ASP B 1 104 ? 4.598 -19.656 4.191 1 97.06 104 ASP B CA 1
ATOM 2734 C C . ASP B 1 104 ? 3.656 -20.25 3.143 1 97.06 104 ASP B C 1
ATOM 2736 O O . ASP B 1 104 ? 2.893 -21.172 3.434 1 97.06 104 ASP B O 1
ATOM 2740 N N . VAL B 1 105 ? 3.711 -19.766 1.935 1 97.06 105 VAL B N 1
ATOM 2741 C CA . VAL B 1 105 ? 2.854 -20.234 0.849 1 97.06 105 VAL B CA 1
ATOM 2742 C C . VAL B 1 105 ? 3.146 -21.703 0.549 1 97.06 105 VAL B C 1
ATOM 2744 O O . VAL B 1 105 ? 2.225 -22.5 0.424 1 97.06 105 VAL B O 1
ATOM 2747 N N . ILE B 1 106 ? 4.41 -22.047 0.473 1 96.25 106 ILE B N 1
ATOM 2748 C CA . ILE B 1 106 ? 4.812 -23.406 0.153 1 96.25 106 ILE B CA 1
ATOM 2749 C C . ILE B 1 106 ? 4.297 -24.359 1.227 1 96.25 106 ILE B C 1
ATOM 2751 O O . ILE B 1 106 ? 3.807 -25.453 0.914 1 96.25 106 ILE B O 1
ATOM 2755 N N . ARG B 1 107 ? 4.395 -23.938 2.447 1 95.31 107 ARG B N 1
ATOM 2756 C CA . ARG B 1 107 ? 3.902 -24.75 3.557 1 95.31 107 ARG B CA 1
ATOM 2757 C C . ARG B 1 107 ? 2.393 -24.938 3.465 1 95.31 107 ARG B C 1
ATOM 2759 O O . ARG B 1 107 ? 1.89 -26.047 3.697 1 95.31 107 ARG B O 1
ATOM 2766 N N . LEU B 1 108 ? 1.656 -23.875 3.131 1 95.44 108 LEU B N 1
ATOM 2767 C CA . LEU B 1 108 ? 0.202 -23.938 3.041 1 95.44 108 LEU B CA 1
ATOM 2768 C C . LEU B 1 108 ? -0.236 -24.859 1.91 1 95.44 108 LEU B C 1
ATOM 2770 O O . LEU B 1 108 ? -1.314 -25.453 1.97 1 95.44 108 LEU B O 1
ATOM 2774 N N . LEU B 1 109 ? 0.62 -25.031 0.914 1 94.38 109 LEU B N 1
ATOM 2775 C CA . LEU B 1 109 ? 0.285 -25.859 -0.249 1 94.38 109 LEU B CA 1
ATOM 2776 C C . LEU B 1 109 ? 0.737 -27.297 -0.049 1 94.38 109 LEU B C 1
ATOM 2778 O O . LEU B 1 109 ? 0.33 -28.188 -0.797 1 94.38 109 LEU B O 1
ATOM 2782 N N . ALA B 1 110 ? 1.523 -27.547 0.949 1 91.69 110 ALA B N 1
ATOM 2783 C CA . ALA B 1 110 ? 2.221 -28.828 1.113 1 91.69 110 ALA B CA 1
ATOM 2784 C C . ALA B 1 110 ? 1.229 -29.984 1.262 1 91.69 110 ALA B C 1
ATOM 2786 O O . ALA B 1 110 ? 1.487 -31.094 0.796 1 91.69 110 ALA B O 1
ATOM 2787 N N . ASN B 1 111 ? 0.072 -29.703 1.82 1 90.25 111 ASN B N 1
ATOM 2788 C CA . ASN B 1 111 ? -0.865 -30.797 2.088 1 90.25 111 ASN B CA 1
ATOM 2789 C C . ASN B 1 111 ? -1.992 -30.828 1.059 1 90.25 111 ASN B C 1
ATOM 2791 O O . ASN B 1 111 ? -2.963 -31.562 1.22 1 90.25 111 ASN B O 1
ATOM 2795 N N . GLN B 1 112 ? -1.855 -30.031 0.113 1 92.12 112 GLN B N 1
ATOM 2796 C CA . GLN B 1 112 ? -2.859 -30.047 -0.945 1 92.12 112 GLN B CA 1
ATOM 2797 C C . GLN B 1 112 ? -2.553 -31.125 -1.981 1 92.12 112 GLN B C 1
ATOM 2799 O O . GLN B 1 112 ? -1.391 -31.344 -2.332 1 92.12 112 GLN B O 1
ATOM 2804 N N . THR B 1 113 ? -3.531 -31.797 -2.445 1 92 113 THR B N 1
ATOM 2805 C CA . THR B 1 113 ? -3.367 -32.875 -3.412 1 92 113 THR B CA 1
ATOM 2806 C C . THR B 1 113 ? -3.279 -32.312 -4.832 1 92 113 THR B C 1
ATOM 2808 O O . THR B 1 113 ? -4.145 -31.562 -5.258 1 92 113 THR B O 1
ATOM 2811 N N . VAL B 1 114 ? -2.281 -32.75 -5.543 1 93.31 114 VAL B N 1
ATOM 2812 C CA . VAL B 1 114 ? -2.102 -32.344 -6.938 1 93.31 114 VAL B CA 1
ATOM 2813 C C . VAL B 1 114 ? -2.855 -33.312 -7.844 1 93.31 114 VAL B C 1
ATOM 2815 O O . VAL B 1 114 ? -2.459 -34.469 -7.992 1 93.31 114 VAL B O 1
ATOM 2818 N N . THR B 1 115 ? -3.91 -32.812 -8.359 1 93.69 115 THR B N 1
ATOM 2819 C CA . THR B 1 115 ? -4.727 -33.625 -9.266 1 93.69 115 THR B CA 1
ATOM 2820 C C . THR B 1 115 ? -4.309 -33.406 -10.711 1 93.69 115 THR B C 1
ATOM 2822 O O . THR B 1 115 ? -3.566 -32.469 -11.016 1 93.69 115 THR B O 1
ATOM 2825 N N . GLN B 1 116 ? -4.781 -34.312 -11.578 1 94.94 116 GLN B N 1
ATOM 2826 C CA . GLN B 1 116 ? -4.5 -34.188 -13.008 1 94.94 116 GLN B CA 1
ATOM 2827 C C . GLN B 1 116 ? -5.574 -33.375 -13.719 1 94.94 116 GLN B C 1
ATOM 2829 O O . GLN B 1 116 ? -6.266 -33.875 -14.602 1 94.94 116 GLN B O 1
ATOM 2834 N N . ASP B 1 117 ? -5.793 -32.156 -13.281 1 95.75 117 ASP B N 1
ATOM 2835 C CA . ASP B 1 117 ? -6.758 -31.219 -13.828 1 95.75 117 ASP B CA 1
ATOM 2836 C C . ASP B 1 117 ? -6.273 -29.781 -13.648 1 95.75 117 ASP B C 1
ATOM 2838 O O . ASP B 1 117 ? -5.102 -29.547 -13.336 1 95.75 117 ASP B O 1
ATOM 2842 N N . GLU B 1 118 ? -7.082 -28.859 -13.922 1 95.56 118 GLU B N 1
ATOM 2843 C CA . G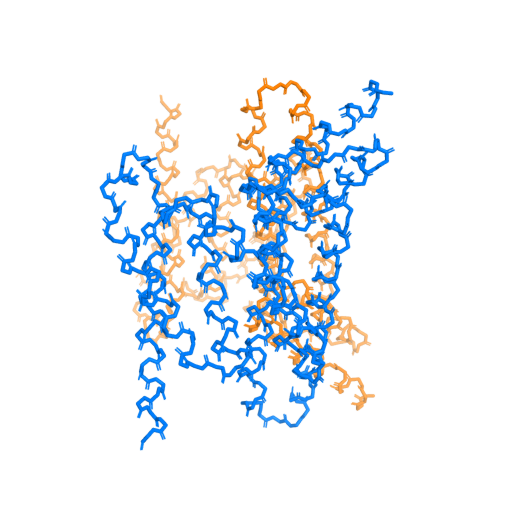LU B 1 118 ? -6.73 -27.453 -13.859 1 95.56 118 GLU B CA 1
ATOM 2844 C C . GLU B 1 118 ? -6.281 -27.062 -12.453 1 95.56 118 GLU B C 1
ATOM 2846 O O . GLU B 1 118 ? -5.359 -26.25 -12.289 1 95.56 118 GLU B O 1
ATOM 2851 N N . GLY B 1 119 ? -6.922 -27.703 -11.484 1 94.12 119 GLY B N 1
ATOM 2852 C CA . GLY B 1 119 ? -6.562 -27.438 -10.102 1 94.12 119 GLY B CA 1
ATOM 2853 C C . GLY B 1 119 ? -5.148 -27.859 -9.766 1 94.12 119 GLY B C 1
ATOM 2854 O O . GLY B 1 119 ? -4.422 -27.141 -9.078 1 94.12 119 GLY B O 1
ATOM 2855 N N . GLY B 1 120 ? -4.805 -28.969 -10.234 1 95.44 120 GLY B N 1
ATOM 2856 C CA . GLY B 1 120 ? -3.447 -29.438 -10.008 1 95.44 120 GLY B CA 1
ATOM 2857 C C . GLY B 1 120 ? -2.4 -28.578 -10.688 1 95.44 120 GLY B C 1
ATOM 2858 O O . GLY B 1 120 ? -1.348 -28.297 -10.117 1 95.44 120 GLY B O 1
ATOM 2859 N N . VAL B 1 121 ? -2.684 -28.188 -11.906 1 97.62 121 VAL B N 1
ATOM 2860 C CA . VAL B 1 121 ? -1.776 -27.312 -12.641 1 97.62 121 VAL B CA 1
ATOM 2861 C C . VAL B 1 121 ? -1.601 -26 -11.883 1 97.62 121 VAL B C 1
ATOM 2863 O O . VAL B 1 121 ? -0.482 -25.5 -11.75 1 97.62 121 VAL B O 1
ATOM 2866 N N . PHE B 1 122 ? -2.736 -25.531 -11.383 1 96.75 122 PHE B N 1
ATOM 2867 C CA . PHE B 1 122 ? -2.738 -24.281 -10.617 1 96.75 122 PHE B CA 1
ATOM 2868 C C . PHE B 1 122 ? -1.839 -24.406 -9.398 1 96.75 122 PHE B C 1
ATOM 2870 O O . PHE B 1 122 ? -1.023 -23.516 -9.133 1 96.75 122 PHE B O 1
ATOM 2877 N N . LEU B 1 123 ? -1.924 -25.438 -8.688 1 96.44 123 LEU B N 1
ATOM 2878 C CA . LEU B 1 123 ? -1.157 -25.641 -7.461 1 96.44 123 LEU B CA 1
ATOM 2879 C C . LEU B 1 123 ? 0.332 -25.766 -7.766 1 96.44 123 LEU B C 1
ATOM 2881 O O . LEU B 1 123 ? 1.162 -25.172 -7.07 1 96.44 123 LEU B O 1
ATOM 2885 N N . LEU B 1 124 ? 0.667 -26.5 -8.766 1 97.25 124 LEU B N 1
ATOM 2886 C CA . LEU B 1 124 ? 2.061 -26.688 -9.156 1 97.25 124 LEU B CA 1
ATOM 2887 C C . LEU B 1 124 ? 2.674 -25.391 -9.641 1 97.25 124 LEU B C 1
ATOM 2889 O O . LEU B 1 124 ? 3.822 -25.078 -9.312 1 97.25 124 LEU B O 1
ATOM 2893 N N . LYS B 1 125 ? 1.894 -24.641 -10.445 1 98.06 125 LYS B N 1
ATOM 2894 C CA . LYS B 1 125 ? 2.344 -23.328 -10.898 1 98.06 125 LYS B CA 1
ATOM 2895 C C . LYS B 1 125 ? 2.664 -22.406 -9.719 1 98.06 125 LYS B C 1
ATOM 2897 O O . LYS B 1 125 ? 3.697 -21.734 -9.703 1 98.06 125 LYS B O 1
ATOM 2902 N N . LEU B 1 126 ? 1.772 -22.406 -8.773 1 97.75 126 LEU B N 1
ATOM 2903 C CA . LEU B 1 126 ? 1.951 -21.578 -7.59 1 97.75 126 LEU B CA 1
ATOM 2904 C C . LEU B 1 126 ? 3.221 -21.969 -6.84 1 97.75 126 LEU B C 1
ATOM 2906 O O . LEU B 1 126 ? 3.982 -21.094 -6.41 1 97.75 126 LEU B O 1
ATOM 2910 N N . ARG B 1 127 ? 3.406 -23.25 -6.68 1 97.25 127 ARG B N 1
ATOM 2911 C CA . ARG B 1 127 ? 4.617 -23.734 -6.027 1 97.25 127 ARG B CA 1
ATOM 2912 C C . ARG B 1 127 ? 5.863 -23.281 -6.773 1 97.25 127 ARG B C 1
ATOM 2914 O O . ARG B 1 127 ? 6.816 -22.797 -6.16 1 97.25 127 ARG B O 1
ATOM 2921 N N . GLY B 1 128 ? 5.887 -23.453 -8.078 1 98.19 128 GLY B N 1
ATOM 2922 C CA . GLY B 1 128 ? 6.996 -22.984 -8.898 1 98.19 128 GLY B CA 1
ATOM 2923 C C . GLY B 1 128 ? 7.254 -21.5 -8.758 1 98.19 128 GLY B C 1
ATOM 2924 O O . GLY B 1 128 ? 8.406 -21.078 -8.633 1 98.19 128 GLY B O 1
ATOM 2925 N N . ASP B 1 129 ? 6.18 -20.703 -8.75 1 98.38 129 ASP B N 1
ATOM 2926 C CA . ASP B 1 129 ? 6.285 -19.25 -8.648 1 98.38 129 ASP B CA 1
ATOM 2927 C C . ASP B 1 129 ? 7.004 -18.828 -7.371 1 98.38 129 ASP B C 1
ATOM 2929 O O . ASP B 1 129 ? 7.945 -18.031 -7.41 1 98.38 129 ASP B O 1
ATOM 2933 N N . TYR B 1 130 ? 6.621 -19.344 -6.285 1 98.5 130 TYR B N 1
ATOM 2934 C CA . TYR B 1 130 ? 7.137 -18.875 -5.004 1 98.5 130 TYR B CA 1
ATOM 2935 C C . TYR B 1 130 ? 8.531 -19.422 -4.734 1 98.5 130 TYR B C 1
ATOM 2937 O O . TYR B 1 130 ? 9.32 -18.812 -4.023 1 98.5 130 TYR B O 1
ATOM 2945 N N . LEU B 1 131 ? 8.852 -20.578 -5.352 1 97.75 131 LEU B N 1
ATOM 2946 C CA . LEU B 1 131 ? 10.234 -21.062 -5.34 1 97.75 131 LEU B CA 1
ATOM 2947 C C . LEU B 1 131 ? 11.117 -20.188 -6.223 1 97.75 131 LEU B C 1
ATOM 2949 O O . LEU B 1 131 ? 12.258 -19.875 -5.863 1 97.75 131 LEU B O 1
ATOM 2953 N N . ARG B 1 132 ? 10.586 -19.797 -7.328 1 97.88 132 ARG B N 1
ATOM 2954 C CA . ARG B 1 132 ? 11.289 -18.875 -8.211 1 97.88 132 ARG B CA 1
ATOM 2955 C C . ARG B 1 132 ? 11.586 -17.562 -7.504 1 97.88 132 ARG B C 1
ATOM 2957 O O . ARG B 1 132 ? 12.695 -17.031 -7.602 1 97.88 132 ARG B O 1
ATOM 2964 N N . TYR B 1 133 ? 10.57 -17 -6.754 1 98.12 133 TYR B N 1
ATOM 2965 C CA . TYR B 1 133 ? 10.758 -15.742 -6.031 1 98.12 133 TYR B CA 1
ATOM 2966 C C . TYR B 1 133 ? 11.867 -15.859 -4.996 1 98.12 133 TYR B C 1
ATOM 2968 O O . TYR B 1 133 ? 12.648 -14.93 -4.809 1 98.12 133 TYR B O 1
ATOM 2976 N N . GLN B 1 134 ? 11.914 -17.031 -4.359 1 97.69 134 GLN B N 1
ATOM 2977 C CA . GLN B 1 134 ? 13 -17.266 -3.404 1 97.69 134 GLN B CA 1
ATOM 2978 C C . GLN B 1 134 ? 14.359 -17.25 -4.098 1 97.69 134 GLN B C 1
ATOM 2980 O O . GLN B 1 134 ? 15.32 -16.688 -3.578 1 97.69 134 GLN B O 1
ATOM 2985 N N . SER B 1 135 ? 14.445 -17.797 -5.289 1 96.44 135 SER B N 1
ATOM 2986 C CA . SER B 1 135 ? 15.688 -17.875 -6.047 1 96.44 135 SER B CA 1
ATOM 2987 C C . SER B 1 135 ? 16.156 -16.5 -6.508 1 96.44 135 SER B C 1
ATOM 2989 O O . SER B 1 135 ? 17.344 -16.25 -6.66 1 96.44 135 SER B O 1
ATOM 2991 N N . GLU B 1 136 ? 15.234 -15.586 -6.742 1 94.81 136 GLU B N 1
ATOM 2992 C CA . GLU B 1 136 ? 15.547 -14.234 -7.18 1 94.81 136 GLU B CA 1
ATOM 2993 C C . GLU B 1 136 ? 16.359 -13.484 -6.133 1 94.81 136 GLU B C 1
ATOM 2995 O O . GLU B 1 136 ? 17.219 -12.664 -6.473 1 94.81 136 GLU B O 1
ATOM 3000 N N . VAL B 1 137 ? 16.094 -13.75 -4.816 1 95.69 137 VAL B N 1
ATOM 3001 C CA . VAL B 1 137 ? 16.719 -12.945 -3.773 1 95.69 137 VAL B CA 1
ATOM 3002 C C . VAL B 1 137 ? 17.859 -13.742 -3.131 1 95.69 137 VAL B C 1
ATOM 3004 O O . VAL B 1 137 ? 18.719 -13.164 -2.443 1 95.69 137 VAL B O 1
ATOM 3007 N N . ASP B 1 138 ? 17.875 -15.023 -3.322 1 92.75 138 ASP B N 1
ATOM 3008 C CA . ASP B 1 138 ? 18.953 -15.891 -2.854 1 92.75 138 ASP B CA 1
ATOM 3009 C C . ASP B 1 138 ? 19.516 -16.734 -3.996 1 92.75 138 ASP B C 1
ATOM 3011 O O . ASP B 1 138 ? 19.25 -17.922 -4.082 1 92.75 138 ASP B O 1
ATOM 3015 N N . MET B 1 139 ? 20.359 -16.219 -4.723 1 84 139 MET B N 1
ATOM 3016 C CA . MET B 1 139 ? 20.875 -16.828 -5.945 1 84 139 MET B CA 1
ATOM 3017 C C . MET B 1 139 ? 21.891 -17.938 -5.625 1 84 139 MET B C 1
ATOM 3019 O O . MET B 1 139 ? 22.188 -18.781 -6.473 1 84 139 MET B O 1
ATOM 3023 N N . THR B 1 140 ? 22.375 -17.906 -4.434 1 86.38 140 THR B N 1
ATOM 3024 C CA . THR B 1 140 ? 23.406 -18.875 -4.074 1 86.38 140 THR B CA 1
ATOM 3025 C C . THR B 1 140 ? 22.781 -20.234 -3.74 1 86.38 140 THR B C 1
ATOM 3027 O O . THR B 1 140 ? 23.469 -21.25 -3.729 1 86.38 140 THR B O 1
ATOM 3030 N N . ASN B 1 141 ? 21.531 -20.219 -3.477 1 88.75 141 ASN B N 1
ATOM 3031 C CA . ASN B 1 141 ? 20.828 -21.453 -3.154 1 88.75 141 ASN B CA 1
ATOM 3032 C C . ASN B 1 141 ? 20.281 -22.141 -4.406 1 88.75 141 ASN B C 1
ATOM 3034 O O . ASN B 1 141 ? 19.219 -21.781 -4.906 1 88.75 141 ASN B O 1
ATOM 3038 N N . GLU B 1 142 ? 20.828 -23.156 -4.84 1 93.06 142 GLU B N 1
ATOM 3039 C CA . GLU B 1 142 ? 20.453 -23.859 -6.07 1 93.06 142 GLU B CA 1
ATOM 3040 C C . GLU B 1 142 ? 19.219 -24.734 -5.867 1 93.06 142 GLU B C 1
ATOM 3042 O O . GLU B 1 142 ? 18.562 -25.109 -6.836 1 93.06 142 GLU B O 1
ATOM 3047 N N . GLU B 1 143 ? 19.047 -25 -4.633 1 95.31 143 GLU B N 1
ATOM 3048 C CA . GLU B 1 143 ? 17.906 -25.859 -4.336 1 95.31 143 GLU B CA 1
ATOM 3049 C C . GLU B 1 143 ? 16.594 -25.188 -4.742 1 95.31 143 GLU B C 1
ATOM 3051 O O . GLU B 1 143 ? 15.695 -25.844 -5.277 1 95.31 143 GLU B O 1
ATOM 3056 N N . PHE B 1 144 ? 16.438 -23.875 -4.473 1 96.38 144 PHE B N 1
ATOM 3057 C CA . PHE B 1 144 ? 15.234 -23.156 -4.867 1 96.38 144 PHE B CA 1
ATOM 3058 C C . PHE B 1 144 ? 15.031 -23.219 -6.375 1 96.38 144 PHE B C 1
ATOM 3060 O O . PHE B 1 144 ? 13.922 -23.469 -6.848 1 96.38 144 PHE B O 1
ATOM 3067 N N . LYS B 1 145 ? 16.062 -23.031 -7.094 1 96.5 145 LYS B N 1
ATOM 3068 C CA . LYS B 1 145 ? 16.047 -23.047 -8.555 1 96.5 145 LYS B CA 1
ATOM 3069 C C . LYS B 1 145 ? 15.633 -24.422 -9.078 1 96.5 145 LYS B C 1
ATOM 3071 O O . LYS B 1 145 ? 14.758 -24.531 -9.945 1 96.5 145 LYS B O 1
ATOM 3076 N N . GLU B 1 146 ? 16.219 -25.422 -8.539 1 97.38 146 GLU B N 1
ATOM 3077 C CA . GLU B 1 146 ? 15.945 -26.781 -8.992 1 97.38 146 GLU B CA 1
ATOM 3078 C C . GLU B 1 146 ? 14.508 -27.203 -8.68 1 97.38 146 GLU B C 1
ATOM 3080 O O . GLU B 1 146 ? 13.836 -27.812 -9.508 1 97.38 146 GLU B O 1
ATOM 3085 N N . LYS B 1 147 ? 14.102 -26.891 -7.484 1 97.12 147 LYS B N 1
ATOM 3086 C CA . LYS B 1 147 ? 12.734 -27.234 -7.094 1 97.12 147 LYS B CA 1
ATOM 3087 C C . LYS B 1 147 ? 11.719 -26.453 -7.922 1 97.12 147 LYS B C 1
ATOM 3089 O O . LYS B 1 147 ? 10.641 -26.969 -8.234 1 97.12 147 LYS B O 1
ATOM 3094 N N . ALA B 1 148 ? 12.016 -25.172 -8.227 1 97.94 148 ALA B N 1
ATOM 3095 C CA . ALA B 1 148 ? 11.148 -24.391 -9.109 1 97.94 148 ALA B CA 1
ATOM 3096 C C . ALA B 1 148 ? 11.062 -25.047 -10.492 1 97.94 148 ALA B C 1
ATOM 3098 O O . ALA B 1 148 ? 9.969 -25.188 -11.039 1 97.94 148 ALA B O 1
ATOM 3099 N N . ARG B 1 149 ? 12.203 -25.469 -11.023 1 97.94 149 ARG B N 1
ATOM 3100 C CA . ARG B 1 149 ? 12.258 -26.141 -12.32 1 97.94 149 ARG B CA 1
ATOM 3101 C C . ARG B 1 149 ? 11.383 -27.391 -12.336 1 97.94 149 ARG B C 1
ATOM 3103 O O . ARG B 1 149 ? 10.625 -27.609 -13.281 1 97.94 149 ARG B O 1
ATOM 3110 N N . GLU B 1 150 ? 11.547 -28.125 -11.312 1 98.12 150 GLU B N 1
ATOM 3111 C CA . GLU B 1 150 ? 10.781 -29.359 -11.211 1 98.12 150 GLU B CA 1
ATOM 3112 C C . GLU B 1 150 ? 9.281 -29.078 -11.18 1 98.12 150 GLU B C 1
ATOM 3114 O O . GLU B 1 150 ? 8.5 -29.734 -11.875 1 98.12 150 GLU B O 1
ATOM 3119 N N . ALA B 1 151 ? 8.898 -28.125 -10.375 1 98 151 ALA B N 1
ATOM 3120 C CA . ALA B 1 151 ? 7.48 -27.781 -10.242 1 98 151 ALA B CA 1
ATOM 3121 C C . ALA B 1 151 ? 6.914 -27.281 -11.57 1 98 151 ALA B C 1
ATOM 3123 O O . ALA B 1 151 ? 5.836 -27.703 -11.984 1 98 151 ALA B O 1
ATOM 3124 N N . TYR B 1 152 ? 7.617 -26.391 -12.266 1 98.69 152 TYR B N 1
ATOM 3125 C CA . TYR B 1 152 ? 7.176 -25.844 -13.539 1 98.69 152 TYR B CA 1
ATOM 3126 C C . TYR B 1 152 ? 7.086 -26.938 -14.602 1 98.69 152 TYR B C 1
ATOM 3128 O O . TYR B 1 152 ? 6.133 -26.969 -15.383 1 98.69 152 TYR B O 1
ATOM 3136 N N . ASN B 1 153 ? 8.078 -27.812 -14.617 1 98.44 153 ASN B N 1
ATOM 3137 C CA . ASN B 1 153 ? 8.078 -28.906 -15.594 1 98.44 153 ASN B CA 1
ATOM 3138 C C . ASN B 1 153 ? 6.883 -29.828 -15.398 1 98.44 153 ASN B C 1
ATOM 3140 O O . ASN B 1 153 ? 6.215 -30.203 -16.359 1 98.44 153 ASN B O 1
ATOM 3144 N N . GLU B 1 154 ? 6.707 -30.203 -14.164 1 98.12 154 GLU B N 1
ATOM 3145 C CA . GLU B 1 154 ? 5.562 -31.062 -13.867 1 98.12 154 GLU B CA 1
ATOM 3146 C C . GLU B 1 154 ? 4.25 -30.375 -14.242 1 98.12 154 GLU B C 1
ATOM 3148 O O . GLU B 1 154 ? 3.377 -31 -14.859 1 98.12 154 GLU B O 1
ATOM 3153 N N . ALA B 1 155 ? 4.066 -29.125 -13.859 1 98.56 155 ALA B N 1
ATOM 3154 C CA . ALA B 1 155 ? 2.867 -28.359 -14.195 1 98.56 155 ALA B CA 1
ATOM 3155 C C . ALA B 1 155 ? 2.66 -28.312 -15.711 1 98.56 155 ALA B C 1
ATOM 3157 O O . ALA B 1 155 ? 1.541 -28.5 -16.188 1 98.56 155 ALA B O 1
ATOM 3158 N N . THR B 1 156 ? 3.762 -28.031 -16.422 1 98.31 156 THR B N 1
ATOM 3159 C CA . THR B 1 156 ? 3.701 -27.922 -17.875 1 98.31 156 THR B CA 1
ATOM 3160 C C . THR B 1 156 ? 3.277 -29.25 -18.5 1 98.31 156 THR B C 1
ATOM 3162 O O . THR B 1 156 ? 2.471 -29.281 -19.438 1 98.31 156 THR B O 1
ATOM 3165 N N . SER B 1 157 ? 3.824 -30.328 -17.984 1 97.62 157 SER B N 1
ATOM 3166 C CA . SER B 1 157 ? 3.479 -31.656 -18.484 1 97.62 157 SER B CA 1
ATOM 3167 C C . SER B 1 157 ? 1.994 -31.938 -18.281 1 97.62 157 SER B C 1
ATOM 3169 O O . SER B 1 157 ? 1.308 -32.344 -19.219 1 97.62 157 SER B O 1
ATOM 3171 N N . VAL B 1 158 ? 1.493 -31.703 -17.125 1 97.69 158 VAL B N 1
ATOM 3172 C CA . VAL B 1 158 ? 0.084 -31.938 -16.828 1 97.69 158 VAL B CA 1
ATOM 3173 C C . VAL B 1 158 ? -0.787 -31 -17.656 1 97.69 158 VAL B C 1
ATOM 3175 O O . VAL B 1 158 ? -1.782 -31.438 -18.25 1 97.69 158 VAL B O 1
ATOM 3178 N N . ALA B 1 159 ? -0.454 -29.75 -17.766 1 98.12 159 ALA B N 1
ATOM 3179 C CA . ALA B 1 159 ? -1.235 -28.75 -18.484 1 98.12 159 ALA B CA 1
ATOM 3180 C C . ALA B 1 159 ? -1.362 -29.125 -19.969 1 98.12 159 ALA B C 1
ATOM 3182 O O . ALA B 1 159 ? -2.43 -28.953 -20.562 1 98.12 159 ALA B O 1
ATOM 3183 N N . SER B 1 160 ? -0.279 -29.625 -20.531 1 96.38 160 SER B N 1
ATOM 3184 C CA . SER B 1 160 ? -0.269 -29.969 -21.953 1 96.38 160 SER B CA 1
ATOM 3185 C C . SER B 1 160 ? -1.209 -31.125 -22.234 1 96.38 160 SER B C 1
ATOM 3187 O O . SER B 1 160 ? -1.717 -31.25 -23.359 1 96.38 160 SER B O 1
ATOM 3189 N N . GLU B 1 161 ? -1.44 -31.891 -21.219 1 96.44 161 GLU B N 1
ATOM 3190 C CA . GLU B 1 161 ? -2.266 -33.094 -21.406 1 96.44 161 GLU B CA 1
ATOM 3191 C C . GLU B 1 161 ? -3.74 -32.781 -21.156 1 96.44 161 GLU B C 1
ATOM 3193 O O . GLU B 1 161 ? -4.613 -33.344 -21.828 1 96.44 161 GLU B O 1
ATOM 3198 N N . VAL B 1 162 ? -4.047 -31.859 -20.266 1 96.81 162 VAL B N 1
ATOM 3199 C CA . VAL B 1 162 ? -5.418 -31.844 -19.781 1 96.81 162 VAL B CA 1
ATOM 3200 C C . VAL B 1 162 ? -6.062 -30.484 -20.094 1 96.81 162 VAL B C 1
ATOM 3202 O O . VAL B 1 162 ? -7.281 -30.344 -20.016 1 96.81 162 VAL B O 1
ATOM 3205 N N . LEU B 1 163 ? -5.328 -29.453 -20.469 1 95.94 163 LEU B N 1
ATOM 3206 C CA . LEU B 1 163 ? -5.891 -28.125 -20.688 1 95.94 163 LEU B CA 1
ATOM 3207 C C . LEU B 1 163 ? -5.742 -27.703 -22.141 1 95.94 163 LEU B C 1
ATOM 3209 O O . LEU B 1 163 ? -4.797 -2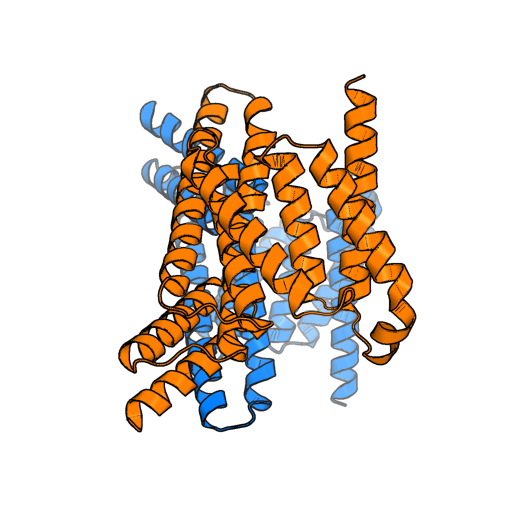8.109 -22.812 1 95.94 163 LEU B O 1
ATOM 3213 N N . THR B 1 164 ? -6.656 -26.875 -22.594 1 93.38 164 THR B N 1
ATOM 3214 C CA . THR B 1 164 ? -6.59 -26.344 -23.953 1 93.38 164 THR B CA 1
ATOM 3215 C C . THR B 1 164 ? -5.492 -25.297 -24.062 1 93.38 164 THR B C 1
ATOM 3217 O O . THR B 1 164 ? -5.105 -24.672 -23.062 1 93.38 164 THR B O 1
ATOM 3220 N N . PRO B 1 165 ? -5.035 -25 -25.234 1 93.81 165 PRO B N 1
ATOM 3221 C CA . PRO B 1 165 ? -3.947 -24.047 -25.453 1 93.81 165 PRO B CA 1
ATOM 3222 C C . PRO B 1 165 ? -4.336 -22.625 -25.078 1 93.81 165 PRO B C 1
ATOM 3224 O O . PRO B 1 165 ? -3.465 -21.766 -24.891 1 93.81 165 PRO B O 1
ATOM 3227 N N . THR B 1 166 ? -5.551 -22.312 -24.969 1 93.31 166 THR B N 1
ATOM 3228 C CA . THR B 1 166 ? -5.98 -20.953 -24.656 1 93.31 166 THR B CA 1
ATOM 3229 C C . THR B 1 166 ? -6.48 -20.844 -23.219 1 93.31 166 THR B C 1
ATOM 3231 O O . THR B 1 166 ? -7.012 -19.812 -22.812 1 93.31 166 THR B O 1
ATOM 3234 N N . ASN B 1 167 ? -6.371 -21.953 -22.469 1 93.75 167 ASN B N 1
ATOM 3235 C CA . ASN B 1 167 ? -6.73 -21.906 -21.062 1 93.75 167 ASN B CA 1
ATOM 3236 C C . ASN B 1 167 ? -5.863 -20.906 -20.297 1 93.75 167 ASN B C 1
ATOM 3238 O O . ASN B 1 167 ? -4.637 -20.953 -20.375 1 93.75 167 ASN B O 1
ATOM 3242 N N . PRO B 1 168 ? -6.457 -20.047 -19.562 1 93.75 168 PRO B N 1
ATOM 3243 C CA . PRO B 1 168 ? -5.68 -19 -18.906 1 93.75 168 PRO B CA 1
ATOM 3244 C C . PRO B 1 168 ? -4.656 -19.547 -17.922 1 93.75 168 PRO B C 1
ATOM 3246 O O . PRO B 1 168 ? -3.578 -18.969 -17.75 1 93.75 168 PRO B O 1
ATOM 3249 N N . VAL B 1 169 ? -4.926 -20.609 -17.219 1 95.5 169 VAL B N 1
ATOM 3250 C CA . VAL B 1 169 ? -3.998 -21.203 -16.266 1 95.5 169 VAL B CA 1
ATOM 3251 C C . VAL B 1 169 ? -2.783 -21.766 -17 1 95.5 169 VAL B C 1
ATOM 3253 O O . VAL B 1 169 ? -1.646 -21.578 -16.562 1 95.5 169 VAL B O 1
ATOM 3256 N N . ARG B 1 170 ? -3.053 -22.453 -18.109 1 96.88 170 ARG B N 1
ATOM 3257 C CA . ARG B 1 170 ? -1.976 -23 -18.938 1 96.88 170 ARG B CA 1
ATOM 3258 C C . ARG B 1 170 ? -1.11 -21.875 -19.5 1 96.88 170 ARG B C 1
ATOM 3260 O O . ARG B 1 170 ? 0.119 -21.969 -19.484 1 96.88 170 ARG B O 1
ATOM 3267 N N . LEU B 1 171 ? -1.771 -20.859 -19.984 1 96.88 171 LEU B N 1
ATOM 3268 C CA . LEU B 1 171 ? -1.048 -19.719 -20.562 1 96.88 171 LEU B CA 1
ATOM 3269 C C . LEU B 1 171 ? -0.229 -19 -19.5 1 96.88 171 LEU B C 1
ATOM 3271 O O . LEU B 1 171 ? 0.922 -18.625 -19.75 1 96.88 171 LEU B O 1
ATOM 3275 N N . GLY B 1 172 ? -0.85 -18.812 -18.344 1 97.44 172 GLY B N 1
ATOM 3276 C CA . GLY B 1 172 ? -0.125 -18.203 -17.234 1 97.44 172 GLY B CA 1
ATOM 3277 C C . GLY B 1 172 ? 1.081 -19 -16.797 1 97.44 172 GLY B C 1
ATOM 3278 O O . GLY B 1 172 ? 2.117 -18.438 -16.438 1 97.44 172 GLY B O 1
ATOM 3279 N N . LEU B 1 173 ? 0.953 -20.266 -16.781 1 98.5 173 LEU B N 1
ATOM 3280 C CA . LEU B 1 173 ? 2.059 -21.156 -16.469 1 98.5 173 LEU B CA 1
ATOM 3281 C C . LEU B 1 173 ? 3.197 -21 -17.469 1 98.5 173 LEU B C 1
ATOM 3283 O O . LEU B 1 173 ? 4.359 -20.844 -17.078 1 98.5 173 LEU B O 1
ATOM 3287 N N . ALA B 1 174 ? 2.859 -20.984 -18.719 1 98.44 174 ALA B N 1
ATOM 3288 C CA . ALA B 1 174 ? 3.877 -20.859 -19.766 1 98.44 174 ALA B CA 1
ATOM 3289 C C . ALA B 1 174 ? 4.609 -19.516 -19.641 1 98.44 174 ALA B C 1
ATOM 3291 O O . ALA B 1 174 ? 5.828 -19.453 -19.812 1 98.44 174 ALA B O 1
ATOM 3292 N N . LEU B 1 175 ? 3.84 -18.5 -19.344 1 98.31 175 LEU B N 1
ATOM 3293 C CA . LEU B 1 175 ? 4.426 -17.172 -19.141 1 98.31 175 LEU B CA 1
ATOM 3294 C C . LEU B 1 175 ? 5.457 -17.203 -18.031 1 98.31 175 LEU B C 1
ATOM 3296 O O . LEU B 1 175 ? 6.613 -16.828 -18.234 1 98.31 175 LEU B O 1
ATOM 3300 N N . ASN B 1 176 ? 5.066 -17.688 -16.875 1 98.38 176 ASN B N 1
ATOM 3301 C CA . ASN B 1 176 ? 5.934 -17.688 -15.711 1 98.38 176 ASN B CA 1
ATOM 3302 C C . ASN B 1 176 ? 7.105 -18.641 -15.875 1 98.38 176 ASN B C 1
ATOM 3304 O O . ASN B 1 176 ? 8.227 -18.344 -15.453 1 98.38 176 ASN B O 1
ATOM 3308 N N . HIS B 1 177 ? 6.836 -19.75 -16.484 1 98.69 177 HIS B N 1
ATOM 3309 C CA . HIS B 1 177 ? 7.895 -20.734 -16.75 1 98.69 177 HIS B CA 1
ATOM 3310 C C . HIS B 1 177 ? 8.953 -20.141 -17.672 1 98.69 177 HIS B C 1
ATOM 3312 O O . HIS B 1 177 ? 10.148 -20.312 -17.438 1 98.69 177 HIS B O 1
ATOM 3318 N N . SER B 1 178 ? 8.516 -19.438 -18.703 1 98.5 178 SER B N 1
ATOM 3319 C CA . SER B 1 178 ? 9.461 -18.828 -19.625 1 98.5 178 SER B CA 1
ATOM 3320 C C . SER B 1 178 ? 10.312 -17.766 -18.906 1 98.5 178 SER B C 1
ATOM 3322 O O . SER B 1 178 ? 11.508 -17.641 -19.188 1 98.5 178 SER B O 1
ATOM 3324 N N . VAL B 1 179 ? 9.734 -17.016 -18.031 1 97.94 179 VAL B N 1
ATOM 3325 C CA . VAL B 1 179 ? 10.469 -16.016 -17.266 1 97.94 179 VAL B CA 1
ATOM 3326 C C . VAL B 1 179 ? 11.5 -16.703 -16.375 1 97.94 179 VAL B C 1
ATOM 3328 O O . VAL B 1 179 ? 12.641 -16.25 -16.266 1 97.94 179 VAL B O 1
ATOM 3331 N N . PHE B 1 180 ? 11.133 -17.781 -15.734 1 98.25 180 PHE B N 1
ATOM 3332 C CA . PHE B 1 180 ? 12.055 -18.547 -14.914 1 98.25 180 PHE B CA 1
ATOM 3333 C C . PHE B 1 180 ? 13.258 -19 -15.734 1 98.25 180 PHE B C 1
ATOM 3335 O O . PHE B 1 180 ? 14.406 -18.859 -15.297 1 98.25 180 PHE B O 1
ATOM 3342 N N . LEU B 1 181 ? 12.977 -19.562 -16.906 1 98.06 181 LEU B N 1
ATOM 3343 C CA . LEU B 1 181 ? 14.039 -20.047 -17.781 1 98.06 181 LEU B CA 1
ATOM 3344 C C . LEU B 1 181 ? 15 -18.938 -18.156 1 98.06 181 LEU B C 1
ATOM 3346 O O . LEU B 1 181 ? 16.219 -19.125 -18.141 1 98.06 181 LEU B O 1
ATOM 3350 N N . TYR B 1 182 ? 14.484 -17.766 -18.375 1 97.19 182 TYR B N 1
ATOM 3351 C CA . TYR B 1 182 ? 15.312 -16.672 -18.844 1 97.19 182 TYR B CA 1
ATOM 3352 C C . TYR B 1 182 ? 16.078 -16.031 -17.688 1 97.19 182 TYR B C 1
ATOM 3354 O O . TYR B 1 182 ? 17.297 -15.852 -17.766 1 97.19 182 TYR B O 1
ATOM 3362 N N . GLU B 1 183 ? 15.367 -15.719 -16.641 1 94.62 183 GLU B N 1
ATOM 3363 C CA . GLU B 1 183 ? 15.906 -14.844 -15.609 1 94.62 183 GLU B CA 1
ATOM 3364 C C . GLU B 1 183 ? 16.641 -15.641 -14.539 1 94.62 183 GLU B C 1
ATOM 3366 O O . GLU B 1 183 ? 17.547 -15.117 -13.875 1 94.62 183 GLU B O 1
ATOM 3371 N N . ILE B 1 184 ? 16.25 -16.859 -14.336 1 95.94 184 ILE B N 1
ATOM 3372 C CA . ILE B 1 184 ? 16.781 -17.609 -13.195 1 95.94 184 ILE B CA 1
ATOM 3373 C C . ILE B 1 184 ? 17.672 -18.75 -13.688 1 95.94 184 ILE B C 1
ATOM 3375 O O . ILE B 1 184 ? 18.812 -18.891 -13.242 1 95.94 184 ILE B O 1
ATOM 3379 N N . ALA B 1 185 ? 17.172 -19.531 -14.672 1 95.19 185 ALA B N 1
ATOM 3380 C CA . ALA B 1 185 ? 17.875 -20.719 -15.133 1 95.19 185 ALA B CA 1
ATOM 3381 C C . ALA B 1 185 ? 18.922 -20.344 -16.188 1 95.19 185 ALA B C 1
ATOM 3383 O O . ALA B 1 185 ? 19.719 -21.188 -16.594 1 95.19 185 ALA B O 1
ATOM 3384 N N . ASP B 1 186 ? 18.922 -19.141 -16.703 1 94 186 ASP B N 1
ATOM 3385 C CA . ASP B 1 186 ? 19.859 -18.656 -17.719 1 94 186 ASP B CA 1
ATOM 3386 C C . ASP B 1 186 ? 19.766 -19.484 -19 1 94 186 ASP B C 1
ATOM 3388 O O . ASP B 1 186 ? 20.781 -19.766 -19.625 1 94 186 ASP B O 1
ATOM 3392 N N . ASP B 1 187 ? 18.688 -20.016 -19.25 1 96.19 187 ASP B N 1
ATOM 3393 C CA . ASP B 1 187 ? 18.391 -20.703 -20.5 1 96.19 187 ASP B CA 1
ATOM 3394 C C . ASP B 1 187 ? 17.547 -19.828 -21.422 1 96.19 187 ASP B C 1
ATOM 3396 O O . ASP B 1 187 ? 16.359 -20.094 -21.625 1 96.19 187 ASP B O 1
ATOM 3400 N N . HIS B 1 188 ? 18.125 -18.906 -22.016 1 96.62 188 HIS B N 1
ATOM 3401 C CA . HIS B 1 188 ? 17.469 -17.875 -22.812 1 96.62 188 HIS B CA 1
ATOM 3402 C C . HIS B 1 188 ? 16.797 -18.469 -24.047 1 96.62 188 HIS B C 1
ATOM 3404 O O . HIS B 1 188 ? 15.688 -18.062 -24.406 1 96.62 188 HIS B O 1
ATOM 3410 N N . ASN B 1 189 ? 17.484 -19.438 -24.641 1 96.5 189 ASN B N 1
ATOM 3411 C CA . ASN B 1 189 ? 16.922 -20.047 -25.828 1 96.5 189 ASN B CA 1
ATOM 3412 C C . ASN B 1 189 ? 15.625 -20.797 -25.531 1 96.5 189 ASN B C 1
ATOM 3414 O O . ASN B 1 189 ? 14.633 -20.625 -26.234 1 96.5 189 ASN B O 1
ATOM 3418 N N . ALA B 1 190 ? 15.688 -21.594 -24.484 1 97.38 190 ALA B N 1
ATOM 3419 C CA . ALA B 1 190 ? 14.484 -22.328 -24.109 1 97.38 190 ALA B CA 1
ATOM 3420 C C . ALA B 1 190 ? 13.352 -21.391 -23.734 1 97.38 190 ALA B C 1
ATOM 3422 O O . ALA B 1 190 ? 12.18 -21.672 -24.016 1 97.38 190 ALA B O 1
ATOM 3423 N N . ALA B 1 191 ? 13.641 -20.297 -23.062 1 97.94 191 ALA B N 1
ATOM 3424 C CA . ALA B 1 191 ? 12.641 -19.297 -22.688 1 97.94 191 ALA B CA 1
ATOM 3425 C C . ALA B 1 191 ? 11.945 -18.719 -23.922 1 97.94 191 ALA B C 1
ATOM 3427 O O . ALA B 1 191 ? 10.711 -18.703 -23.984 1 97.94 191 ALA B O 1
ATOM 3428 N N . CYS B 1 192 ? 12.742 -18.328 -24.875 1 97.25 192 CYS B N 1
ATOM 3429 C CA . CYS B 1 192 ? 12.203 -17.734 -26.094 1 97.25 192 CYS B CA 1
ATOM 3430 C C . CYS B 1 192 ? 11.391 -18.75 -26.875 1 97.25 192 CYS B C 1
ATOM 3432 O O . CYS B 1 192 ? 10.312 -18.438 -27.391 1 97.25 192 CYS B O 1
ATOM 3434 N N . GLN B 1 193 ? 11.906 -19.938 -26.969 1 97.38 193 GLN B N 1
ATOM 3435 C CA . GLN B 1 193 ? 11.188 -20.984 -27.672 1 97.38 193 GLN B CA 1
ATOM 3436 C C . GLN B 1 193 ? 9.836 -21.266 -27.031 1 97.38 193 GLN B C 1
ATOM 3438 O O . GLN B 1 193 ? 8.828 -21.391 -27.734 1 97.38 193 GLN B O 1
ATOM 3443 N N . MET B 1 194 ? 9.82 -21.359 -25.734 1 97.81 194 MET B N 1
ATOM 3444 C CA . MET B 1 194 ? 8.578 -21.609 -25.016 1 97.81 194 MET B CA 1
ATOM 3445 C C . MET B 1 194 ? 7.582 -20.469 -25.25 1 97.81 194 MET B C 1
ATOM 3447 O O . MET B 1 194 ? 6.406 -20.719 -25.516 1 97.81 194 MET B O 1
ATOM 3451 N N . ALA B 1 195 ? 7.996 -19.25 -25.125 1 97.81 195 ALA B N 1
ATOM 3452 C CA . ALA B 1 195 ? 7.121 -18.094 -25.328 1 97.81 195 ALA B CA 1
ATOM 3453 C C . ALA B 1 195 ? 6.562 -18.078 -26.75 1 97.81 195 ALA B C 1
ATOM 3455 O O . ALA B 1 195 ? 5.359 -17.906 -26.953 1 97.81 195 ALA B O 1
ATOM 3456 N N . HIS B 1 196 ? 7.418 -18.344 -27.734 1 97.06 196 HIS B N 1
ATOM 3457 C CA . HIS B 1 196 ? 7 -18.359 -29.141 1 97.06 196 HIS B CA 1
ATOM 3458 C C . HIS B 1 196 ? 5.992 -19.484 -29.391 1 97.06 196 HIS B C 1
ATOM 3460 O O . HIS B 1 196 ? 4.969 -19.266 -30.047 1 97.06 196 HIS B O 1
ATOM 3466 N N . ALA B 1 197 ? 6.383 -20.656 -28.938 1 97.56 197 ALA B N 1
ATOM 3467 C CA . ALA B 1 197 ? 5.508 -21.812 -29.156 1 97.56 197 ALA B CA 1
ATOM 3468 C C . ALA B 1 197 ? 4.141 -21.578 -28.516 1 97.56 197 ALA B C 1
ATOM 3470 O O . ALA B 1 197 ? 3.111 -21.938 -29.094 1 97.56 197 ALA B O 1
ATOM 3471 N N . THR B 1 198 ? 4.137 -21.031 -27.328 1 97.44 198 THR B N 1
ATOM 3472 C CA . THR B 1 198 ? 2.893 -20.75 -26.609 1 97.44 198 THR B CA 1
ATOM 3473 C C . THR B 1 198 ? 2.037 -19.75 -27.391 1 97.44 198 THR B C 1
ATOM 3475 O O . THR B 1 198 ? 0.837 -19.969 -27.578 1 97.44 198 THR B O 1
ATOM 3478 N N . LEU B 1 199 ? 2.629 -18.656 -27.906 1 96.44 199 LEU B N 1
ATOM 3479 C CA . LEU B 1 199 ? 1.932 -17.641 -28.688 1 96.44 199 LEU B CA 1
ATOM 3480 C C . LEU B 1 199 ? 1.328 -18.25 -29.953 1 96.44 199 LEU B C 1
ATOM 3482 O O . LEU B 1 199 ? 0.151 -18.031 -30.25 1 96.44 199 LEU B O 1
ATOM 3486 N N . GLN B 1 200 ? 2.137 -19.016 -30.594 1 95.81 200 GLN B N 1
ATOM 3487 C CA . GLN B 1 200 ? 1.705 -19.625 -31.859 1 95.81 200 GLN B CA 1
ATOM 3488 C C . GLN B 1 200 ? 0.526 -20.562 -31.641 1 95.81 200 GLN B C 1
ATOM 3490 O O . GLN B 1 200 ? -0.472 -20.5 -32.344 1 95.81 200 GLN B O 1
ATOM 3495 N N . GLU B 1 201 ? 0.649 -21.391 -30.641 1 95 201 GLU B N 1
ATOM 3496 C CA . GLU B 1 201 ? -0.403 -22.359 -30.359 1 95 201 GLU B CA 1
ATOM 3497 C C . GLU B 1 201 ? -1.689 -21.672 -29.922 1 95 201 GLU B C 1
ATOM 3499 O O . GLU B 1 201 ? -2.783 -22.062 -30.328 1 95 201 GLU B O 1
ATOM 3504 N N . ALA B 1 202 ? -1.585 -20.703 -29.094 1 93.88 202 ALA B N 1
ATOM 3505 C CA . ALA B 1 202 ? -2.758 -19.984 -28.594 1 93.88 202 ALA B CA 1
ATOM 3506 C C . ALA B 1 202 ? -3.459 -19.234 -29.734 1 93.88 202 ALA B C 1
ATOM 3508 O O . ALA B 1 202 ? -4.688 -19.266 -29.828 1 93.88 202 ALA B O 1
ATOM 3509 N N . VAL B 1 203 ? -2.66 -18.578 -30.562 1 90.5 203 VAL B N 1
ATOM 3510 C CA . VAL B 1 203 ? -3.209 -17.797 -31.672 1 90.5 203 VAL B CA 1
ATOM 3511 C C . VAL B 1 203 ? -3.918 -18.719 -32.656 1 90.5 203 VAL B C 1
ATOM 3513 O O . VAL B 1 203 ? -4.98 -18.375 -33.188 1 90.5 203 VAL B O 1
ATOM 3516 N N . ALA B 1 204 ? -3.365 -19.891 -32.844 1 90.94 204 ALA B N 1
ATOM 3517 C CA . ALA B 1 204 ? -3.949 -20.875 -33.75 1 90.94 204 ALA B CA 1
ATOM 3518 C C . ALA B 1 204 ? -5.281 -21.391 -33.219 1 90.94 204 ALA B C 1
ATOM 3520 O O . ALA B 1 204 ? -6.102 -21.922 -33.969 1 90.94 204 ALA B O 1
ATOM 3521 N N . ASN B 1 205 ? -5.52 -21.172 -31.938 1 87.31 205 ASN B N 1
ATOM 3522 C CA . ASN B 1 205 ? -6.719 -21.719 -31.312 1 87.31 205 ASN B CA 1
ATOM 3523 C C . ASN B 1 205 ? -7.602 -20.625 -30.734 1 87.31 205 ASN B C 1
ATOM 3525 O O .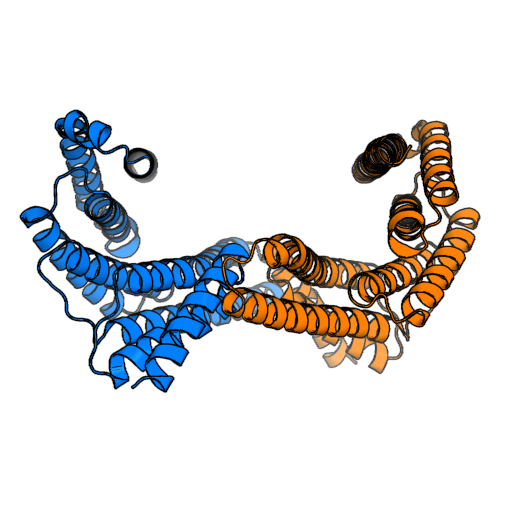 ASN B 1 205 ? -8.406 -20.875 -29.844 1 87.31 205 ASN B O 1
ATOM 3529 N N . LEU B 1 206 ? -7.418 -19.312 -31.109 1 81.75 206 LEU B N 1
ATOM 3530 C CA . LEU B 1 206 ? -8.109 -18.156 -30.547 1 81.75 206 LEU B CA 1
ATOM 3531 C C . LEU B 1 206 ? -9.594 -18.203 -30.859 1 81.75 206 LEU B C 1
ATOM 3533 O O . LEU B 1 206 ? -10.414 -17.703 -30.094 1 81.75 206 LEU B O 1
ATOM 3537 N N . GLY B 1 207 ? -9.875 -18.672 -32 1 73.56 207 GLY B N 1
ATOM 3538 C CA . GLY B 1 207 ? -11.273 -18.781 -32.375 1 73.56 207 GLY B CA 1
ATOM 3539 C C . GLY B 1 207 ? -12.109 -19.484 -31.312 1 73.56 207 GLY B C 1
ATOM 3540 O O . GLY B 1 207 ? -13.219 -19.047 -31 1 73.56 207 GLY B O 1
ATOM 3541 N N . GLU B 1 208 ? -11.602 -20.438 -30.719 1 63.47 208 GLU B N 1
ATOM 3542 C CA . GLU B 1 208 ? -12.289 -21.188 -29.672 1 63.47 208 GLU B CA 1
ATOM 3543 C C . GLU B 1 208 ? -12.375 -20.375 -28.375 1 63.47 208 GLU B C 1
ATOM 3545 O O . GLU B 1 208 ? -13.375 -20.453 -27.656 1 63.47 208 GLU B O 1
ATOM 3550 N N . ALA B 1 209 ? -11.398 -19.594 -28 1 64.81 209 ALA B N 1
ATOM 3551 C CA . ALA B 1 209 ? -11.273 -18.812 -26.766 1 64.81 209 ALA B CA 1
ATOM 3552 C C . ALA B 1 209 ? -12.227 -17.625 -26.766 1 64.81 209 ALA B C 1
ATOM 3554 O O . ALA B 1 209 ? -12.766 -17.25 -25.719 1 64.81 209 ALA B O 1
ATOM 3555 N N . LYS B 1 210 ? -12.258 -16.906 -27.859 1 62.34 210 LYS B N 1
ATOM 3556 C CA . LYS B 1 210 ? -13.164 -15.773 -28 1 62.34 210 LYS B CA 1
ATOM 3557 C C . LYS B 1 210 ? -14.578 -16.156 -27.578 1 62.34 210 LYS B C 1
ATOM 3559 O O . LYS B 1 210 ? -15.297 -15.328 -26.984 1 62.34 210 LYS B O 1
ATOM 3564 N N . LYS B 1 211 ? -14.844 -17.25 -27.797 1 59.19 211 LYS B N 1
ATOM 3565 C CA . LYS B 1 211 ? -16.188 -17.688 -27.422 1 59.19 211 LYS B CA 1
ATOM 3566 C C . LYS B 1 211 ? -16.359 -17.719 -25.906 1 59.19 211 LYS B C 1
ATOM 3568 O O . LYS B 1 211 ? -17.453 -17.516 -25.391 1 59.19 211 LYS B O 1
ATOM 3573 N N . GLU B 1 212 ? -15.227 -17.828 -25.344 1 57.97 212 GLU B N 1
ATOM 3574 C CA . GLU B 1 212 ? -15.305 -18 -23.906 1 57.97 212 GLU B CA 1
ATOM 3575 C C . GLU B 1 212 ? -15.094 -16.672 -23.188 1 57.97 212 GLU B C 1
ATOM 3577 O O . GLU B 1 212 ? -15.328 -16.562 -21.984 1 57.97 212 GLU B O 1
ATOM 3582 N N . GLY B 1 213 ? -14.844 -15.57 -24.016 1 59.97 213 GLY B N 1
ATOM 3583 C CA . GLY B 1 213 ? -14.828 -14.234 -23.453 1 59.97 213 GLY B CA 1
ATOM 3584 C C . GLY B 1 213 ? -13.789 -14.062 -22.359 1 59.97 213 GLY B C 1
ATOM 3585 O O . GLY B 1 213 ? -14.086 -13.547 -21.281 1 59.97 213 GLY B O 1
ATOM 3586 N N . GLN B 1 214 ? -12.57 -14.547 -22.562 1 68.25 214 GLN B N 1
ATOM 3587 C CA . GLN B 1 214 ? -11.641 -14.461 -21.453 1 68.25 214 GLN B CA 1
ATOM 3588 C C . GLN B 1 214 ? -10.641 -13.328 -21.656 1 68.25 214 GLN B C 1
ATOM 3590 O O . GLN B 1 214 ? -9.586 -13.523 -22.266 1 68.25 214 GLN B O 1
ATOM 3595 N N . PRO B 1 215 ? -11.016 -12.078 -21.172 1 75.88 215 PRO B N 1
ATOM 3596 C CA . PRO B 1 215 ? -10.125 -10.922 -21.344 1 75.88 215 PRO B CA 1
ATOM 3597 C C . PRO B 1 215 ? -8.727 -11.172 -20.797 1 75.88 215 PRO B C 1
ATOM 3599 O O . PRO B 1 215 ? -7.754 -10.578 -21.266 1 75.88 215 PRO B O 1
ATOM 3602 N N . GLU B 1 216 ? -8.562 -12.109 -19.953 1 86.44 216 GLU B N 1
ATOM 3603 C CA . GLU B 1 216 ? -7.262 -12.383 -19.344 1 86.44 216 GLU B CA 1
ATOM 3604 C C . GLU B 1 216 ? -6.301 -13.008 -20.344 1 86.44 216 GLU B C 1
ATOM 3606 O O . GLU B 1 216 ? -5.09 -12.812 -20.266 1 86.44 216 GLU B O 1
ATOM 3611 N N . VAL B 1 217 ? -6.859 -13.781 -21.297 1 89.31 217 VAL B N 1
ATOM 3612 C CA . VAL B 1 217 ? -6.051 -14.469 -22.297 1 89.31 217 VAL B CA 1
ATOM 3613 C C . VAL B 1 217 ? -5.27 -13.453 -23.125 1 89.31 217 VAL B C 1
ATOM 3615 O O . VAL B 1 217 ? -4.059 -13.586 -23.297 1 89.31 217 VAL B O 1
ATOM 3618 N N . CYS B 1 218 ? -5.902 -12.398 -23.5 1 88.06 218 CYS B N 1
ATOM 3619 C CA . CYS B 1 218 ? -5.258 -11.375 -24.312 1 88.06 218 CYS B CA 1
ATOM 3620 C C . CYS B 1 218 ? -4.148 -10.68 -23.531 1 88.06 218 CYS B C 1
ATOM 3622 O O . CYS B 1 218 ? -3.098 -10.359 -24.094 1 88.06 218 CYS B O 1
ATOM 3624 N N . ILE B 1 219 ? -4.414 -10.484 -22.344 1 92.81 219 ILE B N 1
ATOM 3625 C CA . ILE B 1 219 ? -3.424 -9.82 -21.5 1 92.81 219 ILE B CA 1
ATOM 3626 C C . ILE B 1 219 ? -2.178 -10.703 -21.375 1 92.81 219 ILE B C 1
ATOM 3628 O O . ILE B 1 219 ? -1.054 -10.219 -21.516 1 92.81 219 ILE B O 1
ATOM 3632 N N . ILE B 1 220 ? -2.359 -12.016 -21.188 1 95.25 220 ILE B N 1
ATOM 3633 C CA . ILE B 1 220 ? -1.242 -12.938 -21.016 1 95.25 220 ILE B CA 1
ATOM 3634 C C . ILE B 1 220 ? -0.435 -13.023 -22.297 1 95.25 220 ILE B C 1
ATOM 3636 O O . ILE B 1 220 ? 0.798 -13.016 -22.266 1 95.25 220 ILE B O 1
ATOM 3640 N N . LEU B 1 221 ? -1.174 -13.109 -23.391 1 94.69 221 LEU B N 1
ATOM 3641 C CA . LEU B 1 221 ? -0.503 -13.18 -24.688 1 94.69 221 LEU B CA 1
ATOM 3642 C C . LEU B 1 221 ? 0.317 -11.922 -24.938 1 94.69 221 LEU B C 1
ATOM 3644 O O . LEU B 1 221 ? 1.437 -12 -25.453 1 94.69 221 LEU B O 1
ATOM 3648 N N . GLN B 1 222 ? -0.223 -10.82 -24.578 1 95.12 222 GLN B N 1
ATOM 3649 C CA . GLN B 1 222 ? 0.505 -9.57 -24.75 1 95.12 222 GLN B CA 1
ATOM 3650 C C . GLN B 1 222 ? 1.762 -9.547 -23.875 1 95.12 222 GLN B C 1
ATOM 3652 O O . GLN B 1 222 ? 2.811 -9.062 -24.312 1 95.12 222 GLN B O 1
ATOM 3657 N N . LEU B 1 223 ? 1.652 -10.062 -22.719 1 96.56 223 LEU B N 1
ATOM 3658 C CA . LEU B 1 223 ? 2.805 -10.125 -21.828 1 96.56 223 LEU B CA 1
ATOM 3659 C C . LEU B 1 223 ? 3.898 -11.008 -22.406 1 96.56 223 LEU B C 1
ATOM 3661 O O . LEU B 1 223 ? 5.086 -10.688 -22.312 1 96.56 223 LEU B O 1
ATOM 3665 N N . LEU B 1 224 ? 3.496 -12.109 -23 1 97.19 224 LEU B N 1
ATOM 3666 C CA . LEU B 1 224 ? 4.449 -13 -23.641 1 97.19 224 LEU B CA 1
ATOM 3667 C C . LEU B 1 224 ? 5.172 -12.281 -24.781 1 97.19 224 LEU B C 1
ATOM 3669 O O . LEU B 1 224 ? 6.395 -12.391 -24.906 1 97.19 224 LEU B O 1
ATOM 3673 N N . ARG B 1 225 ? 4.418 -11.516 -25.531 1 96.5 225 ARG B N 1
ATOM 3674 C CA . ARG B 1 225 ? 4.996 -10.758 -26.641 1 96.5 225 ARG B CA 1
ATOM 3675 C C . ARG B 1 225 ? 5.961 -9.695 -26.125 1 96.5 225 ARG B C 1
ATOM 3677 O O . ARG B 1 225 ? 7.035 -9.492 -26.688 1 96.5 225 ARG B O 1
ATOM 3684 N N . ASP B 1 226 ? 5.562 -9 -25.141 1 96.38 226 ASP B N 1
ATOM 3685 C CA . ASP B 1 226 ? 6.41 -7.969 -24.547 1 96.38 226 ASP B CA 1
ATOM 3686 C C . ASP B 1 226 ? 7.734 -8.555 -24.062 1 96.38 226 ASP B C 1
ATOM 3688 O O . ASP B 1 226 ? 8.797 -7.969 -24.281 1 96.38 226 ASP B O 1
ATOM 3692 N N . ASN B 1 227 ? 7.656 -9.703 -23.406 1 96.31 227 ASN B N 1
ATOM 3693 C CA . ASN B 1 227 ? 8.875 -10.344 -22.922 1 96.31 227 ASN B CA 1
ATOM 3694 C C . ASN B 1 227 ? 9.805 -10.703 -24.078 1 96.31 227 ASN B C 1
ATOM 3696 O O . ASN B 1 227 ? 11.016 -10.484 -24 1 96.31 227 ASN B O 1
ATOM 3700 N N . LEU B 1 228 ? 9.219 -11.234 -25.094 1 96 228 LEU B N 1
ATOM 3701 C CA . LEU B 1 228 ? 10.023 -11.609 -26.25 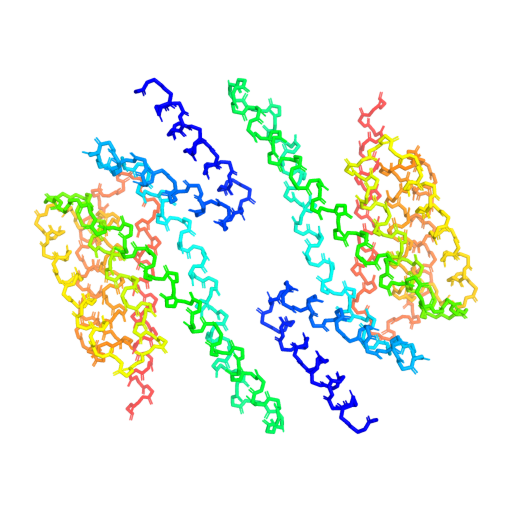1 96 228 LEU B CA 1
ATOM 3702 C C . LEU B 1 228 ? 10.719 -10.391 -26.844 1 96 228 LEU B C 1
ATOM 3704 O O . LEU B 1 228 ? 11.883 -10.477 -27.266 1 96 228 LEU B O 1
ATOM 3708 N N . SER B 1 229 ? 10.062 -9.266 -26.844 1 94.88 229 SER B N 1
ATOM 3709 C CA . SER B 1 229 ? 10.641 -8.023 -27.344 1 94.88 229 SER B CA 1
ATOM 3710 C C . SER B 1 229 ? 11.805 -7.559 -26.484 1 94.88 229 SER B C 1
ATOM 3712 O O . SER B 1 229 ? 12.859 -7.184 -27 1 94.88 229 SER B O 1
ATOM 3714 N N . ILE B 1 230 ? 11.656 -7.656 -25.219 1 93.88 230 ILE B N 1
ATOM 3715 C CA . ILE B 1 230 ? 12.688 -7.238 -24.281 1 93.88 230 ILE B CA 1
ATOM 3716 C C . ILE B 1 230 ? 13.898 -8.164 -24.375 1 93.88 230 ILE B C 1
ATOM 3718 O O . ILE B 1 230 ? 15.039 -7.707 -24.406 1 93.88 230 ILE B O 1
ATOM 3722 N N . TRP B 1 231 ? 13.648 -9.484 -24.469 1 93.44 231 TRP B N 1
ATOM 3723 C CA . TRP B 1 231 ? 14.711 -10.484 -24.484 1 93.44 231 TRP B CA 1
ATOM 3724 C C . TRP B 1 231 ? 15.508 -10.406 -25.766 1 93.44 231 TRP B C 1
ATOM 3726 O O . TRP B 1 231 ? 16.719 -10.664 -25.781 1 93.44 231 TRP B O 1
ATOM 3736 N N . SER B 1 232 ? 14.805 -10.086 -26.828 1 88 232 SER B N 1
ATOM 3737 C CA . SER B 1 232 ? 15.492 -9.922 -28.109 1 88 232 SER B CA 1
ATOM 3738 C C . SER B 1 232 ? 16.422 -8.711 -28.078 1 88 232 SER B C 1
ATOM 3740 O O . SER B 1 232 ? 17.5 -8.734 -28.672 1 88 232 SER B O 1
ATOM 3742 N N . SER B 1 233 ? 15.992 -7.633 -27.438 1 82.19 233 SER B N 1
ATOM 3743 C CA . SER B 1 233 ? 16.812 -6.434 -27.328 1 82.19 233 SER B CA 1
ATOM 3744 C C . SER B 1 233 ? 18.016 -6.68 -26.422 1 82.19 233 SER B C 1
ATOM 3746 O O . SER B 1 233 ? 19.109 -6.152 -26.672 1 82.19 233 SER B O 1
ATOM 3748 N N . ASP B 1 234 ? 17.891 -7.453 -25.375 1 75.69 234 ASP B N 1
ATOM 3749 C CA . ASP B 1 234 ? 18.969 -7.789 -24.469 1 75.69 234 ASP B CA 1
ATOM 3750 C C . ASP B 1 234 ? 20.047 -8.625 -25.172 1 75.69 234 ASP B C 1
ATOM 3752 O O . ASP B 1 234 ? 21.234 -8.438 -24.938 1 75.69 234 ASP B O 1
ATOM 3756 N N . SER B 1 235 ? 19.516 -9.602 -25.969 1 67.69 235 SER B N 1
ATOM 3757 C CA . SER B 1 235 ? 20.453 -10.438 -26.719 1 67.69 235 SER B CA 1
ATOM 3758 C C . SER B 1 235 ? 21.219 -9.625 -27.75 1 67.69 235 SER B C 1
ATOM 3760 O O . SER B 1 235 ? 22.375 -9.93 -28.047 1 67.69 235 SER B O 1
ATOM 3762 N N . ALA B 1 236 ? 20.5 -8.547 -28.25 1 63.38 236 ALA B N 1
ATOM 3763 C CA . ALA B 1 236 ? 21.172 -7.668 -29.203 1 63.38 236 ALA B CA 1
ATOM 3764 C C . ALA B 1 236 ? 22.188 -6.773 -28.516 1 63.38 236 ALA B C 1
ATOM 3766 O O . ALA B 1 236 ? 23.25 -6.465 -29.094 1 63.38 236 ALA B O 1
ATOM 3767 N N . ALA B 1 237 ? 21.922 -6.543 -27.359 1 59.84 237 ALA B N 1
ATOM 3768 C CA . ALA B 1 237 ? 22.828 -5.645 -26.656 1 59.84 237 ALA B CA 1
ATOM 3769 C C . ALA B 1 237 ? 24.078 -6.387 -26.172 1 59.84 237 ALA B C 1
ATOM 3771 O O . ALA B 1 23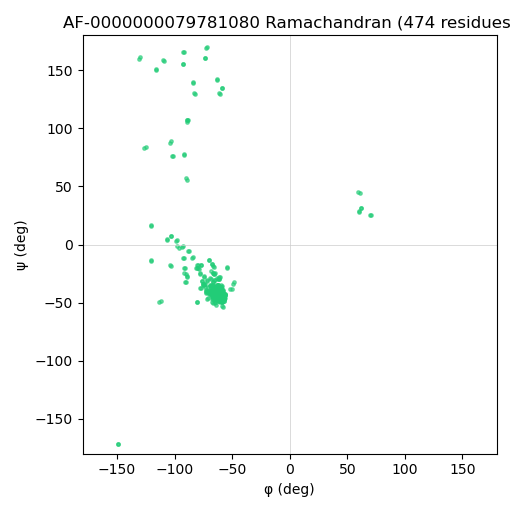7 ? 25.141 -5.789 -26.016 1 59.84 237 ALA B O 1
ATOM 3772 N N . ASP B 1 238 ? 24.141 -7.613 -26.031 1 54.66 238 ASP B N 1
ATOM 3773 C CA . ASP B 1 238 ? 25.25 -8.445 -25.594 1 54.66 238 ASP B CA 1
ATOM 3774 C C . ASP B 1 238 ? 26.078 -8.93 -26.797 1 54.66 238 ASP B C 1
ATOM 3776 O O . ASP B 1 238 ? 27.25 -9.273 -26.641 1 54.66 238 ASP B O 1
ATOM 3780 N N . GLU B 1 239 ? 25.594 -8.938 -27.922 1 43.38 239 GLU B N 1
ATOM 3781 C CA . GLU B 1 239 ? 26.406 -9.195 -29.109 1 43.38 239 GLU B CA 1
ATOM 3782 C C . GLU B 1 239 ? 27.047 -7.914 -29.625 1 43.38 239 GLU B C 1
ATOM 3784 O O . GLU B 1 239 ? 28.203 -7.93 -30.062 1 43.38 239 GLU B O 1
#

Radius of gyration: 27.3 Å; Cα contacts (8 Å, |Δi|>4): 497; chains: 2; bounding box: 62×73×58 Å